Protein AF-A0A1I8JTY6-F1 (afdb_monomer)

Mean predicted aligned error: 15.66 Å

Radius of gyration: 50.89 Å; Cα contacts (8 Å, |Δi|>4): 321; chains: 1; bounding box: 67×43×173 Å

Foldseek 3Di:
DPPPVVVVVVVVVVVVVVPPPDDDPPPLQADQPDLDGNDQPDQDDDPPDDGDPCVRVVVRVVSSVVSVVVNVVVVVVVVVVVVVVVVVVVVVVVVVVVVVVVCVVVVVVVVVVVVVVVVVVVVLVVLLVVLLVCLQVLVLVSNVVSQVPRDPRDQLLRSLVVNLVVVDDDLSSLVSLLVSLLPPPDLVSSLRNLVNCVVSCVVVVVLQDLSLLSSLLSCVVRDDDPVCNVVRHVVSNVVNLVVLLVCLLVLNCPVVQVSCVVPVSSCLVCVLVSLDADLVSVVSGPQLSSLCSLLSHPDLSSSLSSLVSSLVVLQVNQDPPCSVVSLLLRCLSNLVSLVVSVVVCVVVDPDVVVVVSSVVSLQSSDHPVRNVDSCSSVVSPVCCVCANSNGVVCVVVVVVD

Nearest PDB structures (foldseek):
  4a1s-assembly1_B  TM=3.449E-01  e=2.016E+00  Drosophila melanogaster
  4wne-assembly1_A  TM=2.206E-01  e=8.003E-01  Homo sapiens
  4jhr-assembly1_A  TM=2.937E-01  e=4.870E+00  Mus musculus

Organism: Anopheles arabiensis (NCBI:txid7173)

Secondary structure (DSSP, 8-state):
--HHHHHHHHHHHHHHGGG---------SB-TTT--BSSPPPP---TTS---HHHHHHHHHHHHHHHHHHHHHHHHHHHHHHHHHHHHHHHHHHHHHHHHHHHHHHHHHHHHHHHHHHHHHHHHHHHHHHHHHHHHTT-HHHHHHHHHH-SS---HHHHHHHHHHTS---HHHHHHHHHHHHH---HHHHHHHHHHHHHHHHHTTGGGSHHHHHHHHHHHTT--SHHHHIIIIIHHHHHHHHHHHHHHHTT--HHHHHHHHHSHHHHHHHHHHHT---HHHHHHS-HHHHHHHHHH-SSHHHHHHHHHHHHHHHHHTS-TTTHHHHHHHHHHHHHHHHHHHHHHHHHH---HHHHHHHHHHHHTTS-TT-TT-TTHHHHHHHHHHHHTTT-GGGHHHHHH-

Structure (mmCIF, N/CA/C/O backbone):
data_AF-A0A1I8JTY6-F1
#
_entry.id   AF-A0A1I8JTY6-F1
#
loop_
_atom_site.group_PDB
_atom_site.id
_atom_site.type_symbol
_atom_site.label_atom_id
_atom_site.label_alt_id
_atom_site.label_comp_id
_atom_site.label_asym_id
_atom_site.label_entity_id
_atom_site.label_seq_id
_atom_site.pdbx_PDB_ins_code
_atom_site.Cartn_x
_atom_site.Cartn_y
_atom_site.Cartn_z
_atom_site.occupancy
_atom_site.B_iso_or_equiv
_atom_site.auth_seq_id
_atom_site.auth_comp_id
_atom_site.auth_asym_id
_atom_site.auth_atom_id
_atom_site.pdbx_PDB_model_num
ATOM 1 N N . MET A 1 1 ? -21.761 8.179 50.343 1.00 40.94 1 MET A N 1
ATOM 2 C CA . MET A 1 1 ? -21.181 7.173 51.266 1.00 40.94 1 MET A CA 1
ATOM 3 C C . MET A 1 1 ? -20.784 7.727 52.652 1.00 40.94 1 MET A C 1
ATOM 5 O O . MET A 1 1 ? -20.239 6.975 53.442 1.00 40.94 1 MET A O 1
ATOM 9 N N . GLY A 1 2 ? -21.093 8.985 53.016 1.00 45.00 2 GLY A N 1
ATOM 10 C CA . GLY A 1 2 ? -20.639 9.586 54.290 1.00 45.00 2 GLY A CA 1
ATOM 11 C C . GLY A 1 2 ? -21.561 9.442 55.516 1.00 45.00 2 GLY A C 1
ATOM 12 O O . GLY A 1 2 ? -21.189 9.881 56.593 1.00 45.00 2 GLY A O 1
ATOM 13 N N . SER A 1 3 ? -22.758 8.855 55.393 1.00 54.16 3 SER A N 1
ATOM 14 C CA . SER A 1 3 ? -23.769 8.889 56.472 1.00 54.16 3 SER A CA 1
ATOM 15 C C . SER A 1 3 ? -23.709 7.697 57.443 1.00 54.16 3 SER A C 1
ATOM 17 O O . SER A 1 3 ? -24.012 7.853 58.624 1.00 54.16 3 SER A O 1
ATOM 19 N N . LEU A 1 4 ? -23.273 6.520 56.983 1.00 47.50 4 LEU A N 1
ATOM 20 C CA . LEU A 1 4 ? -23.232 5.303 57.809 1.00 47.50 4 LEU A CA 1
ATOM 21 C C . LEU A 1 4 ? -22.013 5.258 58.742 1.00 47.50 4 LEU A C 1
ATOM 23 O O . LEU A 1 4 ? -22.149 4.875 59.901 1.00 47.50 4 LEU A O 1
ATOM 27 N N . ALA A 1 5 ? -20.852 5.729 58.278 1.00 53.88 5 ALA A N 1
ATOM 28 C CA . ALA A 1 5 ? -19.632 5.780 59.088 1.00 53.88 5 ALA A CA 1
ATOM 29 C C . ALA A 1 5 ? -19.765 6.736 60.288 1.00 53.88 5 ALA A C 1
ATOM 31 O O . ALA A 1 5 ? -19.300 6.425 61.380 1.00 53.88 5 ALA A O 1
ATOM 32 N N . VAL A 1 6 ? -20.464 7.863 60.108 1.00 57.62 6 VAL A N 1
ATOM 33 C CA . VAL A 1 6 ? -20.702 8.849 61.176 1.00 57.62 6 VAL A CA 1
ATOM 34 C C . VAL A 1 6 ? -21.650 8.292 62.243 1.00 57.62 6 VAL A C 1
ATOM 36 O O . VAL A 1 6 ? -21.403 8.479 63.430 1.00 57.62 6 VAL A O 1
ATOM 39 N N . ARG A 1 7 ? -22.685 7.540 61.842 1.00 52.81 7 ARG A N 1
ATOM 40 C CA . ARG A 1 7 ? -23.639 6.915 62.777 1.00 52.81 7 ARG A CA 1
ATOM 41 C C . ARG A 1 7 ? -23.002 5.803 63.617 1.00 52.81 7 ARG A C 1
ATOM 43 O O . ARG A 1 7 ? -23.280 5.706 64.809 1.00 52.81 7 ARG A O 1
ATOM 50 N N . LEU A 1 8 ? -22.108 5.011 63.023 1.00 54.75 8 LEU A N 1
ATOM 51 C CA . LEU A 1 8 ? -21.346 3.980 63.740 1.00 54.75 8 LEU A CA 1
ATOM 52 C C . LEU A 1 8 ? -20.359 4.581 64.753 1.00 54.75 8 LEU A C 1
ATOM 54 O O . LEU A 1 8 ? -20.241 4.073 65.865 1.00 54.75 8 LEU A O 1
ATOM 58 N N . TRP A 1 9 ? -19.723 5.707 64.420 1.00 52.16 9 TRP A N 1
ATOM 59 C CA . TRP A 1 9 ? -18.829 6.414 65.343 1.00 52.16 9 TRP A CA 1
ATOM 60 C C . TRP A 1 9 ? -19.559 7.041 66.537 1.00 52.16 9 TRP A C 1
ATOM 62 O O . TRP A 1 9 ? -19.054 6.988 67.657 1.00 52.16 9 TRP A O 1
ATOM 72 N N . THR A 1 10 ? -20.766 7.580 66.338 1.00 53.78 10 THR A N 1
ATOM 73 C CA . THR A 1 10 ? -21.550 8.169 67.437 1.00 53.78 10 THR A CA 1
ATOM 74 C C . THR A 1 10 ? -22.027 7.137 68.458 1.00 53.78 10 THR A C 1
ATOM 76 O O . THR A 1 10 ? -22.048 7.432 69.649 1.00 53.78 10 THR A O 1
ATOM 79 N N . VAL A 1 11 ? -22.351 5.913 68.024 1.00 56.69 11 VAL A N 1
ATOM 80 C CA . VAL A 1 11 ? -22.749 4.829 68.940 1.00 56.69 11 VAL A CA 1
ATOM 81 C C . VAL A 1 11 ? -21.547 4.338 69.754 1.00 56.69 11 VAL A C 1
ATOM 83 O O . VAL A 1 11 ? -21.677 4.110 70.954 1.00 56.69 11 VAL A O 1
ATOM 86 N N . LEU A 1 12 ? -20.355 4.272 69.146 1.00 48.06 12 LEU A N 1
ATOM 87 C CA . LEU A 1 12 ? -19.126 3.901 69.854 1.00 48.06 12 LEU A CA 1
ATOM 88 C C . LEU A 1 12 ? -18.729 4.934 70.929 1.00 48.06 12 LEU A C 1
ATOM 90 O O . LEU A 1 12 ? -18.273 4.556 72.003 1.00 48.06 12 LEU A O 1
ATOM 94 N N . LEU A 1 13 ? -18.942 6.229 70.664 1.00 51.12 13 LEU A N 1
ATOM 95 C CA . LEU A 1 13 ? -18.664 7.329 71.603 1.00 51.12 13 LEU A CA 1
ATOM 96 C C . LEU A 1 13 ? -19.663 7.416 72.770 1.00 51.12 13 LEU A C 1
ATOM 98 O O . LEU A 1 13 ? -19.307 7.889 73.847 1.00 51.12 13 LEU A O 1
ATOM 102 N N . LEU A 1 14 ? -20.901 6.951 72.585 1.00 47.03 14 LEU A N 1
ATOM 103 C CA . LEU A 1 14 ? -21.905 6.898 73.655 1.00 47.03 14 LEU A CA 1
ATOM 104 C C . LEU A 1 14 ? -21.702 5.702 74.598 1.00 47.03 14 LEU A C 1
ATOM 106 O O . LEU A 1 14 ? -22.070 5.778 75.766 1.00 47.03 14 LEU A O 1
ATOM 110 N N . LEU A 1 15 ? -21.071 4.622 74.127 1.00 45.44 15 LEU A N 1
ATOM 111 C CA . LEU A 1 15 ? -20.777 3.440 74.946 1.00 45.44 15 LEU A CA 1
ATOM 112 C C . LEU A 1 15 ? -19.543 3.616 75.847 1.00 45.44 15 LEU A C 1
ATOM 114 O O . LEU A 1 15 ? -19.463 2.980 76.895 1.00 45.44 15 LEU A O 1
ATOM 118 N N . THR A 1 16 ? -18.596 4.494 75.497 1.00 44.09 16 THR A N 1
ATOM 119 C CA . THR A 1 16 ? -17.384 4.720 76.310 1.00 44.09 16 THR A CA 1
ATOM 120 C C . THR A 1 16 ? -17.575 5.719 77.453 1.00 44.09 16 THR A C 1
ATOM 122 O O . THR A 1 16 ? -16.826 5.676 78.427 1.00 44.09 16 THR A O 1
ATOM 125 N N . THR A 1 17 ? -18.592 6.584 77.397 1.00 42.00 17 THR A N 1
ATOM 126 C CA . THR A 1 17 ? -18.833 7.620 78.421 1.00 42.00 17 THR A CA 1
ATOM 127 C C . THR A 1 17 ? -19.596 7.119 79.651 1.00 42.00 17 THR A C 1
ATOM 129 O O . THR A 1 17 ? -19.563 7.770 80.693 1.00 42.00 17 THR A O 1
ATOM 132 N N . ALA A 1 18 ? -20.212 5.934 79.595 1.00 37.94 18 ALA A N 1
ATOM 133 C CA . ALA A 1 18 ? -20.925 5.339 80.731 1.00 37.94 18 ALA A CA 1
ATOM 134 C C . ALA A 1 18 ? -20.006 4.658 81.774 1.00 37.94 18 ALA A C 1
ATOM 136 O O . ALA A 1 18 ? -20.483 4.244 82.829 1.00 37.94 18 ALA A O 1
ATOM 137 N N . ALA A 1 19 ? -18.697 4.546 81.511 1.00 38.91 19 ALA A N 1
ATOM 138 C CA . ALA A 1 19 ? -17.754 3.809 82.361 1.00 38.91 19 ALA A CA 1
ATOM 139 C C . ALA A 1 19 ? -16.878 4.684 83.288 1.00 38.91 19 ALA A C 1
ATOM 141 O O . ALA A 1 19 ? -16.117 4.142 84.085 1.00 38.91 19 ALA A O 1
ATOM 142 N N . SER A 1 20 ? -16.972 6.019 83.244 1.00 36.25 20 SER A N 1
ATOM 143 C CA . SER A 1 20 ? -16.082 6.923 84.000 1.00 36.25 20 SER A CA 1
ATOM 144 C C . SER A 1 20 ? -16.749 7.575 85.219 1.00 36.25 20 SER A C 1
ATOM 146 O O . SER A 1 20 ? -16.691 8.789 85.401 1.00 36.25 20 SER A O 1
ATOM 148 N N . GLY A 1 21 ? -17.390 6.763 86.059 1.00 35.41 21 GLY A N 1
ATOM 149 C CA . GLY A 1 21 ? -17.961 7.168 87.349 1.00 35.41 21 GLY A CA 1
ATOM 150 C C . GLY A 1 21 ? -17.239 6.531 88.536 1.00 35.41 21 GLY A C 1
ATOM 151 O O . GLY A 1 21 ? -17.888 6.052 89.460 1.00 35.41 21 GLY A O 1
ATOM 152 N N . GLN A 1 22 ? -15.908 6.439 88.505 1.00 33.88 22 GLN A N 1
ATOM 153 C CA . GLN A 1 22 ? -15.131 5.871 89.608 1.00 33.88 22 GLN A CA 1
ATOM 154 C C . GLN A 1 22 ? -14.860 6.954 90.658 1.00 33.88 22 GLN A C 1
ATOM 156 O O . GLN A 1 22 ? -13.861 7.667 90.611 1.00 33.88 22 GLN A O 1
ATOM 161 N N . GLN A 1 23 ? -15.782 7.084 91.615 1.00 33.19 23 GLN A N 1
ATOM 162 C CA . GLN A 1 23 ? -15.474 7.702 92.902 1.00 33.19 23 GLN A CA 1
ATOM 163 C C . GLN A 1 23 ? -14.335 6.903 93.545 1.00 33.19 23 GLN A C 1
ATOM 165 O O . GLN A 1 23 ? -14.412 5.680 93.687 1.00 33.19 23 GLN A O 1
ATOM 170 N N . THR A 1 24 ? -13.258 7.594 93.906 1.00 33.53 24 THR A N 1
ATOM 171 C CA . THR A 1 24 ? -12.194 7.053 94.750 1.00 33.53 24 THR A CA 1
ATOM 172 C C . THR A 1 24 ? -12.815 6.447 96.013 1.00 33.53 24 THR A C 1
ATOM 174 O O . THR A 1 24 ? -13.701 7.070 96.605 1.00 33.53 24 THR A O 1
ATOM 177 N N . PRO A 1 25 ? -12.403 5.241 96.452 1.00 43.66 25 PRO A N 1
ATOM 178 C CA . PRO A 1 25 ? -12.957 4.657 97.660 1.00 43.66 25 PRO A CA 1
ATOM 179 C C . PRO A 1 25 ? -12.485 5.502 98.843 1.00 43.66 25 PRO A C 1
ATOM 181 O O . PRO A 1 25 ? -11.348 5.384 99.300 1.00 43.66 25 PRO A O 1
ATOM 184 N N . ALA A 1 26 ? -13.365 6.377 99.333 1.00 44.03 26 ALA A N 1
ATOM 185 C CA . ALA A 1 26 ? -13.270 6.910 100.681 1.00 44.03 26 ALA A CA 1
ATOM 186 C C . ALA A 1 26 ? -13.033 5.714 101.607 1.00 44.03 26 ALA A C 1
ATOM 188 O O . ALA A 1 26 ? -13.819 4.771 101.561 1.00 44.03 26 ALA A O 1
ATOM 189 N N . GLN A 1 27 ? -11.913 5.726 102.339 1.00 51.41 27 GLN A N 1
ATOM 190 C CA . GLN A 1 27 ? -11.393 4.643 103.184 1.00 51.41 27 GLN A CA 1
ATOM 191 C C . GLN A 1 27 ? -12.513 3.798 103.812 1.00 51.41 27 GLN A C 1
ATOM 193 O O . GLN A 1 27 ? -13.019 4.100 104.895 1.00 51.41 27 GLN A O 1
ATOM 198 N N . SER A 1 28 ? -12.941 2.746 103.112 1.00 57.66 28 SER A N 1
ATOM 199 C CA . SER A 1 28 ? -14.064 1.940 103.563 1.00 57.66 28 SER A CA 1
ATOM 200 C C . SER A 1 28 ? -13.563 1.086 104.715 1.00 57.66 28 SER A C 1
ATOM 202 O O . SER A 1 28 ? -12.680 0.251 104.526 1.00 57.66 28 SER A O 1
ATOM 204 N N . ARG A 1 29 ? -14.134 1.258 105.909 1.00 62.50 29 ARG A N 1
ATOM 205 C CA . ARG A 1 29 ? -13.760 0.492 107.112 1.00 62.50 29 ARG A CA 1
ATOM 206 C C . ARG A 1 29 ? -14.136 -1.001 107.037 1.00 62.50 29 ARG A C 1
ATOM 208 O O . ARG A 1 29 ? -13.901 -1.720 108.001 1.00 62.50 29 ARG A O 1
ATOM 215 N N . CYS A 1 30 ? -14.671 -1.470 105.906 1.00 67.69 30 CYS A N 1
ATOM 216 C CA . CYS A 1 30 ? -15.156 -2.831 105.673 1.00 67.69 30 CYS A CA 1
ATOM 217 C C . CYS A 1 30 ? -14.362 -3.538 104.556 1.00 67.69 30 CYS A C 1
ATOM 219 O O . CYS A 1 30 ? -14.182 -2.971 103.477 1.00 67.69 30 CYS A O 1
ATOM 221 N N . VAL A 1 31 ? -13.958 -4.797 104.763 1.00 62.41 31 VAL A N 1
ATOM 222 C CA . VAL A 1 31 ? -13.350 -5.661 103.734 1.00 62.41 31 VAL A CA 1
ATOM 223 C C . VAL A 1 31 ? -14.397 -6.017 102.674 1.00 62.41 31 VAL A C 1
ATOM 225 O O . VAL A 1 31 ? -15.559 -6.300 102.978 1.00 62.41 31 VAL A O 1
ATOM 228 N N . SER A 1 32 ? -13.994 -6.038 101.404 1.00 56.62 32 SER A N 1
ATOM 229 C CA . SER A 1 32 ? -14.895 -6.281 100.273 1.00 56.62 32 SER A CA 1
ATOM 230 C C . SER A 1 32 ? -15.478 -7.694 100.183 1.00 56.62 32 SER A C 1
ATOM 232 O O . SER A 1 32 ? -16.515 -7.850 99.548 1.00 56.62 32 SER A O 1
ATOM 234 N N . GLN A 1 33 ? -14.877 -8.700 100.827 1.00 51.91 33 GLN A N 1
ATOM 235 C CA . GLN A 1 33 ? -15.231 -10.109 100.597 1.00 51.91 33 GLN A CA 1
ATOM 236 C C . GLN A 1 33 ? -15.900 -10.833 101.779 1.00 51.91 33 GLN A C 1
ATOM 238 O O . GLN A 1 33 ? -16.436 -11.913 101.569 1.00 51.91 33 GLN A O 1
ATOM 243 N N . ALA A 1 34 ? -15.927 -10.263 102.993 1.00 54.19 34 ALA A N 1
ATOM 244 C CA . ALA A 1 34 ? -16.422 -10.994 104.175 1.00 54.19 34 ALA A CA 1
ATOM 245 C C . ALA A 1 34 ? -17.233 -10.165 105.192 1.00 54.19 34 ALA A C 1
ATOM 247 O O . ALA A 1 34 ? -17.523 -10.654 106.277 1.00 54.19 34 ALA A O 1
ATOM 248 N N . GLY A 1 35 ? -17.556 -8.895 104.905 1.00 56.66 35 GLY A N 1
ATOM 249 C CA . GLY A 1 35 ? -18.217 -8.016 105.889 1.00 56.66 35 GLY A CA 1
ATOM 250 C C . GLY A 1 35 ? -17.364 -7.709 107.133 1.00 56.66 35 GLY A C 1
ATOM 251 O O . GLY A 1 35 ? -17.861 -7.131 108.093 1.00 56.66 35 GLY A O 1
ATOM 252 N N . ALA A 1 36 ? -16.082 -8.082 107.118 1.00 59.62 36 ALA A N 1
ATOM 253 C CA . ALA A 1 36 ? -15.146 -7.869 108.213 1.00 59.62 36 ALA A CA 1
ATOM 254 C C . ALA A 1 36 ? -14.707 -6.398 108.316 1.00 59.62 36 ALA A C 1
ATOM 256 O O . ALA A 1 36 ? -14.637 -5.693 107.308 1.00 59.62 36 ALA A O 1
ATOM 257 N N . ILE A 1 37 ? -14.376 -5.946 109.526 1.00 61.00 37 ILE A N 1
ATOM 258 C CA . ILE A 1 37 ? -13.909 -4.581 109.810 1.00 61.00 37 ILE A CA 1
ATOM 259 C C . ILE A 1 37 ? -12.385 -4.510 109.600 1.00 61.00 37 ILE A C 1
ATOM 261 O O . ILE A 1 37 ? -11.648 -5.280 110.205 1.00 61.00 37 ILE A O 1
ATOM 265 N N . LEU A 1 38 ? -11.906 -3.584 108.759 1.00 57.62 38 LEU A N 1
ATOM 266 C CA . LEU A 1 38 ? -10.474 -3.384 108.453 1.00 57.62 38 LEU A CA 1
ATOM 267 C C . LEU A 1 38 ? -9.728 -2.583 109.527 1.00 57.62 38 LEU A C 1
ATOM 269 O O . LEU A 1 38 ? -8.539 -2.794 109.743 1.00 57.62 38 LEU A O 1
ATOM 273 N N . ALA A 1 39 ? -10.420 -1.649 110.177 1.00 62.03 39 ALA A N 1
ATOM 274 C CA . ALA A 1 39 ? -9.871 -0.810 111.233 1.00 62.03 39 ALA A CA 1
ATOM 275 C C . ALA A 1 39 ? -10.924 -0.659 112.332 1.00 62.03 39 ALA A C 1
ATOM 277 O O . ALA A 1 39 ? -11.936 0.022 112.142 1.00 62.03 39 ALA A O 1
ATOM 278 N N . ALA A 1 40 ? -10.703 -1.333 113.462 1.00 60.97 40 ALA A N 1
ATOM 279 C CA . ALA A 1 40 ? -11.541 -1.162 114.641 1.00 60.97 40 ALA A CA 1
ATOM 280 C C . ALA A 1 40 ? -11.406 0.284 115.163 1.00 60.97 40 ALA A C 1
ATOM 282 O O . ALA A 1 40 ? -10.319 0.865 115.070 1.00 60.97 40 ALA A O 1
ATOM 283 N N . PRO A 1 41 ? -12.486 0.895 115.681 1.00 63.72 41 PRO A N 1
ATOM 284 C CA . PRO A 1 41 ? -12.396 2.221 116.280 1.00 63.72 41 PRO A CA 1
ATOM 285 C C . PRO A 1 41 ? -11.406 2.207 117.462 1.00 63.72 41 PRO A C 1
ATOM 287 O O . PRO A 1 41 ? -11.332 1.205 118.177 1.00 63.72 41 PRO A O 1
ATOM 290 N N . PRO A 1 42 ? -10.629 3.286 117.671 1.00 61.16 42 PRO A N 1
ATOM 291 C CA . PRO A 1 42 ? -9.679 3.351 118.774 1.00 61.16 42 PRO A CA 1
ATOM 292 C C . PRO A 1 42 ? -10.416 3.263 120.114 1.00 61.16 42 PRO A C 1
ATOM 294 O O . PRO A 1 42 ? -11.396 3.969 120.348 1.00 61.16 42 PRO A O 1
ATOM 297 N N . ILE A 1 43 ? -9.930 2.390 120.993 1.00 65.25 43 ILE A N 1
ATOM 298 C CA . ILE A 1 43 ? -10.454 2.230 122.348 1.00 65.25 43 ILE A CA 1
ATOM 299 C C . ILE A 1 43 ? -9.739 3.239 123.249 1.00 65.25 43 ILE A C 1
ATOM 301 O O . ILE A 1 43 ? -8.515 3.205 123.377 1.00 65.25 43 ILE A O 1
ATOM 305 N N . HIS A 1 44 ? -10.492 4.136 123.883 1.00 62.41 44 HIS A N 1
ATOM 306 C CA . HIS A 1 44 ? -9.951 5.097 124.843 1.00 62.41 44 HIS A CA 1
ATOM 307 C C . HIS A 1 44 ? -10.381 4.717 126.259 1.00 62.41 44 HIS A C 1
ATOM 309 O O . HIS A 1 44 ? -11.523 4.946 126.646 1.00 62.41 44 HIS A O 1
ATOM 315 N N . CYS A 1 45 ? -9.452 4.163 127.041 1.00 66.75 45 CYS A N 1
ATOM 316 C CA . CYS A 1 45 ? -9.659 3.890 128.461 1.00 66.75 45 CYS A CA 1
ATOM 317 C C . CYS A 1 45 ? -8.778 4.794 129.322 1.00 66.75 45 CYS A C 1
ATOM 319 O O . CYS A 1 45 ? -7.620 5.045 128.986 1.00 66.75 45 CYS A O 1
ATOM 321 N N . GLN A 1 46 ? -9.313 5.267 130.449 1.00 61.97 46 GLN A N 1
ATOM 322 C CA . GLN A 1 46 ? -8.520 5.996 131.437 1.00 61.97 46 GLN A CA 1
ATOM 323 C C . GLN A 1 46 ? -7.665 5.002 132.241 1.00 61.97 46 GLN A C 1
ATOM 325 O O . GLN A 1 46 ? -8.202 4.003 132.724 1.00 61.97 46 GLN A O 1
ATOM 330 N N . PRO A 1 47 ? -6.353 5.241 132.414 1.00 51.59 47 PRO A N 1
ATOM 331 C CA . PRO A 1 47 ? -5.516 4.346 133.202 1.00 51.59 47 PRO A CA 1
ATOM 332 C C . PRO A 1 47 ? -6.004 4.304 134.658 1.00 51.59 47 PRO A C 1
ATOM 334 O O . PRO A 1 47 ? -6.313 5.341 135.241 1.00 51.59 47 PRO A O 1
ATOM 337 N N . LEU A 1 48 ? -6.056 3.093 135.228 1.00 53.25 48 LEU A N 1
ATOM 338 C CA . LEU A 1 48 ? -6.512 2.768 136.593 1.00 53.25 48 LEU A CA 1
ATOM 339 C C . LEU A 1 48 ? -8.041 2.774 136.835 1.00 53.25 48 LEU A C 1
ATOM 341 O O . LEU A 1 48 ? -8.467 2.623 137.979 1.00 53.25 48 LEU A O 1
ATOM 345 N N . LYS A 1 49 ? -8.877 2.844 135.786 1.00 58.19 49 LYS A N 1
ATOM 346 C CA . LYS A 1 49 ? -10.307 2.474 135.842 1.00 58.19 49 LYS A CA 1
ATOM 347 C C . LYS A 1 49 ? -10.621 1.368 134.836 1.00 58.19 49 LYS A C 1
ATOM 349 O O . LYS A 1 49 ? -10.062 1.353 133.742 1.00 58.19 49 LYS A O 1
ATOM 354 N N . ALA A 1 50 ? -11.523 0.455 135.203 1.00 59.59 50 ALA A N 1
ATOM 355 C CA . ALA A 1 50 ? -12.069 -0.510 134.254 1.00 59.59 50 ALA A CA 1
ATOM 356 C C . ALA A 1 50 ? -12.725 0.249 133.089 1.00 59.59 50 ALA A C 1
ATOM 358 O O . ALA A 1 50 ? -13.451 1.220 133.313 1.00 59.59 50 ALA A O 1
ATOM 359 N N . CYS A 1 51 ? -12.408 -0.155 131.858 1.00 66.50 51 CYS A N 1
ATOM 360 C CA . CYS A 1 51 ? -13.015 0.415 130.663 1.00 66.50 51 CYS A CA 1
ATOM 361 C C . CYS A 1 51 ? -14.532 0.194 130.689 1.00 66.50 51 CYS A C 1
ATOM 363 O O . CYS A 1 51 ? -14.987 -0.877 131.082 1.00 66.50 51 CYS A O 1
ATOM 365 N N . ASP A 1 52 ? -15.296 1.182 130.230 1.00 71.75 52 ASP A N 1
ATOM 366 C CA . ASP A 1 52 ? -16.736 1.030 130.038 1.00 71.75 52 ASP A CA 1
ATOM 367 C C . ASP A 1 52 ? -16.995 0.122 128.823 1.00 71.75 52 ASP A C 1
ATOM 369 O O . ASP A 1 52 ? -16.735 0.490 127.674 1.00 71.75 52 ASP A O 1
ATOM 373 N N . GLU A 1 53 ? -17.443 -1.100 129.101 1.00 69.00 53 GLU A N 1
ATOM 374 C CA . GLU A 1 53 ? -17.658 -2.152 128.112 1.00 69.00 53 GLU A CA 1
ATOM 375 C C . GLU A 1 53 ? -18.765 -1.781 127.108 1.00 69.00 53 GLU A C 1
ATOM 377 O O . GLU A 1 53 ? -18.606 -2.000 125.903 1.00 69.00 53 GLU A O 1
ATOM 382 N N . GLU A 1 54 ? -19.840 -1.125 127.560 1.00 72.31 54 GLU A N 1
ATOM 383 C CA . GLU A 1 54 ? -20.932 -0.683 126.684 1.00 72.31 54 GLU A CA 1
ATOM 384 C C . GLU A 1 54 ? -20.477 0.418 125.720 1.00 72.31 54 GLU A C 1
ATOM 386 O O . GLU A 1 54 ? -20.837 0.403 124.534 1.00 72.31 54 GLU A O 1
ATOM 391 N N . ALA A 1 55 ? -19.642 1.345 126.196 1.00 68.06 55 ALA A N 1
ATOM 392 C CA . ALA A 1 55 ? -19.101 2.428 125.378 1.00 68.06 55 ALA A CA 1
ATOM 393 C C . ALA A 1 55 ? -18.172 1.924 124.256 1.00 68.06 55 ALA A C 1
ATOM 395 O O . ALA A 1 55 ? -18.062 2.571 123.212 1.00 68.06 55 ALA A O 1
ATOM 396 N N . ILE A 1 56 ? -17.532 0.764 124.442 1.00 66.56 56 ILE A N 1
ATOM 397 C CA . ILE A 1 56 ? -16.626 0.144 123.463 1.00 66.56 56 ILE A CA 1
ATOM 398 C C . ILE A 1 56 ? -17.379 -0.767 122.487 1.00 66.56 56 ILE A C 1
ATOM 400 O O . ILE A 1 56 ? -17.113 -0.739 121.281 1.00 66.56 56 ILE A O 1
ATOM 404 N N . LEU A 1 57 ? -18.324 -1.571 122.979 1.00 74.19 57 LEU A N 1
ATOM 405 C CA . LEU A 1 57 ? -19.045 -2.544 122.155 1.00 74.19 57 LEU A CA 1
ATOM 406 C C . LEU A 1 57 ? -20.027 -1.883 121.189 1.00 74.19 57 LEU A C 1
ATOM 408 O O . LEU A 1 57 ? -20.142 -2.312 120.041 1.00 74.19 57 LEU A O 1
ATOM 412 N N . LYS A 1 58 ? -20.719 -0.821 121.610 1.00 77.75 58 LYS A N 1
ATOM 413 C CA . LYS A 1 58 ? -21.780 -0.201 120.803 1.00 77.75 58 LYS A CA 1
ATOM 414 C C . LYS A 1 58 ? -21.279 0.377 119.465 1.00 77.75 58 LYS A C 1
ATOM 416 O O . LYS A 1 58 ? -21.896 0.081 118.439 1.00 77.75 58 LYS A O 1
ATOM 421 N N . PRO A 1 59 ? -20.159 1.128 119.404 1.00 73.12 59 PRO A N 1
ATOM 422 C CA . PRO A 1 59 ? -19.589 1.583 118.134 1.00 73.12 59 PRO A CA 1
ATOM 423 C C . PRO A 1 59 ? -19.102 0.432 117.249 1.00 73.12 59 PRO A C 1
ATOM 425 O O . PRO A 1 59 ? -19.219 0.504 116.026 1.00 73.12 59 PRO A O 1
ATOM 428 N N . TYR A 1 60 ? -18.561 -0.630 117.854 1.00 74.31 60 TYR A N 1
ATOM 429 C CA . TYR A 1 60 ? -18.080 -1.799 117.121 1.00 74.31 60 TYR A CA 1
ATOM 430 C C . TYR A 1 60 ? -19.234 -2.580 116.478 1.00 74.31 60 TYR A C 1
ATOM 432 O O . TYR A 1 60 ? -19.170 -2.897 115.291 1.00 74.31 60 TYR A O 1
ATOM 440 N N . LEU A 1 61 ? -20.316 -2.829 117.223 1.00 79.38 61 LEU A N 1
ATOM 441 C CA . LEU A 1 61 ? -21.512 -3.511 116.720 1.00 79.38 61 LEU A CA 1
ATOM 442 C C . LEU A 1 61 ? -22.204 -2.713 115.609 1.00 79.38 61 LEU A C 1
ATOM 444 O O . LEU A 1 61 ? -22.561 -3.288 114.584 1.00 79.38 61 LEU A O 1
ATOM 448 N N . ALA A 1 62 ? -22.314 -1.389 115.757 1.00 78.69 62 ALA A N 1
ATOM 449 C CA . ALA A 1 62 ? -22.861 -0.528 114.708 1.00 78.69 62 ALA A CA 1
ATOM 450 C C . ALA A 1 62 ? -22.029 -0.599 113.415 1.00 78.69 62 ALA A C 1
ATOM 452 O O . ALA A 1 62 ? -22.575 -0.695 112.315 1.00 78.69 62 ALA A O 1
ATOM 453 N N . LEU A 1 63 ? -20.696 -0.606 113.539 1.00 76.31 63 LEU A N 1
ATOM 454 C CA . LEU A 1 63 ? -19.801 -0.748 112.393 1.00 76.31 63 LEU A CA 1
ATOM 455 C C . LEU A 1 63 ? -19.909 -2.140 111.752 1.00 76.31 63 LEU A C 1
ATOM 457 O O . LEU A 1 63 ? -19.899 -2.256 110.526 1.00 76.31 63 LEU A O 1
ATOM 461 N N . TYR A 1 64 ? -20.051 -3.188 112.564 1.00 76.88 64 TYR A N 1
ATOM 462 C CA . TYR A 1 64 ? -20.245 -4.557 112.092 1.00 76.88 64 TYR A CA 1
ATOM 463 C C . TYR A 1 64 ? -21.547 -4.702 111.290 1.00 76.88 64 TYR A C 1
ATOM 465 O O . TYR A 1 64 ? -21.530 -5.229 110.175 1.00 76.88 64 TYR A O 1
ATOM 473 N N . GLU A 1 65 ? -22.664 -4.173 111.798 1.00 79.31 65 GLU A N 1
ATOM 474 C CA . GLU A 1 65 ? -23.941 -4.181 111.077 1.00 79.31 65 GLU A CA 1
ATOM 475 C C . GLU A 1 65 ? -23.863 -3.406 109.761 1.00 79.31 65 GLU A C 1
ATOM 477 O O . GLU A 1 65 ? -24.323 -3.899 108.728 1.00 79.31 65 GLU A O 1
ATOM 482 N N . GLN A 1 66 ? -23.212 -2.243 109.765 1.00 79.31 66 GLN A N 1
ATOM 483 C CA . GLN A 1 66 ? -23.012 -1.450 108.557 1.00 79.31 66 GLN A CA 1
ATOM 484 C C . GLN A 1 66 ? -22.190 -2.214 107.507 1.00 79.31 66 GLN A C 1
ATOM 486 O O . GLN A 1 66 ? -22.546 -2.238 106.327 1.00 79.31 66 GLN A O 1
ATOM 491 N N . CYS A 1 67 ? -21.119 -2.899 107.920 1.00 77.44 67 CYS A N 1
ATOM 492 C CA . CYS A 1 67 ? -20.326 -3.724 107.010 1.00 77.44 67 CYS A CA 1
ATOM 493 C C . CYS A 1 67 ? -21.112 -4.924 106.460 1.00 77.44 67 CYS A C 1
ATOM 495 O O . CYS A 1 67 ? -20.931 -5.283 105.291 1.00 77.44 67 CYS A O 1
ATOM 497 N N . ARG A 1 68 ? -22.015 -5.511 107.254 1.00 79.25 68 ARG A N 1
ATOM 498 C CA . ARG A 1 68 ? -22.912 -6.593 106.823 1.00 79.25 68 ARG A CA 1
ATOM 499 C C . ARG A 1 68 ? -23.933 -6.114 105.786 1.00 79.25 68 ARG A C 1
ATOM 501 O O . ARG A 1 68 ? -24.090 -6.763 104.753 1.00 79.25 68 ARG A O 1
ATOM 508 N N . ILE A 1 69 ? -24.577 -4.968 106.020 1.00 79.38 69 ILE A N 1
ATOM 509 C CA . ILE A 1 69 ? -25.548 -4.366 105.088 1.00 79.38 69 ILE A CA 1
ATOM 510 C C . ILE A 1 69 ? -24.863 -4.038 103.755 1.00 79.38 69 ILE A C 1
ATOM 512 O O . ILE A 1 69 ? -25.304 -4.506 102.704 1.00 79.38 69 ILE A O 1
ATOM 516 N N . ASN A 1 70 ? -23.705 -3.375 103.798 1.00 77.88 70 ASN A N 1
ATOM 517 C CA . ASN A 1 70 ? -22.923 -3.048 102.601 1.00 77.88 70 ASN A CA 1
ATOM 518 C C . ASN A 1 70 ? -22.468 -4.299 101.824 1.00 77.88 70 ASN A C 1
ATOM 520 O O . ASN A 1 70 ? -22.295 -4.262 100.605 1.00 77.88 70 ASN A O 1
ATOM 524 N N . ALA A 1 71 ? -22.221 -5.425 102.503 1.00 75.56 71 ALA A N 1
ATOM 525 C CA . ALA A 1 71 ? -21.922 -6.690 101.832 1.00 75.56 71 ALA A CA 1
ATOM 526 C C . ALA A 1 71 ? -23.152 -7.244 101.094 1.00 75.56 71 ALA A C 1
ATOM 528 O O . ALA A 1 71 ? -23.028 -7.638 99.934 1.00 75.56 71 ALA A O 1
ATOM 529 N N . SER A 1 72 ? -24.333 -7.211 101.722 1.00 77.44 72 SER A N 1
ATOM 530 C CA . SER A 1 72 ? -25.580 -7.662 101.090 1.00 77.44 72 SER A CA 1
ATOM 531 C C . SER A 1 72 ? -26.008 -6.795 99.900 1.00 77.44 72 SER A C 1
ATOM 533 O O . SER A 1 72 ? -26.398 -7.333 98.866 1.00 77.44 72 SER A O 1
ATOM 535 N N . GLU A 1 73 ? -25.850 -5.470 99.979 1.00 78.88 73 GLU A N 1
ATOM 536 C CA . GLU A 1 73 ? -26.142 -4.573 98.854 1.00 78.88 73 GLU A CA 1
ATOM 537 C C . GLU A 1 73 ? -25.226 -4.842 97.659 1.00 78.88 73 GLU A C 1
ATOM 539 O O . GLU A 1 73 ? -25.684 -4.898 96.519 1.00 78.88 73 GLU A O 1
ATOM 544 N N . ARG A 1 74 ? -23.933 -5.087 97.903 1.00 71.12 74 ARG A N 1
ATOM 545 C CA . ARG A 1 74 ? -22.983 -5.437 96.837 1.00 71.12 74 ARG A CA 1
ATOM 546 C C . ARG A 1 74 ? -23.302 -6.779 96.186 1.00 71.12 74 ARG A C 1
ATOM 548 O O . ARG A 1 74 ? -23.171 -6.887 94.969 1.00 71.12 74 ARG A O 1
ATOM 555 N N . ALA A 1 75 ? -23.727 -7.775 96.965 1.00 75.81 75 ALA A N 1
ATOM 556 C CA . ALA A 1 75 ? -24.184 -9.054 96.424 1.00 75.81 75 ALA A CA 1
ATOM 557 C C . ALA A 1 75 ? -25.402 -8.854 95.503 1.00 75.81 75 ALA A C 1
ATOM 559 O O . ALA A 1 75 ? -25.354 -9.242 94.338 1.00 75.81 75 ALA A O 1
ATOM 560 N N . ASN A 1 76 ? -26.416 -8.115 95.965 1.00 79.81 76 ASN A N 1
ATOM 561 C CA . ASN A 1 76 ? -27.594 -7.781 95.159 1.00 79.81 76 ASN A CA 1
ATOM 562 C C . ASN A 1 76 ? -27.249 -6.990 93.887 1.00 79.81 76 ASN A C 1
ATOM 564 O O . ASN A 1 76 ? -27.833 -7.225 92.830 1.00 79.81 76 ASN A O 1
ATOM 568 N N . LEU A 1 77 ? -26.302 -6.048 93.954 1.00 74.31 77 LEU A N 1
ATOM 569 C CA . LEU A 1 77 ? -25.844 -5.301 92.779 1.00 74.31 77 LEU A CA 1
ATOM 570 C C . LEU A 1 77 ? -25.127 -6.202 91.769 1.00 74.31 77 LEU A C 1
ATOM 572 O O . LEU A 1 77 ? -25.346 -6.046 90.567 1.00 74.31 77 LEU A O 1
ATOM 576 N N . ARG A 1 78 ? -24.308 -7.152 92.240 1.00 72.94 78 ARG A N 1
ATOM 577 C CA . ARG A 1 78 ? -23.622 -8.126 91.383 1.00 72.94 78 ARG A CA 1
ATOM 578 C C . ARG A 1 78 ? -24.621 -9.025 90.665 1.00 72.94 78 ARG A C 1
ATOM 580 O O . ARG A 1 78 ? -24.522 -9.191 89.452 1.00 72.94 78 ARG A O 1
ATOM 587 N N . ASP A 1 79 ? -25.596 -9.550 91.393 1.00 76.44 79 ASP A N 1
ATOM 588 C CA . ASP A 1 79 ? -26.580 -10.476 90.835 1.00 76.44 79 ASP A CA 1
ATOM 589 C C . ASP A 1 79 ? -27.516 -9.756 89.847 1.00 76.44 79 ASP A C 1
ATOM 591 O O . ASP A 1 79 ? -27.751 -10.248 88.743 1.00 76.44 79 ASP A O 1
ATOM 595 N N . ASN A 1 80 ? -27.931 -8.519 90.152 1.00 74.31 80 ASN A N 1
ATOM 596 C CA . ASN A 1 80 ? -28.682 -7.672 89.214 1.00 74.31 80 ASN A CA 1
ATOM 597 C C . ASN A 1 80 ? -27.864 -7.230 87.990 1.00 74.31 80 ASN A C 1
ATOM 599 O O . ASN A 1 80 ? -28.436 -6.936 86.938 1.00 74.31 80 ASN A O 1
ATOM 603 N N . PHE A 1 81 ? -26.541 -7.105 88.111 1.00 69.62 81 PHE A N 1
ATOM 604 C CA . PHE A 1 81 ? -25.672 -6.816 86.971 1.00 69.62 81 PHE A CA 1
ATOM 605 C C . PHE A 1 81 ? -25.567 -8.028 86.044 1.00 69.62 81 PHE A C 1
ATOM 607 O O . PHE A 1 81 ? -25.738 -7.869 84.841 1.00 69.62 81 PHE A O 1
ATOM 614 N N . LEU A 1 82 ? -25.366 -9.231 86.593 1.00 66.44 82 LEU A N 1
ATOM 615 C CA . LEU A 1 82 ? -25.324 -10.473 85.815 1.00 66.44 82 LEU A CA 1
ATOM 616 C C . LEU A 1 82 ? -26.656 -10.751 85.109 1.00 66.44 82 LEU A C 1
ATOM 618 O O . LEU A 1 82 ? -26.662 -11.094 83.930 1.00 66.44 82 LEU A O 1
ATOM 622 N N . PHE A 1 83 ? -27.781 -10.530 85.796 1.00 72.69 83 PHE A N 1
ATOM 623 C CA . PHE A 1 83 ? -29.110 -10.649 85.196 1.00 72.69 83 PHE A CA 1
ATOM 624 C C . PHE A 1 83 ? -29.289 -9.693 84.009 1.00 72.69 83 PHE A C 1
ATOM 626 O O . PHE A 1 83 ? -29.731 -10.107 82.938 1.00 72.69 83 PHE A O 1
ATOM 633 N N . ARG A 1 84 ? -28.890 -8.423 84.171 1.00 69.00 84 ARG A N 1
ATOM 634 C CA . ARG A 1 84 ? -28.917 -7.447 83.075 1.00 69.00 84 ARG A CA 1
ATOM 635 C C . ARG A 1 84 ? -27.988 -7.870 81.941 1.00 69.00 84 ARG A C 1
ATOM 637 O O . ARG A 1 84 ? -28.427 -7.894 80.804 1.00 69.00 84 ARG A O 1
ATOM 644 N N . LEU A 1 85 ? -26.748 -8.258 82.226 1.00 65.94 85 LEU A N 1
ATOM 645 C CA . LEU A 1 85 ? -25.792 -8.673 81.199 1.00 65.94 85 LEU A CA 1
ATOM 646 C C . LEU A 1 85 ? -26.350 -9.804 80.318 1.00 65.94 85 LEU A C 1
ATOM 648 O O . LEU A 1 85 ? -26.298 -9.691 79.097 1.00 65.94 85 LEU A O 1
ATOM 652 N N . ASN A 1 86 ? -26.941 -10.833 80.930 1.00 66.44 86 ASN A N 1
ATOM 653 C CA . ASN A 1 86 ? -27.535 -11.956 80.202 1.00 66.44 86 ASN A CA 1
ATOM 654 C C . ASN A 1 86 ? -28.731 -11.516 79.344 1.00 66.44 86 ASN A C 1
ATOM 656 O O . ASN A 1 86 ? -28.812 -11.885 78.180 1.00 66.44 86 ASN A O 1
ATOM 660 N N . HIS A 1 87 ? -29.612 -10.662 79.875 1.00 69.25 87 HIS A N 1
ATOM 661 C CA . HIS A 1 87 ? -30.756 -10.142 79.120 1.00 69.25 87 HIS A CA 1
ATOM 662 C C . HIS A 1 87 ? -30.325 -9.358 77.866 1.00 69.25 87 HIS A C 1
ATOM 664 O O . HIS A 1 87 ? -30.848 -9.579 76.778 1.00 69.25 87 HIS A O 1
ATOM 670 N N . TRP A 1 88 ? -29.304 -8.504 77.991 1.00 62.00 88 TRP A N 1
ATOM 671 C CA . TRP A 1 88 ? -28.737 -7.766 76.855 1.00 62.00 88 TRP A CA 1
ATOM 672 C C . TRP A 1 88 ? -28.017 -8.681 75.851 1.00 62.00 88 TRP A C 1
ATOM 674 O O . TRP A 1 88 ? -27.985 -8.392 74.653 1.00 62.00 88 TRP A O 1
ATOM 684 N N . GLN A 1 89 ? -27.432 -9.781 76.328 1.00 60.75 89 GLN A N 1
ATOM 685 C CA . GLN A 1 89 ? -26.749 -10.760 75.489 1.00 60.75 89 GLN A CA 1
ATOM 686 C C . GLN A 1 89 ? -27.726 -11.569 74.624 1.00 60.75 89 GLN A C 1
ATOM 688 O O . GLN A 1 89 ? -27.360 -11.918 73.504 1.00 60.75 89 GLN A O 1
ATOM 693 N N . ASP A 1 90 ? -28.955 -11.796 75.095 1.00 62.69 90 ASP A N 1
ATOM 694 C CA . ASP A 1 90 ? -30.018 -12.488 74.352 1.00 62.69 90 ASP A CA 1
ATOM 695 C C . ASP A 1 90 ? -30.769 -11.563 73.367 1.00 62.69 90 ASP A C 1
ATOM 697 O O . ASP A 1 90 ? -31.171 -11.998 72.283 1.00 62.69 90 ASP A O 1
ATOM 701 N N . ASP A 1 91 ? -30.887 -10.267 73.675 1.00 68.94 91 ASP A N 1
ATOM 702 C CA . ASP A 1 91 ? -31.530 -9.278 72.793 1.00 68.94 91 ASP A CA 1
ATOM 703 C C . ASP A 1 91 ? -30.722 -8.995 71.516 1.00 68.94 91 ASP A C 1
ATOM 705 O O . ASP A 1 91 ? -31.286 -8.726 70.452 1.00 68.94 91 ASP A O 1
ATOM 709 N N . HIS A 1 92 ? -29.390 -9.064 71.584 1.00 63.19 92 HIS A N 1
ATOM 710 C CA . HIS A 1 92 ? -28.522 -8.812 70.431 1.00 63.19 92 HIS A CA 1
ATOM 711 C C . HIS A 1 92 ? -28.733 -9.821 69.283 1.00 63.19 92 HIS A C 1
ATOM 713 O O . HIS A 1 92 ? -28.986 -9.372 68.162 1.00 63.19 92 HIS A O 1
ATOM 719 N N . PRO A 1 93 ? -28.677 -11.151 69.506 1.00 68.38 93 PRO A N 1
ATOM 720 C CA . PRO A 1 93 ? -29.025 -12.153 68.501 1.00 68.38 93 PRO A CA 1
ATOM 721 C C . PRO A 1 93 ? -30.436 -11.966 67.945 1.00 68.38 93 PRO A C 1
ATOM 723 O O . PRO A 1 93 ? -30.615 -12.019 66.730 1.00 68.38 93 PRO A O 1
ATOM 726 N N . TYR A 1 94 ? -31.416 -11.682 68.809 1.00 73.88 94 TYR A N 1
ATOM 727 C CA . TYR A 1 94 ? -32.808 -11.481 68.410 1.00 73.88 94 TYR A CA 1
ATOM 728 C C . TYR A 1 94 ? -32.980 -10.270 67.483 1.00 73.88 94 TYR A C 1
ATOM 730 O O . TYR A 1 94 ? -33.622 -10.366 66.434 1.00 73.88 94 TYR A O 1
ATOM 738 N N . LEU A 1 95 ? -32.368 -9.130 67.816 1.00 71.06 95 LEU A N 1
ATOM 739 C CA . LEU A 1 95 ? -32.389 -7.936 66.969 1.00 71.06 95 LEU A CA 1
ATOM 740 C C . LEU A 1 95 ? -31.688 -8.186 65.632 1.00 71.06 95 LEU A C 1
ATOM 742 O O . LEU A 1 95 ? -32.190 -7.765 64.591 1.00 71.06 95 LEU A O 1
ATOM 746 N N . LEU A 1 96 ? -30.562 -8.900 65.640 1.00 69.62 96 LEU A N 1
ATOM 747 C CA . LEU A 1 96 ? -29.805 -9.227 64.431 1.00 69.62 96 LEU A CA 1
ATOM 748 C C . LEU A 1 96 ? -30.597 -10.170 63.516 1.00 69.62 96 LEU A C 1
ATOM 750 O O . LEU A 1 96 ? -30.669 -9.938 62.311 1.00 69.62 96 LEU A O 1
ATOM 754 N N . GLU A 1 97 ? -31.266 -11.171 64.087 1.00 73.50 97 GLU A N 1
ATOM 755 C CA . GLU A 1 97 ? -32.171 -12.069 63.369 1.00 73.50 97 GLU A CA 1
ATOM 756 C C . GLU A 1 97 ? -33.394 -11.319 62.819 1.00 73.50 97 GLU A C 1
ATOM 758 O O . GLU A 1 97 ? -33.815 -11.554 61.687 1.00 73.50 97 GLU A O 1
ATOM 763 N N . THR A 1 98 ? -33.940 -10.367 63.577 1.00 75.38 98 THR A N 1
ATOM 764 C CA . THR A 1 98 ? -35.079 -9.542 63.147 1.00 75.38 98 THR A CA 1
ATOM 765 C C . THR A 1 98 ? -34.698 -8.621 61.989 1.00 75.38 98 THR A C 1
ATOM 767 O O . THR A 1 98 ? -35.437 -8.519 61.010 1.00 75.38 98 THR A O 1
ATOM 770 N N . VAL A 1 99 ? -33.518 -7.995 62.050 1.00 72.19 99 VAL A N 1
ATOM 771 C CA . VAL A 1 99 ? -32.971 -7.191 60.947 1.00 72.19 99 VAL A CA 1
ATOM 772 C C . VAL A 1 99 ? -32.682 -8.070 59.730 1.00 72.19 99 VAL A C 1
ATOM 774 O O . VAL A 1 99 ? -33.028 -7.676 58.620 1.00 72.19 99 VAL A O 1
ATOM 777 N N . ALA A 1 100 ? -32.120 -9.267 59.915 1.00 71.44 100 ALA A N 1
ATOM 778 C CA . ALA A 1 100 ? -31.882 -10.211 58.824 1.00 71.44 100 ALA A CA 1
ATOM 779 C C . ALA A 1 100 ? -33.196 -10.636 58.141 1.00 71.44 100 ALA A C 1
ATOM 781 O O . ALA A 1 100 ? -33.298 -10.565 56.919 1.00 71.44 100 ALA A O 1
ATOM 782 N N . LYS A 1 101 ? -34.236 -10.979 58.914 1.00 78.12 101 LYS A N 1
ATOM 783 C CA . LYS A 1 101 ? -35.576 -11.311 58.393 1.00 78.12 101 LYS A CA 1
ATOM 784 C C . LYS A 1 101 ? -36.239 -10.136 57.673 1.00 78.12 101 LYS A C 1
ATOM 786 O O . LYS A 1 101 ? -36.884 -10.342 56.651 1.00 78.12 101 LYS A O 1
ATOM 791 N N . ALA A 1 102 ? -36.075 -8.913 58.179 1.00 74.31 102 ALA A N 1
ATOM 792 C CA . ALA A 1 102 ? -36.594 -7.707 57.535 1.00 74.31 102 ALA A CA 1
ATOM 793 C C . ALA A 1 102 ? -35.828 -7.347 56.250 1.00 74.31 102 ALA A C 1
ATOM 795 O O . ALA A 1 102 ? -36.412 -6.802 55.315 1.00 74.31 102 ALA A O 1
ATOM 796 N N . TYR A 1 103 ? -34.530 -7.657 56.193 1.00 72.69 103 TYR A N 1
ATOM 797 C CA . TYR A 1 103 ? -33.673 -7.406 55.037 1.00 72.69 103 TYR A CA 1
ATOM 798 C C . TYR A 1 103 ? -33.868 -8.428 53.910 1.00 72.69 103 TYR A C 1
ATOM 800 O O . TYR A 1 103 ? -33.697 -8.085 52.744 1.00 72.69 103 TYR A O 1
ATOM 808 N N . GLU A 1 104 ? -34.271 -9.659 54.218 1.00 76.12 104 GLU A N 1
ATOM 809 C CA . GLU A 1 104 ? -34.370 -10.733 53.225 1.00 76.12 104 GLU A CA 1
ATOM 810 C C . GLU A 1 104 ? -35.313 -10.463 52.033 1.00 76.12 104 GLU A C 1
ATOM 812 O O . GLU A 1 104 ? -34.901 -10.691 50.894 1.00 76.12 104 GLU A O 1
ATOM 817 N N . PRO A 1 105 ? -36.519 -9.887 52.203 1.00 71.25 105 PRO A N 1
ATOM 818 C CA . PRO A 1 105 ? -37.335 -9.466 51.059 1.00 71.25 105 PRO A CA 1
ATOM 819 C C . PRO A 1 105 ? -36.765 -8.245 50.307 1.00 71.25 105 PRO A C 1
ATOM 821 O O . PRO A 1 105 ? -37.070 -8.054 49.132 1.00 71.25 105 PRO A O 1
ATOM 824 N N . LEU A 1 106 ? -35.927 -7.421 50.950 1.00 70.12 106 LEU A N 1
ATOM 825 C CA . LEU A 1 106 ? -35.257 -6.258 50.340 1.00 70.12 106 LEU A CA 1
ATOM 826 C C . LEU A 1 106 ? -34.001 -6.646 49.550 1.00 70.12 106 LEU A C 1
ATOM 828 O O . LEU A 1 106 ? -33.639 -5.959 48.594 1.00 70.12 106 LEU A O 1
ATOM 832 N N . LYS A 1 107 ? -33.351 -7.749 49.926 1.00 70.25 107 LYS A N 1
ATOM 833 C CA . LYS A 1 107 ? -32.157 -8.281 49.268 1.00 70.25 107 LYS A CA 1
ATOM 834 C C . LYS A 1 107 ? -32.412 -8.579 47.792 1.00 70.25 107 LYS A C 1
ATOM 836 O O . LYS A 1 107 ? -31.667 -8.094 46.949 1.00 70.25 107 LYS A O 1
ATOM 841 N N . GLY A 1 108 ? -33.521 -9.252 47.477 1.00 67.00 108 GLY A N 1
ATOM 842 C CA . GLY A 1 108 ? -33.908 -9.530 46.090 1.00 67.00 108 GLY A CA 1
ATOM 843 C C . GLY A 1 108 ? -34.163 -8.264 45.264 1.00 67.00 108 GLY A C 1
ATOM 844 O O . GLY A 1 108 ? -33.822 -8.222 44.087 1.00 67.00 108 GLY A O 1
ATOM 845 N N . VAL A 1 109 ? -34.693 -7.197 45.876 1.00 70.06 109 VAL A N 1
ATOM 846 C CA . VAL A 1 109 ? -34.912 -5.906 45.198 1.00 70.06 109 VAL A CA 1
ATOM 847 C C . VAL A 1 109 ? -33.582 -5.200 44.924 1.00 70.06 109 VAL A C 1
ATOM 849 O O . VAL A 1 109 ? -33.345 -4.775 43.796 1.00 70.06 109 VAL A O 1
ATOM 852 N N . LEU A 1 110 ? -32.683 -5.133 45.910 1.00 69.44 110 LEU A N 1
ATOM 853 C CA . LEU A 1 110 ? -31.353 -4.526 45.761 1.00 69.44 110 LEU A CA 1
ATOM 854 C C . LEU A 1 110 ? -30.468 -5.282 44.760 1.00 69.44 110 LEU A C 1
ATOM 856 O O . LEU A 1 110 ? -29.787 -4.655 43.949 1.00 69.44 110 LEU A O 1
ATOM 860 N N . GLU A 1 111 ? -30.491 -6.615 44.791 1.00 74.69 111 GLU A N 1
ATOM 861 C CA . GLU A 1 111 ? -29.799 -7.465 43.815 1.00 74.69 111 GLU A CA 1
ATOM 862 C C . GLU A 1 111 ? -30.406 -7.279 42.417 1.00 74.69 111 GLU A C 1
ATOM 864 O O . GLU A 1 111 ? -29.665 -7.079 41.458 1.00 74.69 111 GLU A O 1
ATOM 869 N N . SER A 1 112 ? -31.738 -7.195 42.299 1.00 67.00 112 SER A N 1
ATOM 870 C CA . SER A 1 112 ? -32.398 -6.935 41.013 1.00 67.00 112 SER A CA 1
ATOM 871 C C . SER A 1 112 ? -32.083 -5.554 40.432 1.00 67.00 112 SER A C 1
ATOM 873 O O . SER A 1 112 ? -31.929 -5.433 39.220 1.00 67.00 112 SER A O 1
ATOM 875 N N . GLU A 1 113 ? -31.938 -4.512 41.258 1.00 67.12 113 GLU A N 1
ATOM 876 C CA . GLU A 1 113 ? -31.523 -3.185 40.791 1.00 67.12 113 GLU A CA 1
ATOM 877 C C . GLU A 1 113 ? -30.068 -3.195 40.312 1.00 67.12 113 GLU A C 1
ATOM 879 O O . GLU A 1 113 ? -29.754 -2.607 39.273 1.00 67.12 113 GLU A O 1
ATOM 884 N N . GLN A 1 114 ? -29.179 -3.887 41.031 1.00 71.50 114 GLN A N 1
ATOM 885 C CA . GLN A 1 114 ? -27.784 -4.054 40.621 1.00 71.50 114 GLN A CA 1
ATOM 886 C C . GLN A 1 114 ? -27.665 -4.865 39.325 1.00 71.50 114 GLN A C 1
ATOM 888 O O . GLN A 1 114 ? -26.898 -4.485 38.435 1.00 71.50 114 GLN A O 1
ATOM 893 N N . ASP A 1 115 ? -28.448 -5.930 39.178 1.00 71.06 115 ASP A N 1
ATOM 894 C CA . ASP A 1 115 ? -28.478 -6.762 37.977 1.00 71.06 115 ASP A CA 1
ATOM 895 C C . ASP A 1 115 ? -29.141 -6.046 36.800 1.00 71.06 115 ASP A C 1
ATOM 897 O O . ASP A 1 115 ? -28.635 -6.116 35.680 1.00 71.06 115 ASP A O 1
ATOM 901 N N . ALA A 1 116 ? -30.198 -5.266 37.034 1.00 66.44 116 ALA A N 1
ATOM 902 C CA . ALA A 1 116 ? -30.803 -4.411 36.019 1.00 66.44 116 ALA A CA 1
ATOM 903 C C . ALA A 1 116 ? -29.810 -3.344 35.537 1.00 66.44 116 ALA A C 1
ATOM 905 O O . ALA A 1 116 ? -29.646 -3.155 34.332 1.00 66.44 116 ALA A O 1
ATOM 906 N N . GLN A 1 117 ? -29.080 -2.686 36.444 1.00 70.06 117 GLN A N 1
ATOM 907 C CA . GLN A 1 117 ? -28.044 -1.715 36.078 1.00 70.06 117 GLN A CA 1
ATOM 908 C C . GLN A 1 117 ? -26.874 -2.358 35.322 1.00 70.06 117 GLN A C 1
ATOM 910 O O . GLN A 1 117 ? -26.418 -1.799 34.320 1.00 70.06 117 GLN A O 1
ATOM 915 N N . ARG A 1 118 ? -26.411 -3.545 35.738 1.00 68.81 118 ARG A N 1
ATOM 916 C CA . ARG A 1 118 ? -25.394 -4.317 35.001 1.00 68.81 118 ARG A CA 1
ATOM 917 C C . ARG A 1 118 ? -25.896 -4.730 33.622 1.00 68.81 118 ARG A C 1
ATOM 919 O O . ARG A 1 118 ? -25.189 -4.534 32.638 1.00 68.81 118 ARG A O 1
ATOM 926 N N . SER A 1 119 ? -27.128 -5.222 33.524 1.00 65.00 119 SER A N 1
ATOM 927 C CA . SER A 1 119 ? -27.763 -5.612 32.263 1.00 65.00 119 SER A CA 1
ATOM 928 C C . SER A 1 119 ? -27.917 -4.426 31.304 1.00 65.00 119 SER A C 1
ATOM 930 O O . SER A 1 119 ? -27.711 -4.576 30.099 1.00 65.00 119 SER A O 1
ATOM 932 N N . LEU A 1 120 ? -28.220 -3.229 31.822 1.00 70.38 120 LEU A N 1
ATOM 933 C CA . LEU A 1 120 ? -28.311 -1.998 31.027 1.00 70.38 120 LEU A CA 1
ATOM 934 C C . LEU A 1 120 ? -26.957 -1.572 30.435 1.00 70.38 120 LEU A C 1
ATOM 936 O O . LEU A 1 120 ? -26.926 -0.982 29.355 1.00 70.38 120 LEU A O 1
ATOM 940 N N . GLN A 1 121 ? -25.841 -1.876 31.105 1.00 74.44 121 GLN A N 1
ATOM 941 C CA . GLN A 1 121 ? -24.488 -1.588 30.607 1.00 74.44 121 GLN A CA 1
ATOM 942 C C . GLN A 1 121 ? -23.911 -2.715 29.738 1.00 74.44 121 GLN A C 1
ATOM 944 O O . GLN A 1 121 ? -23.108 -2.444 28.842 1.00 74.44 121 GLN A O 1
ATOM 949 N N . LEU A 1 122 ? -24.365 -3.953 29.948 1.00 79.12 122 LEU A N 1
ATOM 950 C CA . LEU A 1 122 ? -23.884 -5.137 29.245 1.00 79.12 122 LEU A CA 1
ATOM 951 C C . LEU A 1 122 ? -24.177 -5.078 27.743 1.00 79.12 122 LEU A C 1
ATOM 953 O O . LEU A 1 122 ? -23.294 -5.361 26.940 1.00 79.12 122 LEU A O 1
ATOM 957 N N . VAL A 1 123 ? -25.390 -4.686 27.341 1.00 80.00 123 VAL A N 1
ATOM 958 C CA . VAL A 1 123 ? -25.766 -4.650 25.914 1.00 80.00 123 VAL A CA 1
ATOM 959 C C . VAL A 1 123 ? -24.882 -3.675 25.115 1.00 80.00 123 VAL A C 1
ATOM 961 O O . VAL A 1 123 ? -24.294 -4.108 24.122 1.00 80.00 123 VAL A O 1
ATOM 964 N N . PRO A 1 124 ? -24.688 -2.406 25.534 1.00 81.44 124 PRO A N 1
ATOM 965 C CA . PRO A 1 124 ? -23.732 -1.511 24.881 1.00 81.44 124 PRO A CA 1
ATOM 966 C C . PRO A 1 124 ? -22.294 -2.041 24.875 1.00 81.44 124 PRO A C 1
AT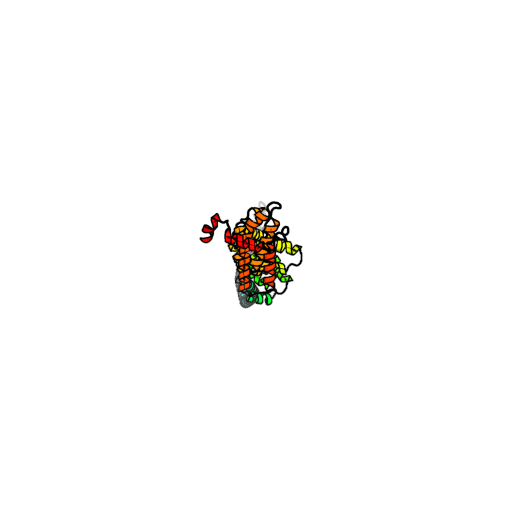OM 968 O O . PRO A 1 124 ? -21.579 -1.853 23.892 1.00 81.44 124 PRO A O 1
ATOM 971 N N . GLU A 1 125 ? -21.843 -2.691 25.952 1.00 83.19 125 GLU A N 1
ATOM 972 C CA . GLU A 1 125 ? -20.498 -3.270 26.021 1.00 83.19 125 GLU A CA 1
ATOM 973 C C . GLU A 1 125 ? -20.316 -4.419 25.020 1.00 83.19 125 GLU A C 1
ATOM 975 O O . GLU A 1 125 ? -19.327 -4.452 24.285 1.00 83.19 125 GLU A O 1
ATOM 980 N N . LEU A 1 126 ? -21.292 -5.324 24.938 1.00 83.31 126 LEU A N 1
ATOM 981 C CA . LEU A 1 126 ? -21.298 -6.426 23.980 1.00 83.31 126 LEU A CA 1
ATOM 982 C C . LEU A 1 126 ? -21.350 -5.913 22.542 1.00 83.31 126 LEU A C 1
ATOM 984 O O . LEU A 1 126 ? -20.583 -6.389 21.713 1.00 83.31 126 LEU A O 1
ATOM 988 N N . GLN A 1 127 ? -22.173 -4.903 22.253 1.00 85.69 127 GLN A N 1
ATOM 989 C CA . GLN A 1 127 ? -22.225 -4.283 20.926 1.00 85.69 127 GLN A CA 1
ATOM 990 C C . GLN A 1 127 ? -20.887 -3.636 20.539 1.00 85.69 127 GLN A C 1
ATOM 992 O O . GLN A 1 127 ? -20.466 -3.734 19.388 1.00 85.69 127 GLN A O 1
ATOM 997 N N . ARG A 1 128 ? -20.177 -3.016 21.493 1.00 87.25 128 ARG A N 1
ATOM 998 C CA . ARG A 1 128 ? -18.826 -2.471 21.261 1.00 87.25 128 ARG A CA 1
ATOM 999 C C . ARG A 1 128 ? -17.816 -3.578 20.984 1.00 87.25 128 ARG A C 1
ATOM 1001 O O . ARG A 1 128 ? -17.076 -3.483 20.013 1.00 87.25 128 ARG A O 1
ATOM 1008 N N . LYS A 1 129 ? -17.802 -4.645 21.787 1.00 88.62 129 LYS A N 1
ATOM 1009 C CA . LYS A 1 129 ? -16.939 -5.814 21.539 1.00 88.62 129 LYS A CA 1
ATOM 1010 C C . LYS A 1 129 ? -17.240 -6.443 20.180 1.00 88.62 129 LYS A C 1
ATOM 1012 O O . LYS A 1 129 ? -16.322 -6.745 19.428 1.00 88.62 129 LYS A O 1
ATOM 1017 N N . GLN A 1 130 ? -18.519 -6.573 19.836 1.00 89.50 130 GLN A N 1
ATOM 1018 C CA . GLN A 1 130 ? -18.960 -7.094 18.548 1.00 89.50 130 GLN A CA 1
ATOM 1019 C C . GLN A 1 130 ? -18.494 -6.212 17.387 1.00 89.50 130 GLN A C 1
ATOM 1021 O O . GLN A 1 130 ? -18.045 -6.756 16.385 1.00 89.50 130 GLN A O 1
ATOM 1026 N N . LEU A 1 131 ? -18.530 -4.881 17.525 1.00 91.75 131 LEU A N 1
ATOM 1027 C CA . LEU A 1 131 ? -17.982 -3.963 16.523 1.00 91.75 131 LEU A CA 1
ATOM 1028 C C . LEU A 1 131 ? -16.497 -4.257 16.270 1.00 91.75 131 LEU A C 1
ATOM 1030 O O . LEU A 1 131 ? -16.104 -4.447 15.122 1.00 91.75 131 LEU A O 1
ATOM 1034 N N . ILE A 1 132 ? -15.693 -4.337 17.334 1.00 92.56 132 ILE A N 1
ATOM 1035 C CA . ILE A 1 132 ? -14.252 -4.607 17.226 1.00 92.56 132 ILE A CA 1
ATOM 1036 C C . ILE A 1 132 ? -13.998 -5.967 16.571 1.00 92.56 132 ILE A C 1
ATOM 1038 O O . ILE A 1 132 ? -13.282 -6.033 15.574 1.00 92.56 132 ILE A O 1
ATOM 1042 N N . TYR A 1 133 ? -14.656 -7.029 17.041 1.00 91.12 133 TYR A N 1
ATOM 1043 C CA . TYR A 1 133 ? -14.498 -8.362 16.457 1.00 91.12 133 TYR A CA 1
ATOM 1044 C C . TYR A 1 133 ? -14.970 -8.445 15.008 1.00 91.12 133 TYR A C 1
ATOM 1046 O O . TYR A 1 133 ? -14.378 -9.172 14.215 1.00 91.12 133 TYR A O 1
ATOM 1054 N N . SER A 1 134 ? -16.023 -7.718 14.634 1.00 91.75 134 SER A N 1
ATOM 1055 C CA . SER A 1 134 ? -16.475 -7.670 13.245 1.00 91.75 134 SER A CA 1
ATOM 1056 C C . SER A 1 134 ? -15.460 -6.971 12.343 1.00 91.75 134 SER A C 1
ATOM 1058 O O . SER A 1 134 ? -15.226 -7.457 11.238 1.00 91.75 134 SER A O 1
ATOM 1060 N N . ILE A 1 135 ? -14.794 -5.909 12.814 1.00 93.62 135 ILE A N 1
ATOM 1061 C CA . ILE A 1 135 ? -13.679 -5.289 12.082 1.00 93.62 135 ILE A CA 1
ATOM 1062 C C . ILE A 1 135 ? -12.511 -6.275 11.968 1.00 93.62 135 ILE A C 1
ATOM 1064 O O . ILE A 1 135 ? -12.034 -6.533 10.868 1.00 93.62 135 ILE A O 1
ATOM 1068 N N . GLU A 1 136 ? -12.069 -6.873 13.075 1.00 91.88 136 GLU A N 1
ATOM 1069 C CA . GLU A 1 136 ? -10.934 -7.806 13.082 1.00 91.88 136 GLU A CA 1
ATOM 1070 C C . GLU A 1 136 ? -11.170 -9.023 12.178 1.00 91.88 136 GLU A C 1
ATOM 1072 O O . GLU A 1 136 ? -10.271 -9.429 11.439 1.00 91.88 136 GLU A O 1
ATOM 1077 N N . ALA A 1 137 ? -12.392 -9.561 12.175 1.00 89.50 137 ALA A N 1
ATOM 1078 C CA . ALA A 1 137 ? -12.793 -10.698 11.351 1.00 89.50 137 ALA A CA 1
ATOM 1079 C C . ALA A 1 137 ? -13.096 -10.342 9.882 1.00 89.50 137 ALA A C 1
ATOM 1081 O O . ALA A 1 137 ? -13.372 -11.247 9.098 1.00 89.50 137 ALA A O 1
ATOM 1082 N N . GLY A 1 138 ? -13.086 -9.059 9.500 1.00 88.50 138 GLY A N 1
ATOM 1083 C CA . GLY A 1 138 ? -13.419 -8.620 8.138 1.00 88.50 138 GLY A CA 1
ATOM 1084 C C . GLY A 1 138 ? -14.918 -8.664 7.806 1.00 88.50 138 GLY A C 1
ATOM 1085 O O . GLY A 1 138 ? -15.299 -8.551 6.643 1.00 88.50 138 GLY A O 1
ATOM 1086 N N . ARG A 1 139 ? -15.800 -8.789 8.808 1.00 89.81 139 ARG A N 1
ATOM 1087 C CA . ARG A 1 139 ? -17.262 -8.659 8.653 1.00 89.81 139 ARG A CA 1
ATOM 1088 C C . ARG A 1 139 ? -17.653 -7.182 8.632 1.00 89.81 139 ARG A C 1
ATOM 1090 O O . ARG A 1 139 ? -18.242 -6.656 9.578 1.00 89.81 139 ARG A O 1
ATOM 1097 N N . LEU A 1 140 ? -17.264 -6.500 7.557 1.00 91.94 140 LEU A N 1
ATOM 1098 C CA . LEU A 1 140 ? -17.362 -5.042 7.455 1.00 91.94 140 LEU A CA 1
ATOM 1099 C C . LEU A 1 140 ? -18.811 -4.544 7.442 1.00 91.94 140 LEU A C 1
ATOM 1101 O O . LEU A 1 140 ? -19.090 -3.498 8.017 1.00 91.94 140 LEU A O 1
ATOM 1105 N N . GLU A 1 141 ? -19.739 -5.295 6.847 1.00 87.75 141 GLU A N 1
ATOM 1106 C CA . GLU A 1 141 ? -21.166 -4.943 6.825 1.00 87.75 141 GLU A CA 1
ATOM 1107 C C . GLU A 1 141 ? -21.734 -4.832 8.248 1.00 87.75 141 GLU A C 1
ATOM 1109 O O . GLU A 1 141 ? -22.276 -3.789 8.621 1.00 87.75 141 GLU A O 1
ATOM 1114 N N . ASP A 1 142 ? -21.504 -5.854 9.079 1.00 88.19 142 ASP A N 1
ATOM 1115 C CA . ASP A 1 142 ? -21.903 -5.861 10.490 1.00 88.19 142 ASP A CA 1
ATOM 1116 C C . ASP A 1 142 ? -21.230 -4.727 11.269 1.00 88.19 142 ASP A C 1
ATOM 1118 O O . ASP A 1 142 ? -21.873 -4.041 12.067 1.00 88.19 142 ASP A O 1
ATOM 1122 N N . ALA A 1 143 ? -19.933 -4.505 11.029 1.00 92.56 143 ALA A N 1
ATOM 1123 C CA . ALA A 1 143 ? -19.187 -3.428 11.669 1.00 92.56 143 ALA A CA 1
ATOM 1124 C C . ALA A 1 143 ? -19.771 -2.049 11.322 1.00 92.56 143 ALA A C 1
ATOM 1126 O O . ALA A 1 143 ? -19.915 -1.200 12.199 1.00 92.56 143 ALA A O 1
ATOM 1127 N N . HIS A 1 144 ? -20.159 -1.820 10.066 1.00 90.56 144 HIS A N 1
ATOM 1128 C CA . HIS A 1 144 ? -20.781 -0.568 9.644 1.00 90.56 144 HIS A CA 1
ATOM 1129 C C . HIS A 1 144 ? -22.154 -0.357 10.262 1.00 90.56 144 HIS A C 1
ATOM 1131 O O . HIS A 1 144 ? -22.430 0.743 10.742 1.00 90.56 144 HIS A O 1
ATOM 1137 N N . ILE A 1 145 ? -22.994 -1.395 10.287 1.00 88.25 145 ILE A N 1
ATOM 1138 C CA . ILE A 1 145 ? -24.304 -1.328 10.939 1.00 88.25 145 ILE A CA 1
ATOM 1139 C C . ILE A 1 145 ? -24.116 -0.950 12.408 1.00 88.25 145 ILE A C 1
ATOM 1141 O O . ILE A 1 145 ? -24.686 0.044 12.856 1.00 88.25 145 ILE A O 1
ATOM 1145 N N . LEU A 1 146 ? -23.243 -1.660 13.128 1.00 89.00 146 LEU A N 1
ATOM 1146 C CA . LEU A 1 146 ? -22.965 -1.386 14.537 1.00 89.00 146 LEU A CA 1
ATOM 1147 C C . LEU A 1 146 ? -22.433 0.033 14.751 1.00 89.00 146 LEU A C 1
ATOM 1149 O O . LEU A 1 146 ? -22.936 0.732 15.629 1.00 89.00 146 LEU A O 1
ATOM 1153 N N . HIS A 1 147 ? -21.482 0.486 13.928 1.00 89.50 147 HIS A N 1
ATOM 1154 C CA . HIS A 1 147 ? -20.932 1.845 13.992 1.00 89.50 147 HIS A CA 1
ATOM 1155 C C . HIS A 1 147 ? -22.014 2.925 13.842 1.00 89.50 147 HIS A C 1
ATOM 1157 O O . HIS A 1 147 ? -21.984 3.943 14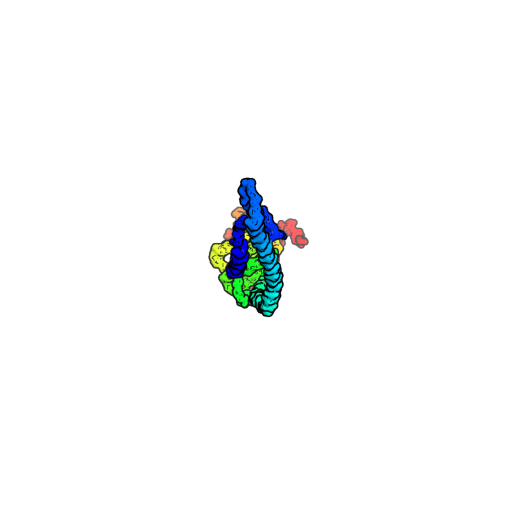.533 1.00 89.50 147 HIS A O 1
ATOM 1163 N N . MET A 1 148 ? -23.010 2.688 12.983 1.00 84.50 148 MET A N 1
ATOM 1164 C CA . MET A 1 148 ? -24.122 3.617 12.765 1.00 84.50 148 MET A CA 1
ATOM 1165 C C . MET A 1 148 ? -25.198 3.547 13.859 1.00 84.50 148 MET A C 1
ATOM 1167 O O . MET A 1 148 ? -25.776 4.579 14.198 1.00 84.50 148 MET A O 1
ATOM 1171 N N . THR A 1 149 ? -25.482 2.364 14.415 1.00 82.12 149 THR A N 1
ATOM 1172 C CA . THR A 1 149 ? -26.617 2.151 15.335 1.00 82.12 149 THR A CA 1
ATOM 1173 C C . THR A 1 149 ? -26.265 2.242 16.821 1.00 82.12 149 THR A C 1
ATOM 1175 O O . THR A 1 149 ? -27.162 2.378 17.655 1.00 82.12 149 THR A O 1
ATOM 1178 N N . LEU A 1 150 ? -24.982 2.146 17.184 1.00 81.19 150 LEU A N 1
ATOM 1179 C CA . LEU A 1 150 ? -24.520 2.188 18.575 1.00 81.19 150 LEU A CA 1
ATOM 1180 C C . LEU A 1 150 ? -24.864 3.530 19.247 1.00 81.19 150 LEU A C 1
ATOM 1182 O O . LEU A 1 150 ? -24.406 4.600 18.838 1.00 81.19 150 LEU A O 1
ATOM 1186 N N . LYS A 1 151 ? -25.630 3.475 20.345 1.00 69.56 151 LYS A N 1
ATOM 1187 C CA . LYS A 1 151 ? -25.871 4.644 21.206 1.00 69.56 151 LYS A CA 1
ATOM 1188 C C . LYS A 1 151 ? -24.577 5.026 21.932 1.00 69.56 151 LYS A C 1
ATOM 1190 O O . LYS A 1 151 ? -23.953 4.192 22.585 1.00 69.56 151 LYS A O 1
ATOM 1195 N N . GLY A 1 152 ? -24.193 6.302 21.845 1.00 71.06 152 GLY A N 1
ATOM 1196 C CA . GLY A 1 152 ? -22.913 6.787 22.373 1.00 71.06 152 GLY A CA 1
ATOM 1197 C C . GLY A 1 152 ? -21.738 6.359 21.493 1.00 71.06 152 GLY A C 1
ATOM 1198 O O . GLY A 1 152 ? -20.861 5.632 21.961 1.00 71.06 152 GLY A O 1
ATOM 1199 N N . GLN A 1 153 ? -21.765 6.794 20.226 1.00 73.88 153 GLN A N 1
ATOM 1200 C CA . GLN A 1 153 ? -20.757 6.496 19.206 1.00 73.88 153 GLN A CA 1
ATOM 1201 C C . GLN A 1 153 ? -19.341 6.649 19.764 1.00 73.88 153 GLN A C 1
ATOM 1203 O O . GLN A 1 153 ? -18.960 7.714 20.261 1.00 73.88 153 GLN A O 1
ATOM 1208 N N . TRP A 1 154 ? -18.570 5.565 19.687 1.00 85.06 154 TRP A N 1
ATOM 1209 C CA . TRP A 1 154 ? -17.157 5.618 20.013 1.00 85.06 154 TRP A CA 1
ATOM 1210 C C . TRP A 1 154 ? -16.442 6.530 19.031 1.00 85.06 154 TRP A C 1
ATOM 1212 O O . TRP A 1 154 ? -16.677 6.496 17.823 1.00 85.06 154 TRP A O 1
ATOM 1222 N N . LYS A 1 155 ? -15.545 7.350 19.569 1.00 90.56 155 LYS A N 1
ATOM 1223 C CA . LYS A 1 155 ? -14.671 8.160 18.736 1.00 90.56 155 LYS A CA 1
ATOM 1224 C C . LYS A 1 155 ? -13.678 7.248 17.996 1.00 90.56 155 LYS A C 1
ATOM 1226 O O . LYS A 1 155 ? -13.323 6.184 18.513 1.00 90.56 155 LYS A O 1
ATOM 1231 N N . PRO A 1 156 ? -13.179 7.665 16.820 1.00 93.19 156 PRO A N 1
ATOM 1232 C CA . PRO A 1 156 ? -12.213 6.889 16.044 1.00 93.19 156 PRO A CA 1
ATOM 1233 C C . PRO A 1 156 ? -10.996 6.393 16.840 1.00 93.19 156 PRO A C 1
ATOM 1235 O O . PRO A 1 156 ? -10.569 5.254 16.684 1.00 93.19 156 PRO A O 1
ATOM 1238 N N . ASP A 1 157 ? -10.460 7.218 17.739 1.00 93.62 157 ASP A N 1
ATOM 1239 C CA . ASP A 1 157 ? -9.345 6.871 18.622 1.00 93.62 157 ASP A CA 1
ATOM 1240 C C . ASP A 1 157 ? -9.691 5.763 19.623 1.00 93.62 157 ASP A C 1
ATOM 1242 O O . ASP A 1 157 ? -8.835 4.931 19.919 1.00 93.62 157 ASP A O 1
ATOM 1246 N N . GLN A 1 158 ? -10.934 5.703 20.106 1.00 93.06 158 GLN A N 1
ATOM 1247 C CA . GLN A 1 158 ? -11.395 4.659 21.026 1.00 93.06 158 GLN A CA 1
ATOM 1248 C C . GLN A 1 158 ? -11.511 3.304 20.322 1.00 93.06 158 GLN A C 1
ATOM 1250 O O . GLN A 1 158 ? -11.041 2.303 20.855 1.00 93.06 158 GLN A O 1
ATOM 1255 N N . ILE A 1 159 ? -12.066 3.278 19.105 1.00 93.19 159 ILE A N 1
ATOM 1256 C CA . ILE A 1 159 ? -12.174 2.054 18.291 1.00 93.19 159 ILE A CA 1
ATOM 1257 C C . ILE A 1 159 ? -10.782 1.522 17.947 1.00 93.19 159 ILE A C 1
ATOM 1259 O O . ILE A 1 159 ? -10.490 0.348 18.164 1.00 93.19 159 ILE A O 1
ATOM 1263 N N . VAL A 1 160 ? -9.891 2.397 17.474 1.00 94.44 160 VAL A N 1
ATOM 1264 C CA . VAL A 1 160 ? -8.520 2.006 17.121 1.00 94.44 160 VAL A CA 1
ATOM 1265 C C . VAL A 1 160 ? -7.724 1.567 18.355 1.00 94.44 160 VAL A C 1
ATOM 1267 O O . VAL A 1 160 ? -6.956 0.609 18.274 1.00 94.44 160 VAL A O 1
ATOM 1270 N N . SER A 1 161 ? -7.917 2.220 19.506 1.00 92.19 161 SER A N 1
ATOM 1271 C CA . SER A 1 161 ? -7.276 1.803 20.760 1.00 92.19 161 SER A CA 1
ATOM 1272 C C . SER A 1 161 ? -7.779 0.440 21.229 1.00 92.19 161 SER A C 1
ATOM 1274 O O . SER A 1 161 ? -6.969 -0.378 21.636 1.00 92.19 161 SER A O 1
ATOM 1276 N N . ALA A 1 162 ? -9.073 0.142 21.095 1.00 90.25 162 ALA A N 1
ATOM 1277 C CA . ALA A 1 162 ? -9.605 -1.166 21.466 1.00 90.25 162 ALA A CA 1
ATOM 1278 C C . ALA A 1 162 ? -9.024 -2.309 20.613 1.00 90.25 162 ALA A C 1
ATOM 1280 O O . ALA A 1 162 ? -8.680 -3.352 21.160 1.00 90.25 162 ALA A O 1
ATOM 1281 N N . ILE A 1 163 ? -8.830 -2.092 19.305 1.00 89.31 163 ILE A N 1
ATOM 1282 C CA . ILE A 1 163 ? -8.132 -3.052 18.423 1.00 89.31 163 ILE A CA 1
ATOM 1283 C C . ILE A 1 163 ? -6.667 -3.216 18.857 1.00 89.31 163 ILE A C 1
ATOM 1285 O O . ILE A 1 163 ? -6.129 -4.321 18.906 1.00 89.31 163 ILE A O 1
ATOM 1289 N N . ARG A 1 164 ? -6.000 -2.107 19.198 1.00 89.00 164 ARG A N 1
ATOM 1290 C CA . ARG A 1 164 ? -4.610 -2.110 19.674 1.00 89.00 164 ARG A CA 1
ATOM 1291 C C . ARG A 1 164 ? -4.447 -2.927 20.959 1.00 89.00 164 ARG A C 1
ATOM 1293 O O . ARG A 1 164 ? -3.480 -3.677 21.089 1.00 89.00 164 ARG A O 1
ATOM 1300 N N . ASP A 1 165 ? -5.374 -2.764 21.895 1.00 84.94 165 ASP A N 1
ATOM 1301 C CA . ASP A 1 165 ? -5.322 -3.365 23.227 1.00 84.94 165 ASP A CA 1
ATOM 1302 C C . ASP A 1 165 ? -5.650 -4.876 23.203 1.00 84.94 165 ASP A C 1
ATOM 1304 O O . ASP A 1 165 ? -5.398 -5.575 24.178 1.00 84.94 165 ASP A O 1
ATOM 1308 N N . GLY A 1 166 ? -6.118 -5.415 22.069 1.00 69.44 166 GLY A N 1
ATOM 1309 C CA . GLY A 1 166 ? -6.264 -6.857 21.830 1.00 69.44 166 GLY A CA 1
ATOM 1310 C C . GLY A 1 166 ? -4.945 -7.621 21.607 1.00 69.44 166 GLY A C 1
ATOM 1311 O O . GLY A 1 166 ? -4.977 -8.827 21.390 1.00 69.44 166 GLY A O 1
ATOM 1312 N N . TYR A 1 167 ? -3.786 -6.944 21.633 1.00 66.81 167 TYR A N 1
ATOM 1313 C CA . TYR A 1 167 ? -2.416 -7.497 21.545 1.00 66.81 167 TYR A CA 1
ATOM 1314 C C . TYR A 1 167 ? -2.076 -8.400 20.334 1.00 66.81 167 TYR A C 1
ATOM 1316 O O . TYR A 1 167 ? -0.978 -8.957 20.278 1.00 66.81 167 TYR A O 1
ATOM 1324 N N . HIS A 1 168 ? -2.936 -8.489 19.316 1.00 78.25 168 HIS A N 1
ATOM 1325 C CA . HIS A 1 168 ? -2.739 -9.360 18.145 1.00 78.25 168 HIS A CA 1
ATOM 1326 C C . HIS A 1 168 ? -2.788 -8.630 16.795 1.00 78.25 168 HIS A C 1
ATOM 1328 O O . HIS A 1 168 ? -3.119 -9.229 15.771 1.00 78.25 168 HIS A O 1
ATOM 1334 N N . VAL A 1 169 ? -2.423 -7.344 16.757 1.00 88.62 169 VAL A N 1
ATOM 1335 C CA . VAL A 1 169 ? -2.482 -6.557 15.518 1.00 88.62 169 VAL A CA 1
ATOM 1336 C C . VAL A 1 169 ? -1.483 -7.086 14.486 1.00 88.62 169 VAL A C 1
ATOM 1338 O O . VAL A 1 169 ? -0.266 -7.014 14.659 1.00 88.62 169 VAL A O 1
ATOM 1341 N N . ASN A 1 170 ? -2.019 -7.593 13.380 1.00 92.19 170 ASN A N 1
ATOM 1342 C CA . ASN A 1 170 ? -1.274 -8.111 12.240 1.00 92.19 170 ASN A CA 1
ATOM 1343 C C . ASN A 1 170 ? -1.671 -7.355 10.951 1.00 92.19 170 ASN A C 1
ATOM 1345 O O . ASN A 1 170 ? -2.617 -6.559 10.972 1.00 92.19 170 ASN A O 1
ATOM 1349 N N . PRO A 1 171 ? -0.968 -7.571 9.821 1.00 94.06 171 PRO A N 1
ATOM 1350 C CA . PRO A 1 171 ? -1.282 -6.878 8.575 1.00 94.06 171 PRO A CA 1
ATOM 1351 C C . PRO A 1 171 ? -2.736 -7.036 8.105 1.00 94.06 171 PRO A C 1
ATOM 1353 O O . PRO A 1 171 ? -3.317 -6.073 7.620 1.00 94.06 171 PRO A O 1
ATOM 1356 N N . THR A 1 172 ? -3.331 -8.215 8.293 1.00 93.69 172 THR A N 1
ATOM 1357 C CA . THR A 1 172 ? -4.699 -8.528 7.853 1.00 93.69 172 THR A CA 1
ATOM 1358 C C . THR A 1 172 ? -5.748 -7.755 8.652 1.00 93.69 172 THR A C 1
ATOM 1360 O O . THR A 1 172 ? -6.643 -7.155 8.070 1.00 93.69 172 THR A O 1
ATOM 1363 N N . ILE A 1 173 ? -5.610 -7.687 9.981 1.00 94.62 173 ILE A N 1
ATOM 1364 C CA . ILE A 1 173 ? -6.512 -6.883 10.827 1.00 94.62 173 ILE A CA 1
ATOM 1365 C C . ILE A 1 173 ? -6.438 -5.407 10.428 1.00 94.62 173 ILE A C 1
ATOM 1367 O O . ILE A 1 173 ? -7.458 -4.726 10.346 1.00 94.62 173 ILE A O 1
ATOM 1371 N N . MET A 1 174 ? -5.232 -4.909 10.142 1.00 96.06 174 MET A N 1
ATOM 1372 C CA . MET A 1 174 ? -5.071 -3.534 9.682 1.00 96.06 174 MET A CA 1
ATOM 1373 C C . MET A 1 174 ? -5.664 -3.301 8.294 1.00 96.06 174 MET A C 1
ATOM 1375 O O . MET A 1 174 ? -6.210 -2.229 8.058 1.00 96.06 174 MET A O 1
ATOM 1379 N N . GLU A 1 175 ? -5.583 -4.271 7.384 1.00 95.56 175 GLU A N 1
ATOM 1380 C CA . GLU A 1 175 ? -6.273 -4.218 6.092 1.00 95.56 175 GLU A CA 1
ATOM 1381 C C . GLU A 1 175 ? -7.787 -4.092 6.292 1.00 95.56 175 GLU A C 1
ATOM 1383 O O . GLU A 1 175 ? -8.369 -3.137 5.783 1.00 95.56 175 GLU A O 1
ATOM 1388 N N . HIS A 1 176 ? -8.401 -4.945 7.120 1.00 96.06 176 HIS A N 1
ATOM 1389 C CA . HIS A 1 176 ? -9.835 -4.861 7.424 1.00 96.06 176 HIS A CA 1
ATOM 1390 C C . HIS A 1 176 ? -10.221 -3.521 8.064 1.00 96.06 176 HIS A C 1
ATOM 1392 O O . HIS A 1 176 ? -11.225 -2.915 7.695 1.00 96.06 176 HIS A O 1
ATOM 1398 N N . LEU A 1 177 ? -9.404 -3.013 8.992 1.00 96.69 177 LEU A N 1
ATOM 1399 C CA . LEU A 1 177 ? -9.627 -1.704 9.602 1.00 96.69 177 LEU A CA 1
ATOM 1400 C C . LEU A 1 177 ? -9.550 -0.573 8.565 1.00 96.69 177 LEU A C 1
ATOM 1402 O O . LEU A 1 177 ? -10.371 0.340 8.594 1.00 96.69 177 LEU A O 1
ATOM 1406 N N . LEU A 1 178 ? -8.599 -0.616 7.630 1.00 96.62 178 LEU A N 1
ATOM 1407 C CA . LEU A 1 178 ? -8.515 0.370 6.549 1.00 96.62 178 LEU A CA 1
ATOM 1408 C C . LEU A 1 178 ? -9.710 0.272 5.594 1.00 96.62 178 LEU A C 1
ATOM 1410 O O . LEU A 1 178 ? -10.229 1.302 5.164 1.00 96.62 178 LEU A O 1
ATOM 1414 N N . GLU A 1 179 ? -10.182 -0.938 5.291 1.00 95.81 179 GLU A N 1
ATOM 1415 C CA . GLU A 1 179 ? -11.386 -1.153 4.484 1.00 95.81 179 GLU A CA 1
ATOM 1416 C C . GLU A 1 179 ? -12.644 -0.613 5.164 1.00 95.81 179 GLU A C 1
ATOM 1418 O O . GLU A 1 179 ? -13.400 0.127 4.529 1.00 95.81 179 GLU A O 1
ATOM 1423 N N . PHE A 1 180 ? -12.809 -0.880 6.463 1.00 96.38 180 PHE A N 1
ATOM 1424 C CA . PHE A 1 180 ? -13.845 -0.268 7.291 1.00 96.38 180 PHE A CA 1
ATOM 1425 C C . PHE A 1 180 ? -13.771 1.263 7.191 1.00 96.38 180 PHE A C 1
ATOM 1427 O O . PHE A 1 180 ? -14.730 1.922 6.798 1.00 96.38 180 PHE A O 1
ATOM 1434 N N . VAL A 1 181 ? -12.610 1.868 7.444 1.00 96.50 181 VAL A N 1
ATOM 1435 C CA . VAL A 1 181 ? -12.476 3.333 7.390 1.00 96.50 181 VAL A CA 1
ATOM 1436 C C . VAL A 1 181 ? -12.788 3.890 5.997 1.00 96.50 181 VAL A C 1
ATOM 1438 O O . VAL A 1 181 ? -13.390 4.960 5.885 1.00 96.50 181 VAL A O 1
ATOM 1441 N N . ARG A 1 182 ? -12.431 3.179 4.922 1.00 94.00 182 ARG A N 1
ATOM 1442 C CA . ARG A 1 182 ? -12.685 3.612 3.540 1.00 94.00 182 ARG A CA 1
ATOM 1443 C C . ARG A 1 182 ? -14.178 3.747 3.230 1.00 94.00 182 ARG A C 1
ATOM 1445 O O . ARG A 1 182 ? -14.551 4.651 2.484 1.00 94.00 182 ARG A O 1
ATOM 1452 N N . ALA A 1 183 ? -15.010 2.884 3.804 1.00 91.88 183 ALA A N 1
ATOM 1453 C CA . ALA A 1 183 ? -16.456 2.880 3.600 1.00 91.88 183 ALA A CA 1
ATOM 1454 C C . ALA A 1 183 ? -17.210 3.923 4.452 1.00 91.88 183 ALA A C 1
ATOM 1456 O O . ALA A 1 183 ? -18.377 4.208 4.183 1.00 91.88 183 ALA A O 1
ATOM 1457 N N . ILE A 1 184 ? -16.553 4.567 5.425 1.00 92.44 184 ILE A N 1
ATOM 1458 C CA . ILE A 1 184 ? -17.158 5.660 6.201 1.00 92.44 184 ILE A CA 1
ATOM 1459 C C . ILE A 1 184 ? -17.356 6.882 5.290 1.00 92.44 184 ILE A C 1
ATOM 1461 O O . ILE A 1 184 ? -16.373 7.399 4.757 1.00 92.44 184 ILE A O 1
ATOM 1465 N N . PRO A 1 185 ? -18.578 7.424 5.124 1.00 89.25 185 PRO A N 1
ATOM 1466 C CA . PRO A 1 185 ? -18.844 8.500 4.164 1.00 89.25 185 PRO A CA 1
ATOM 1467 C C . PRO A 1 185 ? -18.251 9.851 4.593 1.00 89.25 185 PRO A C 1
ATOM 1469 O O . PRO A 1 185 ? -17.833 10.655 3.752 1.00 89.25 185 PRO A O 1
ATOM 1472 N N . VAL A 1 186 ? -18.144 10.098 5.901 1.00 91.75 186 VAL A N 1
ATOM 1473 C CA . VAL A 1 186 ? -17.718 11.389 6.453 1.00 91.75 186 VAL A CA 1
ATOM 1474 C C . VAL A 1 186 ? -16.197 11.542 6.384 1.00 91.75 186 VAL A C 1
ATOM 1476 O O . VAL A 1 186 ? -15.440 10.924 7.130 1.00 91.75 186 VAL A O 1
ATOM 1479 N N . ARG A 1 187 ? -15.722 12.450 5.524 1.00 93.06 187 ARG A N 1
ATOM 1480 C CA . ARG A 1 187 ? -14.285 12.703 5.313 1.00 93.06 187 ARG A CA 1
ATOM 1481 C C . ARG A 1 187 ? -13.530 13.082 6.592 1.00 93.06 187 ARG A C 1
ATOM 1483 O O . ARG A 1 187 ? -12.431 12.585 6.820 1.00 93.06 187 ARG A O 1
ATOM 1490 N N . LYS A 1 188 ? -14.107 13.960 7.419 1.00 93.19 188 LYS A N 1
ATOM 1491 C CA . LYS A 1 188 ? -13.499 14.405 8.687 1.00 93.19 188 LYS A CA 1
ATOM 1492 C C . LYS A 1 188 ? -13.318 13.242 9.665 1.00 93.19 188 LYS A C 1
ATOM 1494 O O . LYS A 1 188 ? -12.323 13.188 10.381 1.00 93.19 188 LYS A O 1
ATOM 1499 N N . GLU A 1 189 ? -14.261 12.309 9.667 1.00 93.56 189 GLU A N 1
ATOM 1500 C CA . GLU A 1 189 ? -14.205 11.116 10.499 1.00 93.56 189 GLU A CA 1
ATOM 1501 C C . GLU A 1 189 ? -13.125 10.152 10.000 1.00 93.56 189 GLU A C 1
ATOM 1503 O O . GLU A 1 189 ? -12.268 9.750 10.785 1.00 93.56 189 GLU A O 1
ATOM 1508 N N . ARG A 1 190 ? -13.059 9.895 8.682 1.00 95.12 190 ARG A N 1
ATOM 1509 C CA . ARG A 1 190 ? -11.950 9.134 8.075 1.00 95.12 190 ARG A CA 1
ATOM 1510 C C . ARG A 1 190 ? -10.585 9.720 8.435 1.00 95.12 190 ARG A C 1
ATOM 1512 O O . ARG A 1 190 ? -9.666 8.985 8.777 1.00 95.12 190 ARG A O 1
ATOM 1519 N N . ALA A 1 191 ? -10.457 11.048 8.405 1.00 95.56 191 ALA A N 1
ATOM 1520 C CA . ALA A 1 191 ? -9.221 11.732 8.782 1.00 95.56 191 ALA A CA 1
ATOM 1521 C C . ALA A 1 191 ? -8.823 11.423 10.233 1.00 95.56 191 ALA A C 1
ATOM 1523 O O . ALA A 1 191 ? -7.657 11.147 10.502 1.00 95.56 191 ALA A O 1
ATOM 1524 N N . ALA A 1 192 ? -9.783 11.435 11.161 1.00 95.50 192 ALA A N 1
ATOM 1525 C CA . ALA A 1 192 ? -9.543 11.095 12.560 1.00 95.50 192 ALA A CA 1
ATOM 1526 C C . ALA A 1 192 ? -9.132 9.623 12.739 1.00 95.50 192 ALA A C 1
ATOM 1528 O O . ALA A 1 192 ? -8.188 9.352 13.481 1.00 95.50 192 ALA A O 1
ATOM 1529 N N . TYR A 1 193 ? -9.750 8.693 12.002 1.00 96.50 193 TYR A N 1
ATOM 1530 C CA . TYR A 1 193 ? -9.315 7.293 11.976 1.00 96.50 193 TYR A CA 1
ATOM 1531 C C . TYR A 1 193 ? -7.876 7.140 11.485 1.00 96.50 193 TYR A C 1
ATOM 1533 O O . TYR A 1 193 ? -7.071 6.505 12.159 1.00 96.50 193 TYR A O 1
ATOM 1541 N N . TYR A 1 194 ? -7.507 7.757 10.357 1.00 96.69 194 TYR A N 1
ATOM 1542 C CA . TYR A 1 194 ? -6.138 7.646 9.844 1.00 96.69 194 TYR A CA 1
ATOM 1543 C C . TYR A 1 194 ? -5.100 8.241 10.803 1.00 96.69 194 TYR A C 1
ATOM 1545 O O . TYR A 1 194 ? -4.020 7.671 10.972 1.00 96.69 194 TYR A O 1
ATOM 1553 N N . LYS A 1 195 ? -5.439 9.336 11.498 1.00 96.00 195 LYS A N 1
ATOM 1554 C CA . LYS A 1 195 ? -4.584 9.898 12.555 1.00 96.00 195 LYS A CA 1
ATOM 1555 C C . LYS A 1 195 ? -4.388 8.916 13.716 1.00 96.00 195 LYS A C 1
ATOM 1557 O O . LYS A 1 195 ? -3.268 8.781 14.200 1.00 96.00 195 LYS A O 1
ATOM 1562 N N . ALA A 1 196 ? -5.439 8.203 14.125 1.00 96.12 196 ALA A N 1
ATOM 1563 C CA . ALA A 1 196 ? -5.374 7.200 15.191 1.00 96.12 196 ALA A CA 1
ATOM 1564 C C . ALA A 1 196 ? -4.661 5.898 14.770 1.00 96.12 196 ALA A C 1
ATOM 1566 O O . ALA A 1 196 ? -3.992 5.268 15.588 1.00 96.12 196 ALA A O 1
ATOM 1567 N N . ILE A 1 197 ? -4.761 5.507 13.497 1.00 96.38 197 ILE A N 1
ATOM 1568 C CA . ILE A 1 197 ? -4.166 4.281 12.940 1.00 96.38 197 ILE A CA 1
ATOM 1569 C C . ILE A 1 197 ? -2.640 4.364 12.836 1.00 96.38 197 ILE A C 1
ATOM 1571 O O . ILE A 1 197 ? -1.949 3.376 13.090 1.00 96.38 197 ILE A O 1
ATOM 1575 N N . LEU A 1 198 ? -2.086 5.523 12.473 1.00 94.56 198 LEU A N 1
ATOM 1576 C CA . LEU A 1 198 ? -0.647 5.653 12.226 1.00 94.56 198 LEU A CA 1
ATOM 1577 C C . LEU A 1 198 ? 0.234 5.231 13.426 1.00 94.56 198 LEU A C 1
ATOM 1579 O O . LEU A 1 198 ? 1.197 4.485 13.213 1.00 94.56 198 LEU A O 1
ATOM 1583 N N . PRO A 1 199 ? -0.064 5.634 14.678 1.00 93.38 199 PRO A N 1
ATOM 1584 C CA . PRO A 1 199 ? 0.627 5.111 15.855 1.00 93.38 199 PRO A CA 1
ATOM 1585 C C . PRO A 1 199 ? 0.597 3.582 15.960 1.00 93.38 199 PRO A C 1
ATOM 1587 O O . PRO A 1 199 ? 1.606 2.984 16.321 1.00 93.38 199 PRO A O 1
ATOM 1590 N N . VAL A 1 200 ? -0.517 2.934 15.604 1.00 94.12 200 VAL A N 1
ATOM 1591 C CA . VAL A 1 200 ? -0.644 1.468 15.645 1.00 94.12 200 VAL A CA 1
ATOM 1592 C C . VAL A 1 200 ? 0.289 0.813 14.627 1.00 94.12 200 VAL A C 1
ATOM 1594 O O . VAL A 1 200 ? 1.045 -0.087 14.988 1.00 94.12 200 VAL A O 1
ATOM 1597 N N . ILE A 1 201 ? 0.332 1.321 13.389 1.00 93.88 201 ILE A N 1
ATOM 1598 C CA . ILE A 1 201 ? 1.258 0.831 12.350 1.00 93.88 201 ILE A CA 1
ATOM 1599 C C . ILE A 1 201 ? 2.711 0.893 12.842 1.00 93.88 201 ILE A C 1
ATOM 1601 O O . ILE A 1 201 ? 3.472 -0.060 12.659 1.00 93.88 201 ILE A O 1
ATOM 1605 N N . ARG A 1 202 ? 3.094 1.997 13.495 1.00 92.06 202 ARG A N 1
ATOM 1606 C CA . ARG A 1 202 ? 4.449 2.190 14.032 1.00 92.06 202 ARG A CA 1
ATOM 1607 C C . ARG A 1 202 ? 4.738 1.246 15.202 1.00 92.06 202 ARG A C 1
ATOM 1609 O O . ARG A 1 202 ? 5.761 0.564 15.184 1.00 92.06 202 ARG A O 1
ATOM 1616 N N . ASN A 1 203 ? 3.835 1.167 16.178 1.00 91.81 203 ASN A N 1
ATOM 1617 C CA . ASN A 1 203 ? 4.024 0.382 17.402 1.00 91.81 203 ASN A CA 1
ATOM 1618 C C . ASN A 1 203 ? 4.111 -1.127 17.126 1.00 91.81 203 ASN A C 1
ATOM 1620 O O . ASN A 1 203 ? 4.908 -1.817 17.756 1.00 91.81 203 ASN A O 1
ATOM 1624 N N . PHE A 1 204 ? 3.362 -1.628 16.140 1.00 92.38 204 PHE A N 1
ATOM 1625 C CA . PHE A 1 204 ? 3.367 -3.041 15.742 1.00 92.38 204 PHE A CA 1
ATOM 1626 C C . PHE A 1 204 ? 4.337 -3.354 14.589 1.00 92.38 204 PHE A C 1
ATOM 1628 O O . PHE A 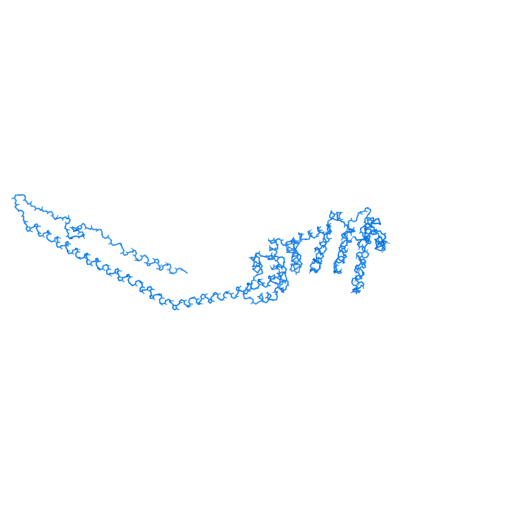1 204 ? 4.281 -4.432 14.003 1.00 92.38 204 PHE A O 1
ATOM 1635 N N . LYS A 1 205 ? 5.259 -2.434 14.259 1.00 92.00 205 LYS A N 1
ATOM 1636 C CA . LYS A 1 205 ? 6.300 -2.612 13.223 1.00 92.00 205 LYS A CA 1
ATOM 1637 C C . LYS A 1 205 ? 5.746 -2.960 11.830 1.00 92.00 205 LYS A C 1
ATOM 1639 O O . LYS A 1 205 ? 6.413 -3.613 11.029 1.00 92.00 205 LYS A O 1
ATOM 1644 N N . LEU A 1 206 ? 4.554 -2.467 11.500 1.00 93.62 206 LEU A N 1
ATOM 1645 C CA . LEU A 1 206 ? 3.882 -2.728 10.222 1.00 93.62 206 LEU A CA 1
ATOM 1646 C C . LEU A 1 206 ? 4.336 -1.784 9.095 1.00 93.62 206 LEU A C 1
ATOM 1648 O O . LEU A 1 206 ? 3.904 -1.935 7.950 1.00 93.62 206 LEU A O 1
ATOM 1652 N N . THR A 1 207 ? 5.256 -0.858 9.383 1.00 92.62 207 THR A N 1
ATOM 1653 C CA . THR A 1 207 ? 5.807 0.130 8.437 1.00 92.62 207 THR A CA 1
ATOM 1654 C C . THR A 1 207 ? 6.430 -0.498 7.182 1.00 92.62 207 THR A C 1
ATOM 1656 O O . THR A 1 207 ? 6.450 0.111 6.119 1.00 92.62 207 THR A O 1
ATOM 1659 N N . LEU A 1 208 ? 6.943 -1.729 7.279 1.00 92.56 208 LEU A N 1
ATOM 1660 C CA . LEU A 1 208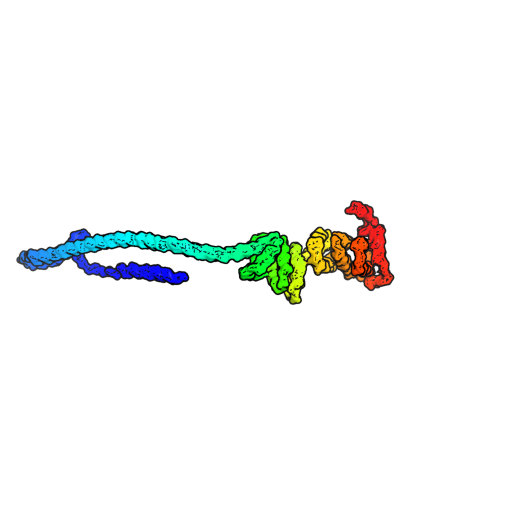 ? 7.557 -2.460 6.161 1.00 92.56 208 LEU A CA 1
ATOM 1661 C C . LEU A 1 208 ? 6.593 -3.437 5.465 1.00 92.56 208 LEU A C 1
ATOM 1663 O O . LEU A 1 208 ? 7.018 -4.260 4.662 1.00 92.56 208 LEU A O 1
ATOM 1667 N N . THR A 1 209 ? 5.298 -3.366 5.763 1.00 95.06 209 THR A N 1
ATOM 1668 C CA . THR A 1 209 ? 4.281 -4.259 5.190 1.00 95.06 209 THR A CA 1
ATOM 1669 C C . THR A 1 209 ? 3.384 -3.520 4.199 1.00 95.06 209 THR A C 1
ATOM 1671 O O . THR A 1 209 ? 3.336 -2.288 4.184 1.00 95.06 209 THR A O 1
ATOM 1674 N N . TYR A 1 210 ? 2.639 -4.276 3.385 1.00 95.06 210 TYR A N 1
ATOM 1675 C CA . TYR A 1 210 ? 1.720 -3.735 2.376 1.00 95.06 210 TYR A CA 1
ATOM 1676 C C . TYR A 1 210 ? 0.672 -2.769 2.956 1.00 95.06 210 TYR A C 1
ATOM 1678 O O . TYR A 1 210 ? 0.231 -1.860 2.259 1.00 95.06 210 TYR A O 1
ATOM 1686 N N . VAL A 1 211 ? 0.335 -2.899 4.243 1.00 96.12 211 VAL A N 1
ATOM 1687 C CA . VAL A 1 211 ? -0.590 -2.011 4.965 1.00 96.12 211 VAL A CA 1
ATOM 1688 C C . VAL A 1 211 ? -0.162 -0.550 4.887 1.00 96.12 211 VAL A C 1
ATOM 1690 O O . VAL A 1 211 ? -1.010 0.330 4.792 1.00 96.12 211 VAL A O 1
ATOM 1693 N N . THR A 1 212 ? 1.143 -0.269 4.870 1.00 95.69 212 THR A N 1
ATOM 1694 C CA . THR A 1 212 ? 1.642 1.113 4.790 1.00 95.69 212 THR A CA 1
ATOM 1695 C C . THR A 1 212 ? 1.298 1.757 3.446 1.00 95.69 212 THR A C 1
ATOM 1697 O O . THR A 1 212 ? 0.954 2.937 3.397 1.00 95.69 212 THR A O 1
ATOM 1700 N N . LEU A 1 213 ? 1.322 0.975 2.361 1.00 95.56 213 LEU A N 1
ATOM 1701 C CA . LEU A 1 213 ? 0.895 1.419 1.033 1.00 95.56 213 LEU A CA 1
ATOM 1702 C C . LEU A 1 213 ? -0.614 1.685 0.991 1.00 95.56 213 LEU A C 1
ATOM 1704 O O . LEU A 1 213 ? -1.044 2.691 0.426 1.00 95.56 213 LEU A O 1
ATOM 1708 N N . LEU A 1 214 ? -1.403 0.791 1.599 1.00 96.00 214 LEU A N 1
ATOM 1709 C CA . LEU A 1 214 ? -2.857 0.933 1.691 1.00 96.00 214 LEU A CA 1
ATOM 1710 C C . LEU A 1 214 ? -3.235 2.195 2.460 1.00 96.00 214 LEU A C 1
ATOM 1712 O O . LEU A 1 214 ? -3.927 3.059 1.927 1.00 96.00 214 LEU A O 1
ATOM 1716 N N . PHE A 1 215 ? -2.677 2.338 3.661 1.00 96.56 215 PHE A N 1
ATOM 1717 C CA . PHE A 1 215 ? -2.866 3.494 4.524 1.00 96.56 215 PHE A CA 1
ATOM 1718 C C . PHE A 1 215 ? -2.531 4.802 3.802 1.00 96.56 215 PHE A C 1
ATOM 1720 O O . PHE A 1 215 ? -3.351 5.716 3.781 1.00 96.56 215 PHE A O 1
ATOM 1727 N N . ALA A 1 216 ? -1.361 4.884 3.162 1.00 95.06 216 ALA A N 1
ATOM 1728 C CA . ALA A 1 216 ? -0.943 6.081 2.441 1.00 95.06 216 ALA A CA 1
ATOM 1729 C C . ALA A 1 216 ? -1.899 6.418 1.280 1.00 95.06 216 ALA A C 1
ATOM 1731 O O . ALA A 1 216 ? -2.330 7.568 1.139 1.00 95.06 216 ALA A O 1
ATOM 1732 N N . GLY A 1 217 ? -2.274 5.417 0.476 1.00 93.81 217 GLY A N 1
ATOM 1733 C CA . GLY A 1 217 ? -3.180 5.616 -0.655 1.00 93.81 217 GLY A CA 1
ATOM 1734 C C . GLY A 1 217 ? -4.572 6.070 -0.216 1.00 93.81 217 GLY A C 1
ATOM 1735 O O . GLY A 1 217 ? -5.118 7.011 -0.791 1.00 93.81 217 GLY A O 1
ATOM 1736 N N . ASP A 1 218 ? -5.112 5.473 0.846 1.00 94.31 218 ASP A N 1
ATOM 1737 C CA . ASP A 1 218 ? -6.427 5.834 1.376 1.00 94.31 218 ASP A CA 1
ATOM 1738 C C . ASP A 1 218 ? -6.424 7.220 2.048 1.00 94.31 218 ASP A C 1
ATOM 1740 O O . ASP A 1 218 ? -7.356 8.012 1.873 1.00 94.31 218 ASP A O 1
ATOM 1744 N N . ALA A 1 219 ? -5.349 7.556 2.765 1.00 94.00 219 ALA A N 1
ATOM 1745 C CA . ALA A 1 219 ? -5.168 8.852 3.416 1.00 94.00 219 ALA A CA 1
ATOM 1746 C C . ALA A 1 219 ? -4.969 10.008 2.415 1.00 94.00 219 ALA A C 1
ATOM 1748 O O . ALA A 1 219 ? -5.353 11.146 2.704 1.00 94.00 219 ALA A O 1
ATOM 1749 N N . THR A 1 220 ? -4.430 9.730 1.219 1.00 91.19 220 THR A N 1
ATOM 1750 C CA . THR A 1 220 ? -4.198 10.733 0.159 1.00 91.19 220 THR A CA 1
ATOM 1751 C C . THR A 1 220 ? -5.483 11.432 -0.278 1.00 91.19 220 THR A C 1
ATOM 1753 O O . THR A 1 220 ? -5.478 12.639 -0.511 1.00 91.19 220 THR A O 1
ATOM 1756 N N . GLY A 1 221 ? -6.607 10.711 -0.320 1.00 86.12 221 GLY A N 1
ATOM 1757 C CA . GLY A 1 221 ? -7.919 11.286 -0.638 1.00 86.12 221 GLY A CA 1
ATOM 1758 C C . GLY A 1 221 ? -8.585 12.033 0.524 1.00 86.12 221 GLY A C 1
ATOM 1759 O O . GLY A 1 221 ? -9.701 12.531 0.375 1.00 86.12 221 GLY A O 1
ATOM 1760 N N . VAL A 1 222 ? -7.949 12.082 1.699 1.00 92.69 222 VAL A N 1
ATOM 1761 C CA . VAL A 1 222 ? -8.552 12.607 2.928 1.00 92.69 222 VAL A CA 1
ATOM 1762 C C . VAL A 1 222 ? -7.820 13.826 3.470 1.00 92.69 222 VAL A C 1
ATOM 1764 O O . VAL A 1 222 ? -8.503 14.783 3.834 1.00 92.69 222 VAL A O 1
ATOM 1767 N N . PHE A 1 223 ? -6.489 13.864 3.460 1.00 92.81 223 PHE A N 1
ATOM 1768 C CA . PHE A 1 223 ? -5.733 15.020 3.949 1.00 92.81 223 PHE A CA 1
ATOM 1769 C C . PHE A 1 223 ? -5.514 16.086 2.861 1.00 92.81 223 PHE A C 1
ATOM 1771 O O . PHE A 1 223 ? -4.920 15.822 1.814 1.00 92.81 223 PHE A O 1
ATOM 1778 N N . ASP A 1 224 ? -5.981 17.312 3.121 1.00 86.25 224 ASP A N 1
ATOM 1779 C CA . ASP A 1 224 ? -5.836 18.458 2.206 1.00 86.25 224 ASP A CA 1
ATOM 1780 C C . ASP A 1 224 ? -4.620 19.331 2.509 1.00 86.25 224 ASP A C 1
ATOM 1782 O O . ASP A 1 224 ? -4.036 19.910 1.595 1.00 86.25 224 ASP A O 1
ATOM 1786 N N . THR A 1 225 ? -4.229 19.443 3.780 1.00 90.69 225 THR A N 1
ATOM 1787 C CA . THR A 1 225 ? -3.127 20.328 4.165 1.00 90.69 225 THR A CA 1
ATOM 1788 C C . THR A 1 225 ? -1.786 19.678 3.846 1.00 90.69 225 THR A C 1
ATOM 1790 O O . THR A 1 225 ? -1.600 18.478 4.054 1.00 90.69 225 THR A O 1
ATOM 1793 N N . GLN A 1 226 ? -0.825 20.475 3.373 1.00 89.75 226 GLN A N 1
ATOM 1794 C CA . GLN A 1 226 ? 0.520 19.977 3.078 1.00 89.75 226 GLN A CA 1
ATOM 1795 C C . GLN A 1 226 ? 1.173 19.351 4.319 1.00 89.75 226 GLN A C 1
ATOM 1797 O O . GLN A 1 226 ? 1.750 18.273 4.233 1.00 89.75 226 GLN A O 1
ATOM 1802 N N . LYS A 1 227 ? 0.986 19.974 5.489 1.00 92.12 227 LYS A N 1
ATOM 1803 C CA . LYS A 1 227 ? 1.484 19.459 6.767 1.00 92.12 227 LYS A CA 1
ATOM 1804 C C . LYS A 1 227 ? 0.919 18.073 7.094 1.00 92.12 227 LYS A C 1
ATOM 1806 O O . LYS A 1 227 ? 1.688 17.167 7.389 1.00 92.12 227 LYS A O 1
ATOM 1811 N N . ASP A 1 228 ? -0.402 17.883 7.007 1.00 91.12 228 ASP A N 1
ATOM 1812 C CA . ASP A 1 228 ? -0.999 16.567 7.270 1.00 91.12 228 ASP A CA 1
ATOM 1813 C C . ASP A 1 228 ? -0.527 15.527 6.236 1.00 91.12 228 ASP A C 1
ATOM 1815 O O . ASP A 1 228 ? -0.285 14.372 6.582 1.00 91.12 228 ASP A O 1
ATOM 1819 N N . ARG A 1 229 ? -0.362 15.913 4.964 1.00 90.69 229 ARG A N 1
ATOM 1820 C CA . ARG A 1 229 ? 0.183 15.004 3.944 1.00 90.69 229 ARG A CA 1
ATOM 1821 C C . ARG A 1 229 ? 1.605 14.569 4.285 1.00 90.69 229 ARG A C 1
ATOM 1823 O O . ARG A 1 229 ? 1.920 13.389 4.157 1.00 90.69 229 ARG A O 1
ATOM 1830 N N . ASP A 1 230 ? 2.443 15.475 4.764 1.00 92.12 230 ASP A N 1
ATOM 1831 C CA . ASP A 1 230 ? 3.816 15.134 5.123 1.00 92.12 230 ASP A CA 1
ATOM 1832 C C . ASP A 1 230 ? 3.882 14.244 6.372 1.00 92.12 230 ASP A C 1
ATOM 1834 O O . ASP A 1 230 ? 4.529 13.192 6.336 1.00 92.12 230 ASP A O 1
ATOM 1838 N N . ASP A 1 231 ? 3.148 14.603 7.427 1.00 91.19 231 ASP A N 1
ATOM 1839 C CA . ASP A 1 231 ? 3.142 13.888 8.709 1.00 91.19 231 ASP A CA 1
ATOM 1840 C C . ASP A 1 231 ? 2.515 12.485 8.601 1.00 91.19 231 ASP A C 1
ATOM 1842 O O . ASP A 1 231 ? 3.018 11.521 9.193 1.00 91.19 231 ASP A O 1
ATOM 1846 N N . TYR A 1 232 ? 1.424 12.355 7.836 1.00 91.31 232 TYR A N 1
ATOM 1847 C CA . TYR A 1 232 ? 0.619 11.132 7.783 1.00 91.31 232 TYR A CA 1
ATOM 1848 C C . TYR A 1 232 ? 0.765 10.326 6.491 1.00 91.31 232 TYR A C 1
ATOM 1850 O O . TYR A 1 232 ? 0.349 9.177 6.479 1.00 91.31 232 TYR A O 1
ATOM 1858 N N . ILE A 1 233 ? 1.353 10.849 5.412 1.00 92.75 233 ILE A N 1
ATOM 1859 C CA . ILE A 1 233 ? 1.499 10.101 4.148 1.00 92.75 233 ILE A CA 1
ATOM 1860 C C . ILE A 1 233 ? 2.971 9.986 3.766 1.00 92.75 233 ILE A C 1
ATOM 1862 O O . ILE A 1 233 ? 3.500 8.876 3.712 1.00 92.75 233 ILE A O 1
ATOM 1866 N N . SER A 1 234 ? 3.651 11.112 3.539 1.00 90.38 234 SER A N 1
ATOM 1867 C CA . SER A 1 234 ? 5.021 11.129 3.016 1.00 90.38 234 SER A CA 1
ATOM 1868 C C . SER A 1 234 ? 6.006 10.451 3.971 1.00 90.38 234 SER A C 1
ATOM 1870 O O . SER A 1 234 ? 6.736 9.543 3.564 1.00 90.38 234 SER A O 1
ATOM 1872 N N . GLN A 1 235 ? 6.022 10.844 5.251 1.00 88.31 235 GLN A N 1
ATOM 1873 C CA . GLN A 1 235 ? 6.970 10.296 6.226 1.00 88.31 235 GLN A CA 1
ATOM 1874 C C . GLN A 1 235 ? 6.775 8.790 6.471 1.00 88.31 235 GLN A C 1
ATOM 1876 O O . GLN A 1 235 ? 7.758 8.053 6.354 1.00 88.31 235 GLN A O 1
ATOM 1881 N N . PRO A 1 236 ? 5.558 8.278 6.762 1.00 87.12 236 PRO A N 1
ATOM 1882 C CA . PRO A 1 236 ? 5.371 6.843 6.986 1.00 87.12 236 PRO A CA 1
ATOM 1883 C C . PRO A 1 236 ? 5.706 6.003 5.750 1.00 87.12 236 PRO A C 1
ATOM 1885 O O . PRO A 1 236 ? 6.325 4.945 5.864 1.00 87.12 236 PRO A O 1
ATOM 1888 N N . LEU A 1 237 ? 5.344 6.495 4.561 1.00 92.56 237 LEU A N 1
ATOM 1889 C CA . LEU A 1 237 ? 5.551 5.783 3.305 1.00 92.56 237 LEU A CA 1
ATOM 1890 C C . LEU A 1 237 ? 7.026 5.734 2.883 1.00 92.56 237 LEU A C 1
ATOM 1892 O O . LEU A 1 237 ? 7.435 4.793 2.203 1.00 92.56 237 LEU A O 1
ATOM 1896 N N . THR A 1 238 ? 7.832 6.716 3.296 1.00 92.25 238 THR A N 1
ATOM 1897 C CA . THR A 1 238 ? 9.245 6.845 2.908 1.00 92.25 238 THR A CA 1
ATOM 1898 C C . THR A 1 238 ? 10.025 5.552 3.149 1.00 92.25 238 THR A C 1
ATOM 1900 O O . THR A 1 238 ? 10.677 5.048 2.234 1.00 92.25 238 THR A O 1
ATOM 1903 N N . VAL A 1 239 ? 9.914 4.959 4.341 1.00 90.81 239 VAL A N 1
ATOM 1904 C CA . VAL A 1 239 ? 10.650 3.733 4.698 1.00 90.81 239 VAL A CA 1
ATO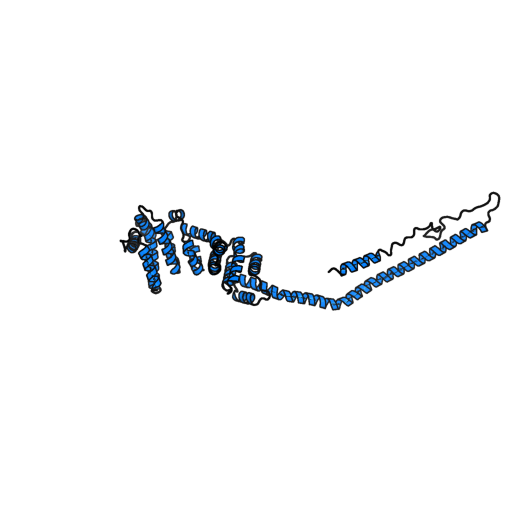M 1905 C C . VAL A 1 239 ? 10.210 2.547 3.831 1.00 90.81 239 VAL A C 1
ATOM 1907 O O . VAL A 1 239 ? 11.051 1.817 3.303 1.00 90.81 239 VAL A O 1
ATOM 1910 N N . PHE A 1 240 ? 8.900 2.389 3.629 1.00 95.00 240 PHE A N 1
ATOM 1911 C CA . PHE A 1 240 ? 8.339 1.329 2.794 1.00 95.00 240 PHE A CA 1
ATOM 1912 C C . PHE A 1 240 ? 8.797 1.450 1.334 1.00 95.00 240 PHE A C 1
ATOM 1914 O O . PHE A 1 240 ? 9.284 0.489 0.739 1.00 95.00 240 PHE A O 1
ATOM 1921 N N . VAL A 1 241 ? 8.723 2.654 0.763 1.00 94.88 241 VAL A N 1
ATOM 1922 C CA . VAL A 1 241 ? 9.152 2.907 -0.617 1.00 94.88 241 VAL A CA 1
ATOM 1923 C C . VAL A 1 241 ? 10.662 2.744 -0.782 1.00 94.88 241 VAL A C 1
ATOM 1925 O O . VAL A 1 241 ? 11.103 2.236 -1.811 1.00 94.88 241 VAL A O 1
ATOM 1928 N N . HIS A 1 242 ? 11.474 3.115 0.211 1.00 93.06 242 HIS A N 1
ATOM 1929 C CA . HIS A 1 242 ? 12.912 2.841 0.173 1.00 93.06 242 HIS A CA 1
ATOM 1930 C C . HIS A 1 242 ? 13.215 1.344 0.096 1.00 93.06 242 HIS A C 1
ATOM 1932 O O . HIS A 1 242 ? 14.085 0.943 -0.679 1.00 93.06 242 HIS A O 1
ATOM 1938 N N . MET A 1 243 ? 12.482 0.523 0.848 1.00 94.69 243 MET A N 1
ATOM 1939 C CA . MET A 1 243 ? 12.605 -0.932 0.791 1.00 94.69 243 MET A CA 1
ATOM 1940 C C . MET A 1 243 ? 12.206 -1.481 -0.589 1.00 94.69 243 MET A C 1
ATOM 1942 O O . MET A 1 243 ? 12.963 -2.266 -1.159 1.00 94.69 243 MET A O 1
ATOM 1946 N N . LEU A 1 244 ? 11.116 -0.991 -1.188 1.00 95.62 244 LEU A N 1
ATOM 1947 C CA . LEU A 1 244 ? 10.720 -1.347 -2.559 1.00 95.62 244 LEU A CA 1
ATOM 1948 C C . LEU A 1 244 ? 11.766 -0.926 -3.611 1.00 95.62 244 LEU A C 1
ATOM 1950 O O . LEU A 1 244 ? 12.168 -1.719 -4.458 1.00 95.62 244 LEU A O 1
ATOM 1954 N N . ARG A 1 245 ? 12.295 0.299 -3.536 1.00 93.75 245 ARG A N 1
ATOM 1955 C CA . ARG A 1 245 ? 13.380 0.758 -4.428 1.00 93.75 245 ARG A CA 1
ATOM 1956 C C . ARG A 1 245 ? 14.615 -0.133 -4.323 1.00 93.75 245 ARG A C 1
ATOM 1958 O O . ARG A 1 245 ? 15.239 -0.463 -5.331 1.00 93.75 245 ARG A O 1
ATOM 1965 N N . TRP A 1 246 ? 14.975 -0.519 -3.100 1.00 92.94 246 TRP A N 1
ATOM 1966 C CA . TRP A 1 246 ? 16.093 -1.424 -2.864 1.00 92.94 246 TRP A CA 1
ATOM 1967 C C . TRP A 1 246 ? 15.837 -2.807 -3.474 1.00 92.94 246 TRP A C 1
ATOM 1969 O O . TRP A 1 246 ? 16.738 -3.359 -4.102 1.00 92.94 246 TRP A O 1
ATOM 1979 N N . GLN A 1 247 ? 14.620 -3.346 -3.360 1.00 94.62 247 GLN A N 1
ATOM 1980 C CA . GLN A 1 247 ? 14.246 -4.611 -3.998 1.00 94.62 247 GLN A CA 1
ATOM 1981 C C . GLN A 1 247 ? 14.389 -4.544 -5.524 1.00 94.62 247 GLN A C 1
ATOM 1983 O O . GLN A 1 247 ? 15.047 -5.415 -6.095 1.00 94.62 247 GLN A O 1
ATOM 1988 N N . LEU A 1 248 ? 13.893 -3.480 -6.171 1.00 94.25 248 LEU A N 1
ATOM 1989 C CA . LEU A 1 248 ? 14.078 -3.268 -7.615 1.00 94.25 248 LEU A CA 1
ATOM 1990 C C . LEU A 1 248 ? 15.555 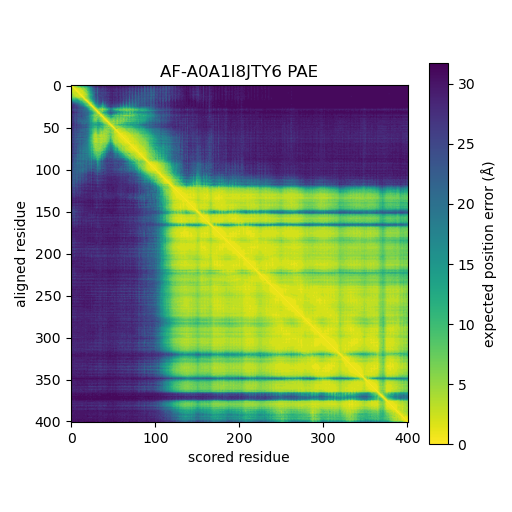-3.229 -8.010 1.00 94.25 248 LEU A C 1
ATOM 1992 O O . LEU A 1 248 ? 15.962 -3.926 -8.938 1.00 94.25 248 LEU A O 1
ATOM 1996 N N . ALA A 1 249 ? 16.373 -2.454 -7.292 1.00 90.81 249 ALA A N 1
ATOM 1997 C CA . ALA A 1 249 ? 17.802 -2.329 -7.583 1.00 90.81 249 ALA A CA 1
ATOM 1998 C C . ALA A 1 249 ? 18.563 -3.666 -7.460 1.00 90.81 249 ALA A C 1
ATOM 2000 O O . ALA A 1 249 ? 19.585 -3.843 -8.119 1.00 90.81 249 ALA A O 1
ATOM 2001 N N . ASN A 1 250 ? 18.052 -4.602 -6.652 1.00 92.62 250 ASN A N 1
ATOM 2002 C CA . ASN A 1 250 ? 18.598 -5.948 -6.456 1.00 92.62 250 ASN A CA 1
ATOM 2003 C C . ASN A 1 250 ? 17.827 -7.036 -7.227 1.00 92.62 250 ASN A C 1
ATOM 2005 O O . ASN A 1 250 ? 17.984 -8.218 -6.925 1.00 92.62 250 ASN A O 1
ATOM 2009 N N . LEU A 1 251 ? 16.993 -6.656 -8.204 1.00 94.06 251 LEU A N 1
ATOM 2010 C CA . LEU A 1 251 ? 16.231 -7.568 -9.069 1.00 94.06 251 LEU A CA 1
ATOM 2011 C C . LEU A 1 251 ? 15.258 -8.506 -8.322 1.00 94.06 251 LEU A C 1
ATOM 2013 O O . LEU A 1 251 ? 14.947 -9.600 -8.792 1.00 94.06 251 LEU A O 1
ATOM 2017 N N . LYS A 1 252 ? 14.762 -8.087 -7.153 1.00 95.69 252 LYS A N 1
ATOM 2018 C CA . LYS A 1 252 ? 13.773 -8.830 -6.358 1.00 95.69 252 LYS A CA 1
ATOM 2019 C C . LYS A 1 252 ? 12.364 -8.356 -6.711 1.00 95.69 252 LYS A C 1
ATOM 2021 O O . LYS A 1 252 ? 11.893 -7.362 -6.168 1.00 95.69 252 LYS A O 1
ATOM 2026 N N . PHE A 1 253 ? 11.692 -9.046 -7.634 1.00 96.12 253 PHE A N 1
ATOM 2027 C CA . PHE A 1 253 ? 10.416 -8.572 -8.197 1.00 96.12 253 PHE A CA 1
ATOM 2028 C C . PHE A 1 253 ? 9.158 -9.169 -7.562 1.00 96.12 253 PHE A C 1
ATOM 2030 O O . PHE A 1 253 ? 8.102 -8.553 -7.653 1.00 96.12 253 PHE A O 1
ATOM 2037 N N . GLU A 1 254 ? 9.242 -10.327 -6.908 1.00 96.69 254 GLU A N 1
ATOM 2038 C CA . GLU A 1 254 ? 8.067 -11.087 -6.444 1.00 96.69 254 GLU A CA 1
ATOM 2039 C C . GLU A 1 254 ? 7.092 -10.246 -5.611 1.00 96.69 254 GLU A C 1
ATOM 2041 O O . GLU A 1 254 ? 5.893 -10.225 -5.885 1.00 96.69 254 GLU A O 1
ATOM 2046 N N . PHE A 1 255 ? 7.611 -9.482 -4.646 1.00 96.06 255 PHE A N 1
ATOM 2047 C CA . PHE A 1 255 ? 6.784 -8.634 -3.790 1.00 96.06 255 PHE A CA 1
ATOM 2048 C C . PHE A 1 255 ? 6.153 -7.452 -4.543 1.00 96.06 255 PHE A C 1
ATOM 2050 O O . PHE A 1 255 ? 5.019 -7.076 -4.269 1.00 96.06 255 PHE A O 1
ATOM 2057 N N . HIS A 1 256 ? 6.836 -6.893 -5.544 1.00 96.88 256 HIS A N 1
ATOM 2058 C CA . HIS A 1 256 ? 6.257 -5.853 -6.400 1.00 96.88 256 HIS A CA 1
ATOM 2059 C C . HIS A 1 256 ? 5.099 -6.387 -7.236 1.00 96.88 256 HIS A C 1
ATOM 2061 O O . HIS A 1 256 ? 4.076 -5.718 -7.375 1.00 96.88 256 HIS A O 1
ATOM 2067 N N . LEU A 1 257 ? 5.265 -7.586 -7.796 1.00 97.19 257 LEU A N 1
ATOM 2068 C CA . LEU A 1 257 ? 4.246 -8.223 -8.622 1.00 97.19 257 LEU A CA 1
ATOM 2069 C C . LEU A 1 257 ? 3.021 -8.597 -7.786 1.00 97.19 257 LEU A C 1
ATOM 2071 O O . LEU A 1 257 ? 1.902 -8.308 -8.208 1.00 97.19 257 LEU A O 1
ATOM 2075 N N . SER A 1 258 ? 3.219 -9.146 -6.582 1.00 96.38 258 SER A N 1
ATOM 2076 C CA . SER A 1 258 ? 2.112 -9.485 -5.682 1.00 96.38 258 SER A CA 1
ATOM 2077 C C . SER A 1 258 ? 1.358 -8.246 -5.189 1.00 96.38 258 SER A C 1
ATOM 2079 O O . SER A 1 258 ? 0.128 -8.247 -5.179 1.00 96.38 258 SER A O 1
ATOM 2081 N N . LEU A 1 259 ? 2.063 -7.157 -4.859 1.00 96.25 259 LEU A N 1
ATOM 2082 C CA . LEU A 1 259 ? 1.443 -5.878 -4.500 1.00 96.25 259 LEU A CA 1
ATOM 2083 C C . LEU A 1 259 ? 0.643 -5.275 -5.655 1.00 96.25 259 LEU A C 1
ATOM 2085 O O . LEU A 1 259 ? -0.483 -4.826 -5.453 1.00 96.25 259 LEU A O 1
ATOM 2089 N N . ALA A 1 260 ? 1.219 -5.254 -6.857 1.00 96.69 260 ALA A N 1
ATOM 2090 C CA . ALA A 1 260 ? 0.567 -4.709 -8.040 1.00 96.69 260 ALA A CA 1
ATOM 2091 C C . ALA A 1 260 ? -0.680 -5.513 -8.435 1.00 96.69 260 ALA A C 1
ATOM 2093 O O . ALA A 1 260 ? -1.647 -4.934 -8.925 1.00 96.69 260 ALA A O 1
ATOM 2094 N N . GLU A 1 261 ? -0.673 -6.827 -8.209 1.00 96.06 261 GLU A N 1
ATOM 2095 C CA . GLU A 1 261 ? -1.821 -7.694 -8.461 1.00 96.06 261 GLU A CA 1
ATOM 2096 C C . GLU A 1 261 ? -2.914 -7.543 -7.399 1.00 96.06 261 GLU A C 1
ATOM 2098 O O . GLU A 1 261 ? -4.075 -7.342 -7.753 1.00 96.06 261 GLU A O 1
ATOM 2103 N N . ARG A 1 262 ? -2.558 -7.602 -6.109 1.00 95.50 262 ARG A N 1
ATOM 2104 C CA . ARG A 1 262 ? -3.534 -7.563 -5.011 1.00 95.50 262 ARG A CA 1
ATOM 2105 C C . ARG A 1 262 ? -4.107 -6.164 -4.780 1.00 95.50 262 ARG A C 1
ATOM 2107 O O . ARG A 1 262 ? -5.293 -6.026 -4.503 1.00 95.50 262 ARG A O 1
ATOM 2114 N N . PHE A 1 263 ? -3.287 -5.124 -4.932 1.00 95.31 263 PHE A N 1
ATOM 2115 C CA . PHE A 1 263 ? -3.656 -3.733 -4.647 1.00 95.31 263 PHE A CA 1
ATOM 2116 C C . PHE A 1 263 ? -3.304 -2.796 -5.817 1.00 95.31 263 PHE A C 1
ATOM 2118 O O . PHE A 1 263 ? -2.512 -1.856 -5.669 1.00 95.31 263 PHE A O 1
ATOM 2125 N N . PRO A 1 264 ? -3.900 -3.004 -7.007 1.00 95.12 264 PRO A N 1
ATOM 2126 C CA . PRO A 1 264 ? -3.472 -2.346 -8.240 1.00 95.12 264 PRO A CA 1
ATOM 2127 C C . PRO A 1 264 ? -3.615 -0.823 -8.196 1.00 95.12 264 PRO A C 1
ATOM 2129 O O . PRO A 1 264 ? -2.767 -0.110 -8.738 1.00 95.12 264 PRO A O 1
ATOM 2132 N N . ARG A 1 265 ? -4.667 -0.306 -7.546 1.00 93.31 265 ARG A N 1
ATOM 2133 C CA . ARG A 1 265 ? -4.911 1.140 -7.419 1.00 93.31 265 ARG A CA 1
ATOM 2134 C C . ARG A 1 265 ? -3.858 1.802 -6.531 1.00 93.31 265 ARG A C 1
ATOM 2136 O O . ARG A 1 265 ? -3.231 2.767 -6.961 1.00 93.31 265 ARG A O 1
ATOM 2143 N N . HIS A 1 266 ? -3.608 1.241 -5.348 1.00 94.38 266 HIS A N 1
ATOM 2144 C CA . HIS A 1 266 ? -2.615 1.752 -4.399 1.00 94.38 266 HIS A CA 1
ATOM 2145 C C . HIS A 1 266 ? -1.193 1.667 -4.951 1.00 94.38 266 HIS A C 1
ATOM 2147 O O . HIS A 1 266 ? -0.437 2.626 -4.834 1.00 94.38 266 HIS A O 1
ATOM 2153 N N . TYR A 1 267 ? -0.844 0.572 -5.632 1.00 95.44 267 TYR A N 1
ATOM 2154 C CA . TYR A 1 267 ? 0.459 0.454 -6.287 1.00 95.44 267 TYR A CA 1
ATOM 2155 C C . TYR A 1 267 ? 0.643 1.503 -7.393 1.00 95.44 267 TYR A C 1
ATOM 2157 O O . TYR A 1 267 ? 1.703 2.119 -7.490 1.00 95.44 267 TYR A O 1
ATOM 2165 N N . THR A 1 268 ? -0.402 1.766 -8.190 1.00 94.25 268 THR A N 1
ATOM 2166 C CA . THR A 1 268 ? -0.363 2.780 -9.262 1.00 94.25 268 THR A CA 1
ATOM 2167 C C . THR A 1 268 ? -0.107 4.182 -8.717 1.00 94.25 268 THR A C 1
ATOM 2169 O O . THR A 1 268 ? 0.689 4.908 -9.304 1.00 94.25 268 THR A O 1
ATOM 2172 N N . LEU A 1 269 ? -0.730 4.553 -7.592 1.00 93.00 269 LEU A N 1
ATOM 2173 C CA . LEU A 1 269 ? -0.561 5.880 -6.980 1.00 93.00 269 LEU A CA 1
ATOM 2174 C C . LEU A 1 269 ? 0.903 6.210 -6.667 1.00 93.00 269 LEU A C 1
ATOM 2176 O O . LEU A 1 269 ? 1.302 7.367 -6.756 1.00 93.00 269 LEU A O 1
ATOM 2180 N N . TYR A 1 270 ? 1.703 5.198 -6.329 1.00 93.94 270 TYR A N 1
ATOM 2181 C CA . TYR A 1 270 ? 3.088 5.381 -5.902 1.00 93.94 270 TYR A CA 1
ATOM 2182 C C . TYR A 1 270 ? 4.110 4.773 -6.854 1.00 93.94 270 TYR A C 1
ATOM 2184 O O . TYR A 1 270 ? 5.294 4.746 -6.521 1.00 93.94 270 TYR A O 1
ATOM 2192 N N . ILE A 1 271 ? 3.700 4.309 -8.038 1.00 94.44 271 ILE A N 1
ATOM 2193 C CA . ILE A 1 271 ? 4.606 3.609 -8.952 1.00 94.44 271 ILE A CA 1
ATOM 2194 C C . ILE A 1 271 ? 5.783 4.492 -9.375 1.00 94.44 271 ILE A C 1
ATOM 2196 O O . ILE A 1 271 ? 6.911 4.016 -9.421 1.00 94.44 271 ILE A O 1
ATOM 2200 N N . GLU A 1 272 ? 5.564 5.790 -9.594 1.00 93.44 272 GLU A N 1
ATOM 2201 C CA . GLU A 1 272 ? 6.643 6.725 -9.935 1.00 93.44 272 GLU A CA 1
ATOM 2202 C C . GLU A 1 272 ? 7.641 6.879 -8.786 1.00 93.44 272 GLU A C 1
ATOM 2204 O O . GLU A 1 272 ? 8.855 6.857 -8.987 1.00 93.44 272 GLU A O 1
ATOM 2209 N N . THR A 1 273 ? 7.127 6.974 -7.559 1.00 93.44 273 THR A N 1
ATOM 2210 C CA . THR A 1 273 ? 7.940 7.060 -6.350 1.00 93.44 273 THR A CA 1
ATOM 2211 C C . THR A 1 273 ? 8.704 5.757 -6.129 1.00 93.44 273 THR A C 1
ATOM 2213 O O . THR A 1 273 ? 9.873 5.803 -5.760 1.00 93.44 273 THR A O 1
ATOM 2216 N N . ILE A 1 274 ? 8.099 4.598 -6.391 1.00 95.12 274 ILE A N 1
ATOM 2217 C CA . ILE A 1 274 ? 8.731 3.277 -6.277 1.00 95.12 274 ILE A CA 1
ATOM 2218 C C . ILE A 1 274 ? 9.824 3.090 -7.337 1.00 95.12 274 ILE A C 1
ATOM 2220 O O . ILE A 1 274 ? 10.903 2.608 -7.013 1.00 95.12 274 ILE A O 1
ATOM 2224 N N . PHE A 1 275 ? 9.588 3.524 -8.576 1.00 95.19 275 PHE A N 1
ATOM 2225 C CA . PHE A 1 275 ? 10.539 3.438 -9.692 1.00 95.19 275 PHE A CA 1
ATOM 2226 C C . PHE A 1 275 ? 11.512 4.621 -9.758 1.00 95.19 275 PHE A C 1
ATOM 2228 O O . PHE A 1 275 ? 12.105 4.886 -10.800 1.00 95.19 275 PHE A O 1
ATOM 2235 N N . PHE A 1 276 ? 11.704 5.346 -8.660 1.00 93.19 276 PHE A N 1
ATOM 2236 C CA . PHE A 1 276 ? 12.728 6.378 -8.564 1.00 93.19 276 PHE A CA 1
ATOM 2237 C C . PHE A 1 276 ? 14.086 5.755 -8.226 1.00 93.19 276 PHE A C 1
ATOM 2239 O O . PHE A 1 276 ? 14.222 5.048 -7.225 1.00 93.19 276 PHE A O 1
ATOM 2246 N N . PHE A 1 277 ? 15.107 6.090 -9.013 1.00 91.00 277 PHE A N 1
ATOM 2247 C CA . PHE A 1 277 ? 16.481 5.646 -8.794 1.00 91.00 277 PHE A CA 1
ATOM 2248 C C . PHE A 1 277 ? 17.378 6.853 -8.542 1.00 91.00 277 PHE A C 1
ATOM 2250 O O . PHE A 1 277 ? 17.433 7.764 -9.362 1.00 91.00 277 PHE A O 1
ATOM 2257 N N . THR A 1 278 ? 18.119 6.857 -7.431 1.00 90.25 278 THR A N 1
ATOM 2258 C CA . THR A 1 278 ? 19.204 7.837 -7.255 1.00 90.25 278 THR A CA 1
ATOM 2259 C C . THR A 1 278 ? 20.349 7.531 -8.228 1.00 90.25 278 THR A C 1
ATOM 2261 O O . THR A 1 278 ? 20.502 6.371 -8.625 1.00 90.25 278 THR A O 1
ATOM 2264 N N . PRO A 1 279 ? 21.217 8.502 -8.579 1.00 89.62 279 PRO A N 1
ATOM 2265 C CA . PRO A 1 279 ? 22.343 8.230 -9.472 1.00 89.62 279 PRO A CA 1
ATOM 2266 C C . PRO A 1 279 ? 23.220 7.045 -9.010 1.00 89.62 279 PRO A C 1
ATOM 2268 O O . PRO A 1 279 ? 23.499 6.173 -9.833 1.00 89.62 279 PRO A O 1
ATOM 2271 N N . PRO A 1 280 ? 23.589 6.908 -7.715 1.00 89.25 280 PRO A N 1
ATOM 2272 C CA . PRO A 1 280 ? 24.357 5.751 -7.247 1.00 89.25 280 PRO A CA 1
ATOM 2273 C C . PRO A 1 280 ? 23.617 4.414 -7.393 1.00 89.25 280 PRO A C 1
ATOM 2275 O O . PRO A 1 280 ? 24.231 3.408 -7.750 1.00 89.25 280 PRO A O 1
ATOM 2278 N N . GLN A 1 281 ? 22.307 4.389 -7.125 1.00 87.88 281 GLN A N 1
ATOM 2279 C CA . GLN A 1 281 ? 21.486 3.184 -7.288 1.00 87.88 281 GLN A CA 1
ATOM 2280 C C . GLN A 1 281 ? 21.368 2.798 -8.759 1.00 87.88 281 GLN A C 1
ATOM 2282 O O . GLN A 1 281 ? 21.559 1.633 -9.099 1.00 87.88 281 GLN A O 1
ATOM 2287 N N . TRP A 1 282 ? 21.110 3.779 -9.629 1.00 91.25 282 TRP A N 1
ATOM 2288 C CA . TRP A 1 282 ? 21.035 3.552 -11.063 1.00 91.25 282 TRP A CA 1
ATOM 2289 C C . TRP A 1 282 ? 22.339 2.968 -11.584 1.00 91.25 282 TRP A C 1
ATOM 2291 O O . TRP A 1 282 ? 22.302 1.957 -12.267 1.00 91.25 282 TRP A O 1
ATOM 2301 N N . GLN A 1 283 ? 23.498 3.524 -11.221 1.00 87.62 283 GLN A N 1
ATOM 2302 C CA . GLN A 1 283 ? 24.787 3.020 -11.705 1.00 87.62 283 GLN A CA 1
ATOM 2303 C C . GLN A 1 283 ? 25.048 1.561 -11.304 1.00 87.62 283 GLN A C 1
ATOM 2305 O O . GLN A 1 283 ? 25.492 0.786 -12.148 1.00 87.62 283 GLN A O 1
ATOM 2310 N N . LYS A 1 284 ? 24.687 1.156 -10.081 1.00 88.50 284 LYS A N 1
ATOM 2311 C CA . LYS A 1 284 ? 24.885 -0.220 -9.588 1.00 88.50 284 LYS A CA 1
ATOM 2312 C C . LYS A 1 284 ? 23.860 -1.236 -10.097 1.00 88.50 284 LYS A C 1
ATOM 2314 O O . LYS A 1 284 ? 24.175 -2.419 -10.146 1.00 88.50 284 LYS A O 1
ATOM 2319 N N . ALA A 1 285 ? 22.649 -0.803 -10.448 1.00 89.50 285 ALA A N 1
ATOM 2320 C CA . ALA A 1 285 ? 21.599 -1.707 -10.909 1.00 89.50 285 ALA A CA 1
ATOM 2321 C C . ALA A 1 285 ? 21.991 -2.407 -12.221 1.00 89.50 285 ALA A C 1
ATOM 2323 O O . ALA A 1 285 ? 22.665 -1.820 -13.072 1.00 89.50 285 ALA A O 1
ATOM 2324 N N . GLU A 1 286 ? 21.516 -3.631 -12.433 1.00 91.44 286 GLU A N 1
ATOM 2325 C CA . GLU A 1 286 ? 21.673 -4.323 -13.712 1.00 91.44 286 GLU A CA 1
ATOM 2326 C C . GLU A 1 286 ? 20.459 -4.036 -14.613 1.00 91.44 286 GLU A C 1
ATOM 2328 O O . GLU A 1 286 ? 19.381 -4.604 -14.449 1.00 91.44 286 GLU A O 1
ATOM 2333 N N . LYS A 1 287 ? 20.613 -3.077 -15.537 1.00 91.62 287 LYS A N 1
ATOM 2334 C CA . LYS A 1 287 ? 19.489 -2.430 -16.250 1.00 91.62 287 LYS A CA 1
ATOM 2335 C C . LYS A 1 287 ? 18.729 -3.417 -17.127 1.00 91.62 287 LYS A C 1
ATOM 2337 O O . LYS A 1 287 ? 17.508 -3.357 -17.189 1.00 91.62 287 LYS A O 1
ATOM 2342 N N . ARG A 1 288 ? 19.451 -4.325 -17.789 1.00 89.81 288 ARG A N 1
ATOM 2343 C CA . ARG A 1 288 ? 18.870 -5.290 -18.729 1.00 89.81 288 ARG A CA 1
ATOM 2344 C C . ARG A 1 288 ? 17.852 -6.177 -18.023 1.00 89.81 288 ARG A C 1
ATOM 2346 O O . ARG A 1 288 ? 16.713 -6.207 -18.473 1.00 89.81 288 ARG A O 1
ATOM 2353 N N . ARG A 1 289 ? 18.206 -6.801 -16.894 1.00 91.38 289 ARG A N 1
ATOM 2354 C CA . ARG A 1 289 ? 17.239 -7.556 -16.078 1.00 91.38 289 ARG A CA 1
ATOM 2355 C C . ARG A 1 289 ? 16.219 -6.674 -15.368 1.00 91.38 289 ARG A C 1
ATOM 2357 O O . ARG A 1 289 ? 15.058 -7.057 -15.281 1.00 91.38 289 ARG A O 1
ATOM 2364 N N . LEU A 1 290 ? 16.604 -5.484 -14.901 1.00 94.75 290 LEU A N 1
ATOM 2365 C CA . LEU A 1 290 ? 15.658 -4.549 -14.282 1.00 94.75 290 LEU A CA 1
ATOM 2366 C C . LEU A 1 290 ? 14.486 -4.225 -15.218 1.00 94.75 290 LEU A C 1
ATOM 2368 O O . LEU A 1 290 ? 13.343 -4.180 -14.775 1.00 94.75 290 LEU A O 1
ATOM 2372 N N . PHE A 1 291 ? 14.755 -4.025 -16.508 1.00 95.50 291 PHE A N 1
ATOM 2373 C CA . PHE A 1 291 ? 13.733 -3.667 -17.492 1.00 95.50 291 PHE A CA 1
ATOM 2374 C C . PHE A 1 291 ? 12.699 -4.767 -17.733 1.00 95.50 291 PHE A C 1
ATOM 2376 O O . PHE A 1 291 ? 11.573 -4.455 -18.116 1.00 95.50 291 PHE A O 1
ATOM 2383 N N . GLU A 1 292 ? 13.027 -6.025 -17.438 1.00 94.06 292 GLU A N 1
ATOM 2384 C CA . GLU A 1 292 ? 12.111 -7.156 -17.605 1.00 94.06 292 GLU A CA 1
ATOM 2385 C C . GLU A 1 292 ? 10.886 -7.062 -16.691 1.00 94.06 292 GLU A C 1
ATOM 2387 O O . GLU A 1 292 ? 9.820 -7.551 -17.065 1.00 94.06 292 GLU A O 1
ATOM 2392 N N . ILE A 1 293 ? 10.984 -6.371 -15.544 1.00 96.06 293 ILE A N 1
ATOM 2393 C CA . ILE A 1 293 ? 9.851 -6.210 -14.620 1.00 96.06 293 ILE A CA 1
ATOM 2394 C C . ILE A 1 293 ? 8.620 -5.604 -15.306 1.00 96.06 293 ILE A C 1
ATOM 2396 O O . ILE A 1 293 ? 7.489 -5.957 -14.975 1.00 96.06 293 ILE A O 1
ATOM 2400 N N . ALA A 1 294 ? 8.826 -4.740 -16.306 1.00 96.00 294 ALA A N 1
ATOM 2401 C CA . ALA A 1 294 ? 7.742 -4.139 -17.069 1.00 96.00 294 ALA A CA 1
ATOM 2402 C C . ALA A 1 294 ? 6.865 -5.190 -17.766 1.00 96.00 294 ALA A C 1
ATOM 2404 O O . ALA A 1 294 ? 5.651 -5.017 -17.830 1.00 96.00 294 ALA A O 1
ATOM 2405 N N . GLY A 1 295 ? 7.454 -6.284 -18.254 1.00 94.06 295 GLY A N 1
ATOM 2406 C CA . GLY A 1 295 ? 6.718 -7.387 -18.873 1.00 94.06 295 GLY A CA 1
ATOM 2407 C C . GLY A 1 295 ? 6.036 -8.317 -17.873 1.00 94.06 295 GLY A C 1
ATOM 2408 O O . GLY A 1 295 ? 5.059 -8.978 -18.226 1.00 94.06 295 GLY A O 1
ATOM 2409 N N . LEU A 1 296 ? 6.522 -8.355 -16.629 1.00 95.81 296 LEU A N 1
ATOM 2410 C CA . LEU A 1 296 ? 6.037 -9.267 -15.592 1.00 95.81 296 LEU A CA 1
ATOM 2411 C C . LEU A 1 296 ? 4.720 -8.812 -14.951 1.00 95.81 296 LEU A C 1
ATOM 2413 O O . LEU A 1 296 ? 3.967 -9.645 -14.451 1.00 95.81 296 LEU A O 1
ATOM 2417 N N . PHE A 1 297 ? 4.398 -7.515 -14.976 1.00 96.88 297 PHE A N 1
ATOM 2418 C CA . PHE A 1 297 ? 3.108 -7.046 -14.462 1.00 96.88 297 PHE A CA 1
ATOM 2419 C C . PHE A 1 297 ? 1.941 -7.643 -15.257 1.00 96.88 297 PHE A C 1
ATOM 2421 O O . PHE A 1 297 ? 1.977 -7.691 -16.486 1.00 96.88 297 PHE A O 1
ATOM 2428 N N . LYS A 1 298 ? 0.860 -8.045 -14.580 1.00 93.38 298 LYS A N 1
ATOM 2429 C CA . LYS A 1 298 ? -0.363 -8.524 -15.251 1.00 93.38 298 LYS A CA 1
ATOM 2430 C C . LYS A 1 298 ? -1.157 -7.378 -15.887 1.00 93.38 298 LYS A C 1
ATOM 2432 O O . LYS A 1 298 ? -1.623 -7.497 -17.017 1.00 93.38 298 LYS A O 1
ATOM 2437 N N . ALA A 1 299 ? -1.283 -6.247 -15.192 1.00 92.69 299 ALA A N 1
ATOM 2438 C CA . ALA A 1 299 ? -2.078 -5.114 -15.658 1.00 92.69 299 ALA A CA 1
ATOM 2439 C C . ALA A 1 299 ? -1.314 -4.233 -16.662 1.00 92.69 299 ALA A C 1
ATOM 2441 O O . ALA A 1 299 ? -0.220 -3.745 -16.367 1.00 92.69 299 ALA A O 1
ATOM 2442 N N . LYS A 1 300 ? -1.933 -3.935 -17.819 1.00 92.94 300 LYS A N 1
ATOM 2443 C CA . LYS A 1 300 ? -1.364 -3.059 -18.867 1.00 92.94 300 LYS A CA 1
ATOM 2444 C C . LYS A 1 300 ? -0.918 -1.699 -18.318 1.00 92.94 300 LYS A C 1
ATOM 2446 O O . LYS A 1 300 ? 0.152 -1.218 -18.674 1.00 92.94 300 LYS A O 1
ATOM 2451 N N . GLY A 1 301 ? -1.711 -1.103 -17.423 1.00 93.56 301 GLY A N 1
ATOM 2452 C CA . GLY A 1 301 ? -1.418 0.204 -16.823 1.00 93.56 301 GLY A CA 1
ATOM 2453 C C . GLY A 1 301 ? -0.082 0.251 -16.074 1.00 93.56 301 GLY A C 1
ATOM 2454 O O . GLY A 1 301 ? 0.664 1.216 -16.232 1.00 93.56 301 GLY A O 1
ATOM 2455 N N . HIS A 1 302 ? 0.257 -0.808 -15.329 1.00 96.19 302 HIS A N 1
ATOM 2456 C CA . HIS A 1 302 ? 1.550 -0.915 -14.644 1.00 96.19 302 HIS A CA 1
ATOM 2457 C C . HIS A 1 302 ? 2.698 -1.140 -15.621 1.00 96.19 302 HIS A C 1
ATOM 2459 O O . HIS A 1 302 ? 3.756 -0.548 -15.434 1.00 96.19 302 HIS A O 1
ATOM 2465 N N . ARG A 1 303 ? 2.482 -1.920 -16.692 1.00 96.12 303 ARG A N 1
ATOM 2466 C CA . ARG A 1 303 ? 3.481 -2.087 -17.763 1.00 96.12 303 ARG A CA 1
ATOM 2467 C C . ARG A 1 303 ? 3.835 -0.743 -18.395 1.00 96.12 303 ARG A C 1
ATOM 2469 O O . ARG A 1 303 ? 5.011 -0.406 -18.476 1.00 96.12 303 ARG A O 1
ATOM 2476 N N . PHE A 1 304 ? 2.825 0.044 -18.781 1.00 96.00 304 PHE A N 1
ATOM 2477 C CA . PHE A 1 304 ? 3.035 1.389 -19.323 1.00 96.00 304 PHE A CA 1
ATOM 2478 C C . PHE A 1 304 ? 3.846 2.261 -18.362 1.00 96.00 304 PHE A C 1
ATOM 2480 O O . PHE A 1 304 ? 4.885 2.787 -18.744 1.00 96.00 304 PHE A O 1
ATOM 2487 N N . ALA A 1 305 ? 3.392 2.385 -17.113 1.00 95.88 305 ALA A N 1
ATOM 2488 C CA . ALA A 1 305 ? 4.032 3.255 -16.134 1.00 95.88 305 ALA A CA 1
ATOM 2489 C C . ALA A 1 305 ? 5.472 2.817 -15.804 1.00 95.88 305 ALA A C 1
ATOM 2491 O O . ALA A 1 305 ? 6.357 3.662 -15.693 1.00 95.88 305 ALA A O 1
ATOM 2492 N N . ALA A 1 306 ? 5.741 1.510 -15.713 1.00 96.88 306 ALA A N 1
ATOM 2493 C CA . ALA A 1 306 ? 7.096 1.001 -15.520 1.00 96.88 306 ALA A CA 1
ATOM 2494 C C . ALA A 1 306 ? 8.011 1.373 -16.699 1.00 96.88 306 ALA A C 1
ATOM 2496 O O . ALA A 1 306 ? 9.106 1.886 -16.477 1.00 96.88 306 ALA A O 1
ATOM 2497 N N . ILE A 1 307 ? 7.559 1.177 -17.945 1.00 96.88 307 ILE A N 1
ATOM 2498 C CA . ILE A 1 307 ? 8.347 1.525 -19.139 1.00 96.88 307 ILE A CA 1
ATOM 2499 C C . ILE A 1 307 ? 8.623 3.029 -19.187 1.00 96.88 307 ILE A C 1
ATOM 2501 O O . ILE A 1 307 ? 9.765 3.426 -19.409 1.00 96.88 307 ILE A O 1
ATOM 2505 N N . GLU A 1 308 ? 7.612 3.863 -18.934 1.00 95.56 308 GLU A N 1
ATOM 2506 C CA . GLU A 1 308 ? 7.749 5.325 -18.912 1.00 95.56 308 GLU A CA 1
ATOM 2507 C C . GLU A 1 308 ? 8.820 5.780 -17.913 1.00 95.56 308 GLU A C 1
ATOM 2509 O O . GLU A 1 308 ? 9.697 6.576 -18.261 1.00 95.56 308 GLU A O 1
ATOM 2514 N N . GLN A 1 309 ? 8.796 5.243 -16.688 1.00 95.44 309 GLN A N 1
ATOM 2515 C CA . GLN A 1 309 ? 9.780 5.595 -15.664 1.00 95.44 309 GLN A CA 1
ATOM 2516 C C . GLN A 1 309 ? 11.180 5.086 -16.021 1.00 95.44 309 GLN A C 1
ATOM 2518 O O . GLN A 1 309 ? 12.148 5.840 -15.939 1.00 95.44 309 GLN A O 1
ATOM 2523 N N . LEU A 1 310 ? 11.314 3.837 -16.468 1.00 95.62 310 LEU A N 1
ATOM 2524 C CA . LEU A 1 310 ? 12.616 3.268 -16.829 1.00 95.62 310 LEU A CA 1
ATOM 2525 C C . LEU A 1 310 ? 13.258 4.006 -18.012 1.00 95.62 310 LEU A C 1
ATOM 2527 O O . LEU A 1 310 ? 14.457 4.287 -17.983 1.00 95.62 310 LEU A O 1
ATOM 2531 N N . LEU A 1 311 ? 12.460 4.385 -19.012 1.00 94.44 311 LEU A N 1
ATOM 2532 C CA . LEU A 1 31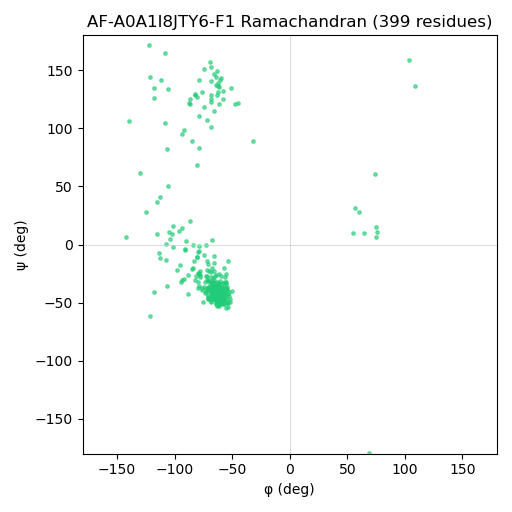1 ? 12.912 5.160 -20.165 1.00 94.44 311 LEU A CA 1
ATOM 2533 C C . LEU A 1 311 ? 13.363 6.568 -19.756 1.00 94.44 311 LEU A C 1
ATOM 2535 O O . LEU A 1 311 ? 14.414 7.039 -20.196 1.00 94.44 311 LEU A O 1
ATOM 2539 N N . LYS A 1 312 ? 12.609 7.220 -18.861 1.00 93.38 312 LYS A N 1
ATOM 2540 C CA . LYS A 1 312 ? 12.982 8.514 -18.275 1.00 93.38 312 LYS A CA 1
ATOM 2541 C C . LYS A 1 312 ? 14.352 8.444 -17.597 1.00 93.38 312 LYS A C 1
ATOM 2543 O O . LYS A 1 312 ? 15.204 9.284 -17.885 1.00 93.38 312 LYS A O 1
ATOM 2548 N N . TRP A 1 313 ? 14.587 7.447 -16.742 1.00 92.50 313 TRP A N 1
ATOM 2549 C CA . TRP A 1 313 ? 15.858 7.310 -16.020 1.00 92.50 313 TRP A CA 1
ATOM 2550 C C . TRP A 1 313 ? 17.026 6.922 -16.924 1.00 92.50 313 TRP A C 1
ATOM 2552 O O . TRP A 1 313 ? 18.122 7.460 -16.755 1.00 92.50 313 TRP A O 1
ATOM 2562 N N . ALA A 1 314 ? 16.792 6.065 -17.923 1.00 92.38 314 ALA A N 1
ATOM 2563 C CA . ALA A 1 314 ? 17.806 5.709 -18.911 1.00 92.38 314 ALA A CA 1
ATOM 2564 C C . ALA A 1 314 ? 18.341 6.943 -19.647 1.00 92.38 314 ALA A C 1
ATOM 2566 O O . ALA A 1 314 ? 19.554 7.110 -19.758 1.00 92.38 314 ALA A O 1
ATOM 2567 N N . HIS A 1 315 ? 17.457 7.847 -20.076 1.00 90.44 315 HIS A N 1
ATOM 2568 C CA . HIS A 1 315 ? 17.869 9.101 -20.712 1.00 90.44 315 HIS A CA 1
ATOM 2569 C C . HIS A 1 315 ? 18.469 10.103 -19.731 1.00 90.44 315 HIS A C 1
ATOM 2571 O O . HIS A 1 315 ? 19.457 10.756 -20.058 1.00 90.44 315 HIS A O 1
ATOM 2577 N N . GLN A 1 316 ? 17.891 10.239 -18.535 1.00 89.62 316 GLN A N 1
ATOM 2578 C CA . GLN A 1 316 ? 18.365 11.195 -17.533 1.00 89.62 316 GLN A CA 1
ATOM 2579 C C . GLN A 1 316 ? 19.805 10.911 -17.093 1.00 89.62 316 GLN A C 1
ATOM 2581 O O . GLN A 1 316 ? 20.568 11.847 -16.859 1.00 89.62 316 GLN A O 1
ATOM 2586 N N . TYR A 1 317 ? 20.171 9.634 -16.982 1.00 90.00 317 TYR A N 1
ATOM 2587 C CA . TYR A 1 317 ? 21.498 9.210 -16.544 1.00 90.00 317 TYR A CA 1
ATOM 2588 C C . TYR A 1 317 ? 22.409 8.748 -17.683 1.00 90.00 317 TYR A C 1
ATOM 2590 O O . TYR A 1 317 ? 23.507 8.255 -17.417 1.00 90.00 317 TYR A O 1
ATOM 2598 N N . ALA A 1 318 ? 22.004 8.943 -18.942 1.00 86.38 318 ALA A N 1
ATOM 2599 C CA . ALA A 1 318 ? 22.884 8.719 -20.077 1.00 86.38 318 ALA A CA 1
ATOM 2600 C C . ALA A 1 318 ? 24.082 9.690 -20.009 1.00 86.38 318 ALA A C 1
ATOM 2602 O O . ALA A 1 318 ? 23.889 10.903 -19.865 1.00 86.38 318 ALA A O 1
ATOM 2603 N N . PRO A 1 319 ? 25.329 9.198 -20.120 1.00 83.12 319 PRO A N 1
ATOM 2604 C CA . PRO A 1 319 ? 26.503 10.053 -20.020 1.00 83.12 319 PRO A CA 1
ATOM 2605 C C . PRO A 1 319 ? 26.569 11.050 -21.183 1.00 83.12 319 PRO A C 1
ATOM 2607 O O . PRO A 1 319 ? 26.194 10.753 -22.319 1.00 83.12 319 PRO A O 1
ATOM 2610 N N . VAL A 1 320 ? 27.093 12.250 -20.906 1.00 77.06 320 VAL A N 1
ATOM 2611 C CA . VAL A 1 320 ? 27.207 13.333 -21.901 1.00 77.06 320 VAL A CA 1
ATOM 2612 C C . VAL A 1 320 ? 28.070 12.914 -23.095 1.00 77.06 320 VAL A C 1
ATOM 2614 O O . VAL A 1 320 ? 27.747 13.253 -24.232 1.00 77.06 320 VAL A O 1
ATOM 2617 N N . ARG A 1 321 ? 29.142 12.154 -22.841 1.00 72.94 321 ARG A N 1
ATOM 2618 C CA . ARG A 1 321 ? 29.986 11.515 -23.858 1.00 72.94 321 ARG A CA 1
ATOM 2619 C C . ARG A 1 321 ? 29.693 10.017 -23.872 1.00 72.94 321 ARG A C 1
ATOM 2621 O O . ARG A 1 321 ? 29.614 9.405 -22.815 1.00 72.94 321 ARG A O 1
ATOM 2628 N N . GLY A 1 322 ? 29.516 9.435 -25.056 1.00 77.38 322 GLY A N 1
ATOM 2629 C CA . GLY A 1 322 ? 29.220 8.003 -25.196 1.00 77.38 322 GLY A CA 1
ATOM 2630 C C . GLY A 1 322 ? 27.788 7.590 -24.825 1.00 77.38 322 GLY A C 1
ATOM 2631 O O . GLY A 1 322 ? 27.485 6.400 -24.847 1.00 77.38 322 GLY A O 1
ATOM 2632 N N . GLY A 1 323 ? 26.885 8.539 -24.539 1.00 82.12 323 GLY A N 1
ATOM 2633 C CA . GLY A 1 323 ? 25.497 8.248 -24.159 1.00 82.12 323 GLY A CA 1
ATOM 2634 C C . GLY A 1 323 ? 24.751 7.365 -25.158 1.00 82.12 323 GLY A C 1
ATOM 2635 O O . GLY A 1 323 ? 24.025 6.470 -24.748 1.00 82.12 323 GLY A O 1
ATOM 2636 N N . LYS A 1 324 ? 24.995 7.534 -26.464 1.00 82.94 324 LYS A N 1
ATOM 2637 C CA . LYS A 1 324 ? 24.399 6.683 -27.503 1.00 82.94 324 LYS A CA 1
ATOM 2638 C C . LYS A 1 324 ? 24.794 5.209 -27.355 1.00 82.94 324 LYS A C 1
ATOM 2640 O O . LYS A 1 324 ? 23.913 4.359 -27.333 1.00 82.94 324 LYS A O 1
ATOM 2645 N N . ALA A 1 325 ? 26.087 4.919 -27.198 1.00 83.69 325 ALA A N 1
ATOM 2646 C CA . ALA A 1 325 ? 26.575 3.552 -27.004 1.00 83.69 325 ALA A CA 1
ATOM 2647 C C . ALA A 1 325 ? 26.023 2.941 -25.705 1.00 83.69 325 ALA A C 1
ATOM 2649 O O . ALA A 1 325 ? 25.609 1.787 -25.691 1.00 83.69 325 ALA A O 1
ATOM 2650 N N . HIS A 1 326 ? 25.935 3.743 -24.639 1.00 85.12 326 HIS A N 1
ATOM 2651 C CA . HIS A 1 326 ? 25.322 3.315 -23.382 1.00 85.12 326 HIS A CA 1
ATOM 2652 C C . HIS A 1 326 ? 23.833 2.962 -23.545 1.00 85.12 326 HIS A C 1
ATOM 2654 O O . HIS A 1 326 ? 23.379 1.931 -23.060 1.00 85.12 326 HIS A O 1
ATOM 2660 N N . LEU A 1 327 ? 23.062 3.787 -24.259 1.00 89.00 327 LEU A N 1
ATOM 2661 C CA . LEU A 1 327 ? 21.647 3.518 -24.526 1.00 89.00 327 LEU A CA 1
ATOM 2662 C C . LEU A 1 327 ? 21.453 2.302 -25.444 1.00 89.00 327 LEU A C 1
ATOM 2664 O O . LEU A 1 327 ? 20.562 1.496 -25.191 1.00 89.00 327 LEU A O 1
ATOM 2668 N N . GLU A 1 328 ? 22.306 2.124 -26.457 1.00 87.75 328 GLU A N 1
ATOM 2669 C CA . GLU A 1 328 ? 22.350 0.915 -27.298 1.00 87.75 328 GLU A CA 1
ATOM 2670 C C . GLU A 1 328 ? 22.641 -0.358 -26.500 1.00 87.75 328 GLU A C 1
ATOM 2672 O O . GLU A 1 328 ? 22.201 -1.439 -26.888 1.00 87.75 328 GLU A O 1
ATOM 2677 N N . GLU A 1 329 ? 23.329 -0.244 -25.367 1.00 86.31 329 GLU A N 1
ATOM 2678 C CA . GLU A 1 329 ? 23.610 -1.372 -24.491 1.00 86.31 329 GLU A CA 1
ATOM 2679 C C . GLU A 1 329 ? 22.394 -1.799 -23.651 1.00 86.31 329 GLU A C 1
ATOM 2681 O O . GLU A 1 329 ? 22.200 -3.000 -23.434 1.00 86.31 329 GLU A O 1
ATOM 2686 N N . ILE A 1 330 ? 21.598 -0.841 -23.157 1.00 89.00 330 ILE A N 1
ATOM 2687 C CA . ILE A 1 330 ? 20.558 -1.096 -22.142 1.00 89.00 330 ILE A CA 1
ATOM 2688 C C . ILE A 1 330 ? 19.124 -1.058 -22.688 1.00 89.00 330 ILE A C 1
ATOM 2690 O O . ILE A 1 330 ? 18.283 -1.834 -22.236 1.00 89.00 330 ILE A O 1
ATOM 2694 N N . LEU A 1 331 ? 18.817 -0.188 -23.657 1.00 93.00 331 LEU A N 1
ATOM 2695 C CA . LEU A 1 331 ? 17.454 0.002 -24.166 1.00 93.00 331 LEU A CA 1
ATOM 2696 C C . LEU A 1 331 ? 16.889 -1.144 -25.026 1.00 93.00 331 LEU A C 1
ATOM 2698 O O . LEU A 1 331 ? 15.659 -1.239 -25.067 1.00 93.00 331 LEU A O 1
ATOM 2702 N N . PRO A 1 332 ? 17.675 -2.041 -25.665 1.00 93.38 332 PRO A N 1
ATOM 2703 C CA . PRO A 1 332 ? 17.102 -3.165 -26.409 1.00 93.38 332 PRO A CA 1
ATOM 2704 C C . PRO A 1 332 ? 16.140 -4.036 -25.591 1.00 93.38 332 PRO A C 1
ATOM 2706 O O . PRO A 1 332 ? 15.081 -4.406 -26.100 1.00 93.38 332 PRO A O 1
ATOM 2709 N N . THR A 1 333 ? 16.433 -4.297 -24.310 1.00 93.12 333 THR A N 1
ATOM 2710 C CA . THR A 1 333 ? 15.515 -5.063 -23.448 1.00 93.12 333 THR A CA 1
ATOM 2711 C C . THR A 1 333 ? 14.219 -4.305 -23.180 1.00 93.12 333 THR A C 1
ATOM 2713 O O . THR A 1 333 ? 13.139 -4.877 -23.297 1.00 93.12 333 THR A O 1
ATOM 2716 N N . LEU A 1 334 ? 14.291 -3.000 -22.902 1.00 95.19 334 LEU A N 1
ATOM 2717 C CA . LEU A 1 334 ? 13.091 -2.190 -22.679 1.00 95.19 334 LEU A CA 1
ATOM 2718 C C . LEU A 1 334 ? 12.235 -2.066 -23.950 1.00 95.19 334 LEU A C 1
ATOM 2720 O O . LEU A 1 334 ? 11.004 -2.062 -23.878 1.00 95.19 334 LEU A O 1
ATOM 2724 N N . ALA A 1 335 ? 12.876 -2.008 -25.122 1.00 95.12 335 ALA A N 1
ATOM 2725 C CA . ALA A 1 335 ? 12.190 -1.992 -26.409 1.00 95.12 335 ALA A CA 1
ATOM 2726 C C . ALA A 1 335 ? 11.398 -3.288 -26.637 1.00 95.12 335 ALA A C 1
ATOM 2728 O O . ALA A 1 335 ? 10.238 -3.231 -27.051 1.00 95.12 335 ALA A O 1
ATOM 2729 N N . LEU A 1 336 ? 11.982 -4.444 -26.294 1.00 94.81 336 LEU A N 1
ATOM 2730 C CA . LEU A 1 336 ? 11.298 -5.738 -26.343 1.00 94.81 336 LEU A CA 1
ATOM 2731 C C . LEU A 1 336 ? 10.083 -5.789 -25.408 1.00 94.81 336 LEU A C 1
ATOM 2733 O O . LEU A 1 336 ? 9.022 -6.254 -25.821 1.00 94.81 336 LEU A O 1
ATOM 2737 N N . GLU A 1 337 ? 10.200 -5.300 -24.171 1.00 96.19 337 GLU A N 1
ATOM 2738 C CA . GLU A 1 337 ? 9.051 -5.260 -23.253 1.00 96.19 337 GLU A CA 1
ATOM 2739 C C . GLU A 1 337 ? 7.949 -4.307 -23.751 1.00 96.19 337 GLU A C 1
ATOM 2741 O O . GLU A 1 337 ? 6.759 -4.603 -23.617 1.00 96.19 337 GLU A O 1
ATOM 2746 N N . THR A 1 338 ? 8.326 -3.214 -24.423 1.00 96.50 338 THR A N 1
ATOM 2747 C CA . THR A 1 338 ? 7.377 -2.305 -25.093 1.00 96.50 338 THR A CA 1
ATOM 2748 C C . THR A 1 338 ? 6.658 -2.994 -26.256 1.00 96.50 338 THR A C 1
ATOM 2750 O O . THR A 1 338 ? 5.445 -2.860 -26.394 1.00 96.50 338 THR A O 1
ATOM 2753 N N . GLU A 1 339 ? 7.368 -3.797 -27.053 1.00 95.19 339 GLU A N 1
ATOM 2754 C CA . GLU A 1 339 ? 6.781 -4.587 -28.148 1.00 95.19 339 GLU A CA 1
ATOM 2755 C C . GLU A 1 339 ? 5.800 -5.649 -27.620 1.00 95.19 339 GLU A C 1
ATOM 2757 O O . GLU A 1 339 ? 4.712 -5.835 -28.167 1.00 95.19 339 GLU A O 1
ATOM 2762 N N . LYS A 1 340 ? 6.120 -6.318 -26.505 1.00 95.06 340 LYS A N 1
ATOM 2763 C CA . LYS A 1 340 ? 5.177 -7.244 -25.849 1.00 95.06 340 LYS A CA 1
ATOM 2764 C C . LYS A 1 340 ? 3.923 -6.523 -25.347 1.00 95.06 340 LYS A C 1
ATOM 2766 O O . LYS A 1 340 ? 2.814 -7.046 -25.490 1.00 95.06 340 LYS A O 1
ATOM 2771 N N . LEU A 1 341 ? 4.073 -5.325 -24.773 1.00 95.44 341 LEU A N 1
ATOM 2772 C CA . LEU A 1 341 ? 2.937 -4.495 -24.368 1.00 95.44 341 LEU A CA 1
ATOM 2773 C C . LEU A 1 341 ? 2.084 -4.097 -25.576 1.00 95.44 341 LEU A C 1
ATOM 2775 O O . LEU A 1 341 ? 0.863 -4.236 -25.518 1.00 95.44 341 LEU A O 1
ATOM 2779 N N . ARG A 1 342 ? 2.710 -3.682 -26.681 1.00 94.25 342 ARG A N 1
ATOM 2780 C CA . ARG A 1 342 ? 2.019 -3.370 -27.934 1.00 94.25 342 ARG A CA 1
ATOM 2781 C C . ARG A 1 342 ? 1.162 -4.540 -28.415 1.00 94.25 342 ARG A C 1
ATOM 2783 O O . ARG A 1 342 ? -0.034 -4.356 -28.627 1.00 94.25 342 ARG A O 1
ATOM 2790 N N . ARG A 1 343 ? 1.728 -5.747 -28.492 1.00 93.31 343 ARG A N 1
ATOM 2791 C CA . ARG A 1 343 ? 0.975 -6.962 -28.861 1.00 93.31 343 ARG A CA 1
ATOM 2792 C C . ARG A 1 343 ? -0.195 -7.226 -27.918 1.00 93.31 343 ARG A C 1
ATOM 2794 O O . ARG A 1 343 ? -1.279 -7.576 -28.367 1.00 93.31 343 ARG A O 1
ATOM 2801 N N . THR A 1 344 ? -0.000 -7.003 -26.617 1.00 92.81 344 THR A N 1
ATOM 2802 C CA . THR A 1 344 ? -1.070 -7.150 -25.617 1.00 92.81 344 THR A CA 1
ATOM 2803 C C . THR A 1 344 ? -2.212 -6.154 -25.869 1.00 92.81 344 THR A C 1
ATOM 2805 O O . THR A 1 344 ? -3.383 -6.516 -25.769 1.00 92.81 344 THR A O 1
ATOM 2808 N N . VAL A 1 345 ? -1.903 -4.899 -26.212 1.00 91.94 345 VAL A N 1
ATOM 2809 C CA . VAL A 1 345 ? -2.909 -3.878 -26.563 1.00 91.94 345 VAL A CA 1
ATOM 2810 C C . VAL A 1 345 ? -3.632 -4.244 -27.860 1.00 91.94 345 VAL A C 1
ATOM 2812 O O . VAL A 1 345 ? -4.854 -4.165 -27.921 1.00 91.94 345 VAL A O 1
ATOM 2815 N N . GLU A 1 346 ? -2.908 -4.710 -28.878 1.00 90.12 346 GLU A N 1
ATOM 2816 C CA . GLU A 1 346 ? -3.502 -5.156 -30.145 1.00 90.12 346 GLU A CA 1
ATOM 2817 C C . GLU A 1 346 ? -4.465 -6.343 -29.949 1.00 90.12 346 GLU A C 1
ATOM 2819 O O . GLU A 1 346 ? -5.522 -6.369 -30.576 1.00 90.12 346 GLU A O 1
ATOM 2824 N N . GLN A 1 347 ? -4.143 -7.276 -29.044 1.00 88.56 347 GLN A N 1
ATOM 2825 C CA . GLN A 1 347 ? -4.968 -8.450 -28.722 1.00 88.56 347 GLN A CA 1
ATOM 2826 C C . GLN A 1 347 ? -6.186 -8.137 -27.840 1.00 88.56 347 GLN A C 1
ATOM 2828 O O . GLN A 1 347 ? -7.241 -8.736 -28.020 1.00 88.56 347 GLN A O 1
ATOM 2833 N N . THR A 1 348 ? -6.057 -7.222 -26.874 1.00 84.94 348 THR A N 1
ATOM 2834 C CA . THR A 1 348 ? -7.119 -6.919 -25.886 1.00 84.94 348 THR A CA 1
ATOM 2835 C C . THR A 1 348 ? -8.088 -5.818 -26.326 1.00 84.94 348 THR A C 1
ATOM 2837 O O . THR A 1 348 ? -8.984 -5.451 -25.569 1.00 84.94 348 THR A O 1
ATOM 2840 N N . GLY A 1 349 ? -7.924 -5.298 -27.544 1.00 72.69 349 GLY A N 1
ATOM 2841 C CA . GLY A 1 349 ? -8.749 -4.238 -28.117 1.00 72.69 349 GLY A CA 1
ATOM 2842 C C . GLY A 1 349 ? -8.010 -2.902 -28.217 1.00 72.69 349 GLY A C 1
ATOM 2843 O O . GLY A 1 349 ? -7.330 -2.456 -27.294 1.00 72.69 349 GLY A O 1
ATOM 2844 N N . LYS A 1 350 ? -8.167 -2.234 -29.365 1.00 75.69 350 LYS A N 1
ATOM 2845 C CA . LYS A 1 350 ? -7.490 -0.974 -29.701 1.00 75.69 350 LYS A CA 1
ATOM 2846 C C . LYS A 1 350 ? -8.163 0.222 -29.024 1.00 75.69 350 LYS A C 1
ATOM 2848 O O . LYS A 1 350 ? -8.949 0.933 -29.645 1.00 75.69 350 LYS A O 1
ATOM 2853 N N . SER A 1 351 ? -7.834 0.482 -27.763 1.00 86.75 351 SER A N 1
ATOM 2854 C CA . SER A 1 351 ? -8.173 1.766 -27.143 1.00 86.75 351 SER A CA 1
ATOM 2855 C C . SER A 1 351 ? -7.352 2.889 -27.785 1.00 86.75 351 SER A C 1
ATOM 2857 O O . SER A 1 351 ? -6.120 2.836 -27.795 1.00 86.75 351 SER A O 1
ATOM 2859 N N . ALA A 1 352 ? -8.014 3.932 -28.298 1.00 87.81 352 ALA A N 1
ATOM 2860 C CA . ALA A 1 352 ? -7.336 5.079 -28.912 1.00 87.81 352 ALA A CA 1
ATOM 2861 C C . ALA A 1 352 ? -6.334 5.743 -27.948 1.00 87.81 352 ALA A C 1
ATOM 2863 O O . ALA A 1 352 ? -5.231 6.110 -28.351 1.00 87.81 352 ALA A O 1
ATOM 2864 N N . ALA A 1 353 ? -6.676 5.826 -26.658 1.00 91.06 353 ALA A N 1
ATOM 2865 C CA . ALA A 1 353 ? -5.791 6.371 -25.632 1.00 91.06 353 ALA A CA 1
ATOM 2866 C C . ALA A 1 353 ? -4.543 5.497 -25.411 1.00 91.06 353 ALA A C 1
ATOM 2868 O O . ALA A 1 353 ? -3.438 6.024 -25.274 1.00 91.06 353 ALA A O 1
ATOM 2869 N N . GLU A 1 354 ? -4.694 4.167 -25.419 1.00 92.00 354 GLU A N 1
ATOM 2870 C CA . GLU A 1 354 ? -3.566 3.237 -25.271 1.00 92.00 354 GLU A CA 1
ATOM 2871 C C . GLU A 1 354 ? -2.641 3.272 -26.492 1.00 92.00 354 GLU A C 1
ATOM 2873 O O . GLU A 1 354 ? -1.424 3.254 -26.327 1.00 92.00 354 GLU A O 1
ATOM 2878 N N . LEU A 1 355 ? -3.190 3.400 -27.705 1.00 91.00 355 LEU A N 1
ATOM 2879 C CA . LEU A 1 355 ? -2.396 3.552 -28.929 1.00 91.00 355 LEU A CA 1
ATOM 2880 C C . LEU A 1 355 ? -1.595 4.859 -28.941 1.00 91.00 355 LEU A C 1
ATOM 2882 O O . LEU A 1 355 ? -0.417 4.858 -29.293 1.00 91.00 355 LEU A O 1
ATOM 2886 N N . VAL A 1 356 ? -2.202 5.970 -28.512 1.00 92.38 356 VAL A N 1
ATOM 2887 C CA . VAL A 1 356 ? -1.492 7.251 -28.364 1.00 92.38 356 VAL A CA 1
ATOM 2888 C C . VAL A 1 356 ? -0.379 7.133 -27.323 1.00 92.38 356 VAL A C 1
ATOM 2890 O O . VAL A 1 356 ? 0.726 7.630 -27.543 1.00 92.38 356 VAL A O 1
ATOM 2893 N N . ARG A 1 357 ? -0.639 6.457 -26.198 1.00 93.75 357 ARG A N 1
ATOM 289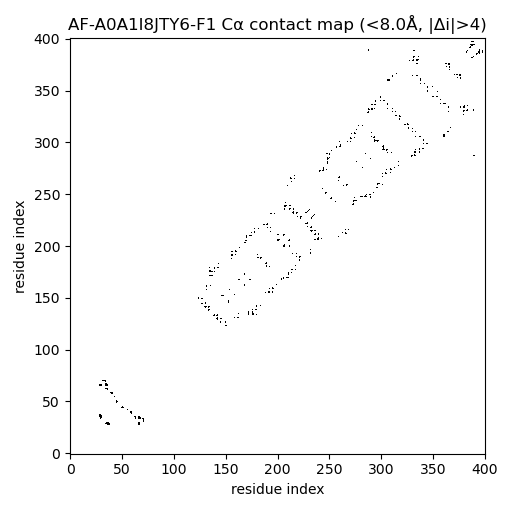4 C CA . ARG A 1 357 ? 0.363 6.236 -25.147 1.00 93.75 357 ARG A CA 1
ATOM 2895 C C . ARG A 1 357 ? 1.507 5.333 -25.620 1.00 93.75 357 ARG A C 1
ATOM 2897 O O . ARG A 1 357 ? 2.661 5.648 -25.353 1.00 93.75 357 ARG A O 1
ATOM 2904 N N . LEU A 1 358 ? 1.210 4.275 -26.378 1.00 93.38 358 LEU A N 1
ATOM 2905 C CA . LEU A 1 358 ? 2.217 3.423 -27.025 1.00 93.38 358 LEU A CA 1
ATOM 2906 C C . LEU A 1 358 ? 3.090 4.217 -27.990 1.00 93.38 358 LEU A C 1
ATOM 2908 O O . LEU A 1 358 ? 4.309 4.131 -27.911 1.00 93.38 358 LEU A O 1
ATOM 2912 N N . LYS A 1 359 ? 2.486 5.039 -28.852 1.00 90.94 359 LYS A N 1
ATOM 2913 C CA . LYS A 1 359 ? 3.242 5.871 -29.791 1.00 90.94 359 LYS A CA 1
ATOM 2914 C C . LYS A 1 359 ? 4.195 6.822 -29.059 1.00 90.94 359 LYS A C 1
ATOM 2916 O O . LYS A 1 359 ? 5.358 6.922 -29.432 1.00 90.94 359 LYS A O 1
ATOM 2921 N N . LYS A 1 360 ? 3.737 7.453 -27.970 1.00 92.12 360 LYS A N 1
ATOM 2922 C CA . LYS A 1 360 ? 4.595 8.291 -27.111 1.00 92.12 360 LYS A CA 1
ATOM 2923 C C . LYS A 1 360 ? 5.754 7.504 -26.495 1.00 92.12 360 LYS A C 1
ATOM 2925 O O . LYS A 1 360 ? 6.854 8.042 -26.388 1.00 92.12 360 LYS A O 1
ATOM 2930 N N . LEU A 1 361 ? 5.525 6.252 -26.094 1.00 93.06 361 LEU A N 1
ATOM 2931 C CA . LEU A 1 361 ? 6.589 5.374 -25.608 1.00 93.06 361 LEU A CA 1
ATOM 2932 C C . LEU A 1 361 ? 7.611 5.061 -26.703 1.00 93.06 361 LEU A C 1
ATOM 2934 O O . LEU A 1 361 ? 8.803 5.223 -26.463 1.00 93.06 361 LEU A O 1
ATOM 2938 N N . GLU A 1 362 ? 7.156 4.665 -27.896 1.00 91.50 362 GLU A N 1
ATOM 2939 C CA . GLU A 1 362 ? 8.020 4.381 -29.051 1.00 91.50 362 GLU A CA 1
ATOM 2940 C C . GLU A 1 362 ? 8.874 5.609 -29.428 1.00 91.50 362 GLU A C 1
ATOM 2942 O O . GLU A 1 362 ? 10.088 5.496 -29.606 1.00 91.50 362 GLU A O 1
ATOM 2947 N N . GLU A 1 363 ? 8.267 6.800 -29.471 1.00 89.19 363 GLU A N 1
ATOM 2948 C CA . GLU A 1 363 ? 8.957 8.077 -29.708 1.00 89.19 363 GLU A CA 1
ATOM 2949 C C . GLU A 1 363 ? 9.967 8.411 -28.596 1.00 89.19 363 GLU A C 1
ATOM 2951 O O . GLU A 1 363 ? 11.027 8.984 -28.860 1.00 89.19 363 GLU A O 1
ATOM 2956 N N . GLY A 1 364 ? 9.683 8.007 -27.355 1.00 88.69 364 GLY A N 1
ATOM 2957 C CA . GLY A 1 364 ? 10.549 8.225 -26.200 1.00 88.69 364 GLY A CA 1
ATOM 2958 C C . GLY A 1 364 ? 11.890 7.484 -26.258 1.00 88.69 364 GLY A C 1
ATOM 2959 O O . GLY A 1 364 ? 12.798 7.834 -25.508 1.00 88.69 364 GLY A O 1
ATOM 2960 N N . PHE A 1 365 ? 12.061 6.485 -27.133 1.00 89.25 365 PHE A N 1
ATOM 2961 C CA . PHE A 1 365 ? 13.357 5.817 -27.337 1.00 89.25 365 PHE A CA 1
ATOM 2962 C C . PHE A 1 365 ? 14.376 6.699 -28.070 1.00 89.25 365 PHE A C 1
ATOM 2964 O O . PHE A 1 365 ? 15.570 6.399 -28.049 1.00 89.25 365 PHE A O 1
ATOM 2971 N N . VAL A 1 366 ? 13.938 7.797 -28.690 1.00 82.31 366 VAL A N 1
ATOM 2972 C CA . VAL A 1 366 ? 14.826 8.751 -29.359 1.00 82.31 366 VAL A CA 1
ATOM 2973 C C . VAL A 1 366 ? 15.445 9.697 -28.324 1.00 82.31 366 VAL A C 1
ATOM 2975 O O . VAL A 1 366 ? 14.747 10.357 -27.553 1.00 82.31 366 VAL A O 1
ATOM 2978 N N . SER A 1 367 ? 16.776 9.807 -28.320 1.00 66.31 367 SER A N 1
ATOM 2979 C CA . SER A 1 367 ? 17.476 10.824 -27.526 1.00 66.31 367 SER A CA 1
ATOM 2980 C C . SER A 1 367 ? 17.061 12.225 -27.986 1.00 66.31 367 SER A C 1
ATOM 2982 O O . SER A 1 367 ? 17.060 12.522 -29.180 1.00 66.31 367 SER A O 1
ATOM 2984 N N . LYS A 1 368 ? 16.781 13.143 -27.047 1.00 62.53 368 LYS A N 1
ATOM 2985 C CA . LYS A 1 368 ? 16.441 14.547 -27.367 1.00 62.53 368 LYS A CA 1
ATOM 2986 C C . LYS A 1 368 ? 17.522 15.264 -28.192 1.00 62.53 368 LYS A C 1
ATOM 2988 O O . LYS A 1 368 ? 17.203 16.269 -28.821 1.00 62.53 368 LYS A O 1
ATOM 2993 N N . LYS A 1 369 ? 18.766 14.766 -28.181 1.00 58.38 369 LYS A N 1
ATOM 2994 C CA . LYS A 1 369 ? 19.891 15.292 -28.971 1.00 58.38 369 LYS A CA 1
ATOM 2995 C C . LYS A 1 369 ? 19.939 14.736 -30.404 1.00 58.38 369 LYS A C 1
ATOM 2997 O O . LYS A 1 369 ? 20.472 15.406 -31.276 1.00 58.38 369 LYS A O 1
ATOM 3002 N N . ASP A 1 370 ? 19.303 13.590 -30.662 1.00 57.28 370 ASP A N 1
ATOM 3003 C CA . ASP A 1 370 ? 19.349 12.847 -31.934 1.00 57.28 370 ASP A CA 1
ATOM 3004 C C . ASP A 1 370 ? 17.969 12.787 -32.626 1.00 57.28 370 ASP A C 1
ATOM 3006 O O . ASP A 1 370 ? 17.600 11.781 -33.234 1.00 57.28 370 ASP A O 1
ATOM 3010 N N . ARG A 1 371 ? 17.185 13.877 -32.539 1.00 54.34 371 ARG A N 1
ATOM 3011 C CA . ARG A 1 371 ? 15.788 13.976 -33.033 1.00 54.34 371 ARG A CA 1
ATOM 3012 C C . ARG A 1 371 ? 15.576 13.598 -34.508 1.00 54.34 371 ARG A C 1
ATOM 3014 O O . ARG A 1 371 ? 14.439 13.382 -34.909 1.00 54.34 371 ARG A O 1
ATOM 3021 N N . TRP A 1 372 ? 16.640 13.504 -35.302 1.00 47.78 372 TRP A N 1
ATOM 3022 C CA . TRP A 1 372 ? 16.590 13.180 -36.728 1.00 47.78 372 TRP A CA 1
ATOM 3023 C C . TRP A 1 372 ? 16.450 11.677 -37.028 1.00 47.78 372 TRP A C 1
ATOM 3025 O O . TRP A 1 372 ? 16.178 11.321 -38.170 1.00 47.78 372 TRP A O 1
ATOM 3035 N N . ASN A 1 373 ? 16.602 10.784 -36.036 1.00 56.91 373 ASN A N 1
ATOM 3036 C CA . ASN A 1 373 ? 16.505 9.335 -36.246 1.00 56.91 373 ASN A CA 1
ATOM 3037 C C . ASN A 1 373 ? 15.202 8.745 -35.672 1.00 56.91 373 ASN A C 1
ATOM 3039 O O . ASN A 1 373 ? 15.162 8.182 -34.574 1.00 56.91 373 ASN A O 1
ATOM 3043 N N . THR A 1 374 ? 14.121 8.858 -36.445 1.00 57.88 374 THR A N 1
ATOM 3044 C CA . THR A 1 374 ? 12.761 8.399 -36.099 1.00 57.88 374 THR A CA 1
ATOM 3045 C C . THR A 1 374 ? 12.615 6.878 -35.957 1.00 57.88 374 THR A C 1
ATOM 3047 O O . THR A 1 374 ? 11.599 6.413 -35.450 1.00 57.88 374 THR A O 1
ATOM 3050 N N . ASN A 1 375 ? 13.628 6.085 -36.332 1.00 71.69 375 ASN A N 1
ATOM 3051 C CA . ASN A 1 375 ? 13.577 4.617 -36.295 1.00 71.69 375 ASN A CA 1
ATOM 3052 C C . ASN A 1 375 ? 14.365 3.975 -35.137 1.00 71.69 375 ASN A C 1
ATOM 3054 O O . ASN A 1 375 ? 14.527 2.755 -35.112 1.00 71.69 375 ASN A O 1
ATOM 3058 N N . THR A 1 376 ? 14.824 4.757 -34.155 1.00 82.62 376 THR A N 1
ATOM 3059 C CA . THR A 1 376 ? 15.680 4.273 -33.051 1.00 82.62 376 THR A CA 1
ATOM 3060 C C . THR A 1 376 ? 15.054 3.104 -32.267 1.00 82.62 376 THR A C 1
ATOM 3062 O O . THR A 1 376 ? 15.735 2.121 -31.979 1.00 82.62 376 THR A O 1
ATOM 3065 N N . TYR A 1 377 ? 13.739 3.136 -32.019 1.00 88.62 377 TYR A N 1
ATOM 3066 C CA . TYR A 1 377 ? 13.004 2.026 -31.396 1.00 88.62 377 TYR A CA 1
ATOM 3067 C C . TYR A 1 377 ? 13.119 0.709 -32.188 1.00 88.62 377 TYR A C 1
ATOM 3069 O O . TYR A 1 377 ? 13.460 -0.336 -31.631 1.00 88.62 377 TYR A O 1
ATOM 3077 N N . ARG A 1 378 ? 12.907 0.754 -33.511 1.00 89.69 378 ARG A N 1
ATOM 3078 C CA . ARG A 1 378 ? 13.025 -0.426 -34.388 1.00 89.69 378 ARG A CA 1
ATOM 3079 C C . ARG A 1 378 ? 14.457 -0.944 -34.452 1.00 89.69 378 ARG A C 1
ATOM 3081 O O . ARG A 1 378 ? 14.661 -2.155 -34.498 1.00 89.69 378 ARG A O 1
ATOM 3088 N N . THR A 1 379 ? 15.442 -0.050 -34.409 1.00 89.94 379 THR A N 1
ATOM 3089 C CA . THR A 1 379 ? 16.855 -0.430 -34.320 1.00 89.94 379 THR A CA 1
ATOM 3090 C C . THR A 1 379 ? 17.126 -1.223 -33.044 1.00 89.94 379 THR A C 1
ATOM 3092 O O . THR A 1 379 ? 17.744 -2.281 -33.117 1.00 89.94 379 THR A O 1
ATOM 3095 N N . TYR A 1 380 ? 16.615 -0.785 -31.890 1.00 92.00 380 TYR A N 1
ATOM 3096 C CA . TYR A 1 380 ? 16.755 -1.528 -30.634 1.00 92.00 380 TYR A CA 1
ATOM 3097 C C . TYR A 1 380 ? 16.067 -2.899 -30.670 1.00 92.00 380 TYR A C 1
ATOM 3099 O O . TYR A 1 380 ? 16.654 -3.883 -30.216 1.00 92.00 380 TYR A O 1
ATOM 3107 N N . LEU A 1 381 ? 14.885 -3.003 -31.288 1.00 92.50 381 LEU A N 1
ATOM 3108 C CA . LEU A 1 381 ? 14.231 -4.296 -31.533 1.00 92.50 381 LEU A CA 1
ATOM 3109 C C . LEU A 1 381 ? 15.070 -5.217 -32.433 1.00 92.50 381 LEU A C 1
ATOM 3111 O O . LEU A 1 381 ? 15.193 -6.416 -32.177 1.00 92.50 381 LEU A O 1
ATOM 3115 N N . HIS A 1 382 ? 15.683 -4.668 -33.480 1.00 91.38 382 HIS A N 1
ATOM 3116 C CA . HIS A 1 382 ? 16.588 -5.424 -34.338 1.00 91.38 382 HIS A CA 1
ATOM 3117 C C . HIS A 1 382 ? 17.851 -5.867 -33.581 1.00 91.38 382 HIS A C 1
ATOM 3119 O O . HIS A 1 382 ? 18.291 -7.009 -33.729 1.00 91.38 382 HIS A O 1
ATOM 3125 N N . MET A 1 383 ? 18.416 -5.002 -32.732 1.00 89.81 383 MET A N 1
ATOM 3126 C CA . MET A 1 383 ? 19.583 -5.317 -31.906 1.00 89.81 383 MET A CA 1
ATOM 3127 C C . MET A 1 383 ? 19.303 -6.481 -30.956 1.00 89.81 383 MET A C 1
ATOM 3129 O O . MET A 1 383 ? 20.077 -7.430 -30.951 1.00 89.81 383 MET A O 1
ATOM 3133 N N . ILE A 1 384 ? 18.190 -6.474 -30.214 1.00 89.56 384 ILE A N 1
ATOM 3134 C CA . ILE A 1 384 ? 17.875 -7.593 -29.309 1.00 89.56 384 ILE A CA 1
ATOM 3135 C C . ILE A 1 384 ? 17.578 -8.889 -30.073 1.00 89.56 384 ILE A C 1
ATOM 3137 O O . ILE A 1 384 ? 17.958 -9.964 -29.622 1.00 89.56 384 ILE A O 1
ATOM 3141 N N . LYS A 1 385 ? 16.980 -8.808 -31.270 1.00 88.44 385 LYS A N 1
ATOM 3142 C CA . LYS A 1 385 ? 16.741 -9.981 -32.126 1.00 88.44 385 LYS A CA 1
ATOM 3143 C C . LYS A 1 385 ? 18.039 -10.603 -32.654 1.00 88.44 385 LYS A C 1
ATOM 3145 O O . LYS A 1 385 ? 18.122 -11.819 -32.786 1.00 88.44 385 LYS A O 1
ATOM 3150 N N . THR A 1 386 ? 19.032 -9.779 -32.986 1.00 88.75 386 THR A N 1
ATOM 3151 C CA . THR A 1 386 ? 20.292 -10.228 -33.609 1.00 88.75 386 THR A CA 1
ATOM 3152 C C . THR A 1 386 ? 21.405 -10.512 -32.609 1.00 88.75 386 THR A C 1
ATOM 3154 O O . THR A 1 386 ? 22.246 -11.368 -32.864 1.00 88.75 386 THR A O 1
ATOM 3157 N N . ARG A 1 387 ? 21.423 -9.808 -31.476 1.00 87.06 387 ARG A N 1
ATOM 3158 C CA . ARG A 1 387 ? 22.473 -9.898 -30.457 1.00 87.06 387 ARG A CA 1
ATOM 3159 C C . ARG A 1 387 ? 21.981 -10.483 -29.134 1.00 87.06 387 ARG A C 1
ATOM 3161 O O . ARG A 1 387 ? 22.818 -10.735 -28.288 1.00 87.06 387 ARG A O 1
ATOM 3168 N N . GLY A 1 388 ? 20.689 -10.719 -28.923 1.00 84.44 388 GLY A N 1
ATOM 3169 C CA . GLY A 1 388 ? 20.183 -11.146 -27.613 1.00 84.44 388 GLY A CA 1
ATOM 3170 C C . GLY A 1 388 ? 20.272 -10.048 -26.546 1.00 84.44 388 GLY A C 1
ATOM 3171 O O . GLY A 1 388 ? 20.704 -8.923 -26.813 1.00 84.44 388 GLY A O 1
ATOM 3172 N N . LYS A 1 389 ? 19.840 -10.369 -25.325 1.00 82.38 389 LYS A N 1
ATOM 3173 C CA . LYS A 1 389 ? 19.824 -9.455 -24.171 1.00 82.38 389 LYS A CA 1
ATOM 3174 C C . LYS A 1 389 ? 21.227 -9.190 -23.631 1.00 82.38 389 LYS A C 1
AT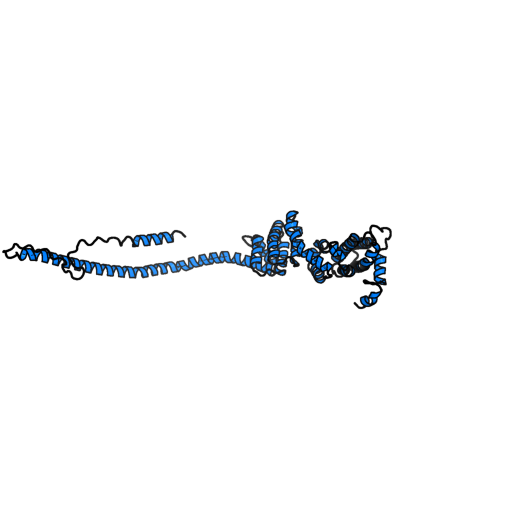OM 3176 O O . LYS A 1 389 ? 21.550 -8.061 -23.276 1.00 82.38 389 LYS A O 1
ATOM 3181 N N . PHE A 1 390 ? 22.068 -10.217 -23.572 1.00 80.88 390 PHE A N 1
ATOM 3182 C CA . PHE A 1 390 ? 23.409 -10.188 -22.991 1.00 80.88 390 PHE A CA 1
ATOM 3183 C C . PHE A 1 390 ? 24.528 -10.155 -24.040 1.00 80.88 390 PHE A C 1
ATOM 3185 O O . PHE A 1 390 ? 25.707 -10.151 -23.683 1.00 80.88 390 PHE A O 1
ATOM 3192 N N . GLY A 1 391 ? 24.176 -10.051 -25.322 1.00 81.19 391 GLY A N 1
ATOM 3193 C CA . GLY A 1 391 ? 25.116 -9.965 -26.434 1.00 81.19 391 GLY A CA 1
ATOM 3194 C C . GLY A 1 391 ? 25.247 -11.277 -27.208 1.00 81.19 391 GLY A C 1
ATOM 3195 O O . GLY A 1 391 ? 24.931 -12.360 -26.719 1.00 81.19 391 GLY A O 1
ATOM 3196 N N . GLN A 1 392 ? 25.718 -11.166 -28.454 1.00 83.00 392 GLN A N 1
ATOM 3197 C CA . GLN A 1 392 ? 25.605 -12.230 -29.461 1.00 83.00 392 GLN A CA 1
ATOM 3198 C C . GLN A 1 392 ? 26.247 -13.553 -29.014 1.00 83.00 392 GLN A C 1
ATOM 3200 O O . GLN A 1 392 ? 25.734 -14.624 -29.321 1.00 83.00 392 GLN A O 1
ATOM 3205 N N . HIS A 1 393 ? 27.324 -13.472 -28.231 1.00 81.94 393 HIS A N 1
ATOM 3206 C CA . HIS A 1 393 ? 28.059 -14.616 -27.691 1.00 81.94 393 HIS A CA 1
ATOM 3207 C C . HIS A 1 393 ? 27.307 -15.389 -26.589 1.00 81.94 393 HIS A C 1
ATOM 3209 O O . HIS A 1 393 ? 27.679 -16.517 -26.289 1.00 81.94 393 HIS A O 1
ATOM 3215 N N . ARG A 1 394 ? 26.258 -14.816 -25.981 1.00 81.12 394 ARG A N 1
ATOM 3216 C CA . ARG A 1 394 ? 25.430 -15.473 -24.945 1.00 81.12 394 ARG A CA 1
ATOM 3217 C C . ARG A 1 394 ? 24.046 -15.869 -25.442 1.00 81.12 394 ARG A C 1
ATOM 3219 O O . ARG A 1 394 ? 23.272 -16.449 -24.688 1.00 81.12 394 ARG A O 1
ATOM 3226 N N . MET A 1 395 ? 23.747 -15.606 -26.712 1.00 82.69 395 MET A N 1
ATOM 3227 C CA . MET A 1 395 ? 22.418 -15.814 -27.280 1.00 82.69 395 MET A CA 1
ATOM 3228 C C . MET A 1 395 ? 21.978 -17.285 -27.235 1.00 82.69 395 MET A C 1
ATOM 3230 O O . MET A 1 395 ? 20.796 -17.570 -27.075 1.00 82.69 395 MET A O 1
ATOM 3234 N N . GLU A 1 396 ? 22.912 -18.232 -27.360 1.00 79.69 396 GLU A N 1
ATOM 3235 C CA . GLU A 1 396 ? 22.589 -19.659 -27.254 1.00 79.69 396 GLU A CA 1
ATOM 3236 C C . GLU A 1 396 ? 22.209 -20.065 -25.824 1.00 79.69 396 GLU A C 1
ATOM 3238 O O . GLU A 1 396 ? 21.287 -20.857 -25.646 1.00 79.69 396 GLU A O 1
ATOM 3243 N N . MET A 1 397 ? 22.869 -19.489 -24.812 1.00 79.25 397 MET A N 1
ATOM 3244 C CA . MET A 1 397 ? 22.478 -19.684 -23.414 1.00 79.25 397 MET A CA 1
ATOM 3245 C C . MET A 1 397 ? 21.096 -19.079 -23.163 1.00 79.25 397 MET A C 1
ATOM 3247 O O . MET A 1 397 ? 20.224 -19.778 -22.676 1.00 79.25 397 MET A O 1
ATOM 3251 N N . GLU A 1 398 ? 20.848 -17.847 -23.618 1.00 79.19 398 GLU A N 1
ATOM 3252 C CA . GLU A 1 398 ? 19.535 -17.194 -23.480 1.00 79.19 398 GLU A CA 1
ATOM 3253 C C . GLU A 1 398 ? 18.379 -17.987 -24.100 1.00 79.19 398 GLU A C 1
ATOM 3255 O O . GLU A 1 398 ? 17.255 -17.934 -23.606 1.00 79.19 398 GLU A O 1
ATOM 3260 N N . ARG A 1 399 ? 18.626 -18.714 -25.197 1.00 77.31 399 ARG A N 1
ATOM 3261 C CA . ARG A 1 399 ? 17.611 -19.575 -25.824 1.00 77.31 399 ARG A CA 1
ATOM 3262 C C . ARG A 1 399 ? 17.245 -20.786 -24.967 1.00 77.31 399 ARG A C 1
ATOM 3264 O O . ARG A 1 399 ? 16.168 -21.339 -25.168 1.00 77.31 399 ARG A O 1
ATOM 3271 N N . LYS A 1 400 ? 18.129 -21.212 -24.062 1.00 76.00 400 LYS A N 1
ATOM 3272 C CA . LYS A 1 400 ? 17.943 -22.380 -23.190 1.00 76.00 400 LYS A CA 1
ATOM 3273 C C . LYS A 1 400 ? 17.284 -22.021 -21.847 1.00 76.00 400 LYS A C 1
ATOM 3275 O O . LYS A 1 400 ? 16.925 -22.941 -21.117 1.00 76.00 400 LYS A O 1
ATOM 3280 N N . GLY A 1 401 ? 17.054 -20.731 -21.577 1.00 57.88 401 GLY A N 1
ATOM 3281 C CA . GLY A 1 401 ? 16.519 -20.210 -20.310 1.00 57.88 401 GLY A CA 1
ATOM 3282 C C . GLY A 1 401 ? 17.626 -19.772 -19.369 1.00 57.88 401 GLY A C 1
ATOM 3283 O O . GLY A 1 401 ? 17.337 -19.717 -18.155 1.00 57.88 401 GLY A O 1
#

Solvent-accessible surface area (backbone atoms only — not comparable to full-atom values): 22552 Å² total; per-residue (Å²): 134,75,67,63,64,54,54,56,51,53,54,57,59,60,65,62,66,78,73,78,78,78,73,76,79,70,84,65,54,41,44,93,86,75,29,42,72,74,61,78,79,87,85,88,64,61,89,98,52,86,63,62,62,69,75,55,48,53,63,50,52,54,50,44,52,52,21,42,51,56,43,52,53,51,51,53,51,51,53,54,46,52,54,48,51,52,54,56,60,56,48,51,60,52,51,52,51,50,50,49,63,64,41,54,76,48,47,61,54,56,50,47,51,54,49,50,55,49,54,66,51,44,56,61,50,50,52,51,52,49,31,51,51,21,29,56,71,55,40,46,68,62,21,51,52,41,64,73,67,47,82,81,64,74,52,50,54,54,56,47,46,54,53,58,74,64,75,69,74,44,66,65,37,50,45,30,44,50,52,48,45,68,70,48,85,53,55,71,57,38,44,46,33,56,63,42,44,51,61,52,37,58,75,63,66,36,44,81,40,72,49,35,50,48,52,31,50,61,45,59,83,52,49,83,50,69,65,54,35,41,69,65,27,51,58,60,37,46,62,34,40,52,52,50,28,51,30,50,52,68,67,51,53,68,68,58,47,52,42,42,68,79,40,44,68,46,39,59,79,42,42,68,67,37,62,53,65,53,73,73,53,50,71,72,28,59,57,49,68,48,38,50,55,33,60,68,42,86,53,68,70,57,23,51,53,43,46,54,44,52,51,51,50,54,61,72,68,40,46,93,73,66,26,68,63,55,46,68,65,40,44,20,44,43,39,47,37,50,52,53,50,50,52,51,41,66,72,75,51,82,48,69,67,57,53,54,52,48,50,52,53,51,58,59,60,39,52,90,89,50,74,87,50,87,55,44,40,60,50,27,42,49,45,31,73,72,22,34,83,84,32,59,92,43,34,72,56,63,75,75,107

pLDDT: mean 81.77, std 15.14, range [33.19, 97.19]

Sequence (401 aa):
MGSLAVRLWTVLLLLTTAASGQQTPAQSRCVSQAGAILAAPPIHCQPLKACDEEAILKPYLALYEQCRINASERANLRDNFLFRLNHWQDDHPYLLETVAKAYEPLKGVLESEQDAQRSLQLVPELQRKQLIYSIEAGRLEDAHILHMTLKGQWKPDQIVSAIRDGYHVNPTIMEHLLEFVRAIPVRKERAAYYKAILPVIRNFKLTLTYVTLLFAGDATGVFDTQKDRDDYISQPLTVFVHMLRWQLANLKFEFHLSLAERFPRHYTLYIETIFFFTPPQWQKAEKRRLFEIAGLFKAKGHRFAAIEQLLKWAHQYAPVRGGKAHLEEILPTLALETEKLRRTVEQTGKSAAELVRLKKLEEGFVSKKDRWNTNTYRTYLHMIKTRGKFGQHRMEMERKG